Protein AF-Q6NKF1-F1 (afdb_monomer)

Mean predicted aligned error: 7.84 Å

Radius of gyration: 23.66 Å; Cα contacts (8 Å, |Δi|>4): 804; chains: 1; bounding box: 57×53×62 Å

pLDDT: mean 84.92, std 11.7, range [42.16, 97.06]

Structure (mmCIF, N/CA/C/O backbone):
data_AF-Q6NKF1-F1
#
_entry.id   AF-Q6NKF1-F1
#
loop_
_atom_site.group_PDB
_atom_site.id
_atom_site.type_symbol
_atom_site.label_atom_id
_atom_site.label_alt_id
_atom_site.label_comp_id
_atom_site.label_asym_id
_atom_site.label_entity_id
_atom_site.label_seq_id
_atom_site.pdbx_PDB_ins_code
_atom_site.Cartn_x
_atom_site.Cartn_y
_atom_site.Cartn_z
_atom_site.occupancy
_atom_site.B_iso_or_equiv
_atom_site.auth_seq_id
_atom_site.auth_comp_id
_atom_site.auth_asym_id
_atom_site.auth_atom_id
_atom_site.pdbx_PDB_model_num
ATOM 1 N N . MET A 1 1 ? 0.883 -4.882 -24.527 1.00 44.94 1 MET A N 1
ATOM 2 C CA . MET A 1 1 ? 2.018 -5.667 -25.067 1.00 44.94 1 MET A CA 1
ATOM 3 C C . MET A 1 1 ? 2.214 -6.881 -24.178 1.00 44.94 1 MET A C 1
ATOM 5 O O . MET A 1 1 ? 2.121 -6.716 -22.965 1.00 44.94 1 MET A O 1
ATOM 9 N N . LEU A 1 2 ? 2.398 -8.071 -24.751 1.00 44.00 2 LEU A N 1
ATOM 10 C CA . LEU A 1 2 ? 2.644 -9.297 -23.987 1.00 44.00 2 LEU A CA 1
ATOM 11 C C . LEU A 1 2 ? 4.151 -9.446 -23.743 1.00 44.00 2 LEU A C 1
ATOM 13 O O . LEU A 1 2 ? 4.900 -9.515 -24.715 1.00 44.00 2 LEU A O 1
ATOM 17 N N . PRO A 1 3 ? 4.611 -9.473 -22.487 1.00 55.88 3 PRO A N 1
ATOM 18 C CA . PRO A 1 3 ? 5.983 -9.846 -22.190 1.00 55.88 3 PRO A CA 1
ATOM 19 C C . PRO A 1 3 ? 6.159 -11.371 -22.300 1.00 55.88 3 PRO A C 1
ATOM 21 O O . PRO A 1 3 ? 5.207 -12.120 -22.072 1.00 55.88 3 PRO A O 1
ATOM 24 N N . ALA A 1 4 ? 7.365 -11.830 -22.650 1.00 65.69 4 ALA A N 1
ATOM 25 C CA . ALA A 1 4 ? 7.712 -13.252 -22.629 1.00 65.69 4 ALA A CA 1
ATOM 26 C C . ALA A 1 4 ? 7.569 -13.776 -21.192 1.00 65.69 4 ALA A C 1
ATOM 28 O O . ALA A 1 4 ? 8.237 -13.273 -20.288 1.00 65.69 4 ALA A O 1
ATOM 29 N N . VAL A 1 5 ? 6.620 -14.688 -20.977 1.00 75.88 5 VAL A N 1
ATOM 30 C CA . VAL A 1 5 ? 6.304 -15.306 -19.684 1.00 75.88 5 VAL A CA 1
ATOM 31 C C . VAL A 1 5 ? 5.778 -16.714 -19.965 1.00 75.88 5 VAL A C 1
ATOM 33 O O . VAL A 1 5 ? 4.766 -16.850 -20.653 1.00 75.88 5 VAL A O 1
ATOM 36 N N . ASP A 1 6 ? 6.443 -17.734 -19.422 1.00 74.06 6 ASP A N 1
ATOM 37 C CA . ASP A 1 6 ? 6.207 -19.143 -19.787 1.00 74.06 6 ASP A CA 1
ATOM 38 C C . ASP A 1 6 ? 4.876 -19.667 -19.242 1.00 74.06 6 ASP A C 1
ATOM 40 O O . ASP A 1 6 ? 4.162 -20.407 -19.911 1.00 74.06 6 ASP A O 1
ATOM 44 N N . ASP A 1 7 ? 4.511 -19.238 -18.034 1.00 77.06 7 ASP A N 1
ATOM 45 C CA . ASP A 1 7 ? 3.273 -19.629 -17.365 1.00 77.06 7 ASP A CA 1
ATOM 46 C C . ASP A 1 7 ? 2.523 -18.382 -16.916 1.00 77.06 7 ASP A C 1
ATOM 48 O O . ASP A 1 7 ? 3.091 -17.546 -16.215 1.00 77.06 7 ASP A O 1
ATOM 52 N N . ARG A 1 8 ? 1.248 -18.244 -17.289 1.00 75.38 8 ARG A N 1
ATOM 53 C CA . ARG A 1 8 ? 0.401 -17.095 -16.932 1.00 75.38 8 ARG A CA 1
ATOM 54 C C . ARG A 1 8 ? -0.288 -17.243 -15.575 1.00 75.38 8 ARG A C 1
ATOM 56 O O . ARG A 1 8 ? -0.628 -16.227 -14.973 1.00 75.38 8 ARG A O 1
ATOM 63 N N . CYS A 1 9 ? -0.486 -18.465 -15.085 1.00 70.38 9 CYS A N 1
ATOM 64 C CA . CYS A 1 9 ? -1.277 -18.777 -13.890 1.00 70.38 9 CYS A CA 1
ATOM 65 C C . CYS A 1 9 ? -0.641 -19.923 -13.086 1.00 70.38 9 CYS A C 1
ATOM 67 O O . CYS A 1 9 ? -1.299 -20.911 -12.767 1.00 70.38 9 CYS A O 1
ATOM 69 N N . SER A 1 10 ? 0.634 -19.762 -12.733 1.00 70.38 10 SER A N 1
ATOM 70 C CA . SER A 1 10 ? 1.394 -20.757 -11.976 1.00 70.38 10 SER A CA 1
ATOM 71 C C . SER A 1 10 ? 0.776 -21.073 -10.616 1.00 70.38 10 SER A C 1
ATOM 73 O O . SER A 1 10 ? 0.263 -20.184 -9.927 1.00 70.38 10 SER A O 1
ATOM 75 N N . GLY A 1 11 ? 0.882 -22.334 -10.189 1.00 72.44 11 GLY A N 1
ATOM 76 C CA . GLY A 1 11 ? 0.510 -22.751 -8.836 1.00 72.44 11 GLY A CA 1
ATOM 77 C C . GLY A 1 11 ? 1.185 -21.864 -7.783 1.00 72.44 11 GLY A C 1
ATOM 78 O O . GLY A 1 11 ? 2.376 -21.588 -7.875 1.00 72.44 11 GLY A O 1
ATOM 79 N N . GLY A 1 12 ? 0.412 -21.357 -6.818 1.00 76.94 12 GLY A N 1
ATOM 80 C CA . GLY A 1 12 ? 0.889 -20.391 -5.815 1.00 76.94 12 GLY A CA 1
ATOM 81 C C . GLY A 1 12 ? 0.696 -18.914 -6.189 1.00 76.94 12 GLY A C 1
ATOM 82 O O . GLY A 1 12 ? 0.844 -18.046 -5.325 1.00 76.94 12 GLY A O 1
ATOM 83 N N . TYR A 1 13 ? 0.292 -18.604 -7.429 1.00 85.88 13 TYR A N 1
ATOM 84 C CA . TYR A 1 13 ? -0.051 -17.241 -7.825 1.00 85.88 13 TYR A CA 1
ATOM 85 C C . TYR A 1 13 ? -1.477 -16.862 -7.398 1.00 85.88 13 TYR A C 1
ATOM 87 O O . TYR A 1 13 ? -2.466 -17.272 -8.008 1.00 85.88 13 TYR A O 1
ATOM 95 N N . ALA A 1 14 ? -1.585 -16.024 -6.366 1.00 84.81 14 ALA A N 1
ATOM 96 C CA . ALA A 1 14 ? -2.867 -15.572 -5.817 1.00 84.81 14 ALA A CA 1
ATOM 97 C C . ALA A 1 14 ? -3.446 -14.317 -6.507 1.00 84.81 14 ALA A C 1
ATOM 99 O O . ALA A 1 14 ? -4.400 -13.724 -5.998 1.00 84.81 14 ALA A O 1
ATOM 100 N N . GLY A 1 15 ? -2.850 -13.888 -7.627 1.00 88.88 15 GLY A N 1
ATOM 101 C CA . GLY A 1 15 ? -3.194 -12.647 -8.325 1.00 88.88 15 GLY A CA 1
ATOM 102 C C . GLY A 1 15 ? -2.493 -11.396 -7.794 1.00 88.88 15 GLY A C 1
ATOM 103 O O . GLY A 1 15 ? -2.700 -10.320 -8.346 1.00 88.88 15 GLY A O 1
ATOM 104 N N . ASP A 1 16 ? -1.672 -11.520 -6.748 1.00 92.31 16 ASP A N 1
ATOM 105 C CA . ASP A 1 16 ? -0.996 -10.388 -6.107 1.00 92.31 16 ASP A CA 1
ATOM 106 C C . ASP A 1 16 ? 0.014 -9.732 -7.053 1.00 92.31 16 ASP A C 1
ATOM 108 O O . ASP A 1 16 ? 0.754 -10.390 -7.789 1.00 92.31 16 ASP A O 1
ATOM 112 N N . VAL A 1 17 ? 0.045 -8.406 -7.044 1.00 94.50 17 VAL A N 1
ATOM 113 C CA . VAL A 1 17 ? 0.911 -7.619 -7.916 1.00 94.50 17 VAL A CA 1
ATOM 114 C C . VAL A 1 17 ? 1.599 -6.506 -7.147 1.00 94.50 17 VAL A C 1
ATOM 116 O O . VAL A 1 17 ? 1.109 -5.995 -6.134 1.00 94.50 17 VAL A O 1
ATOM 119 N N . VAL A 1 18 ? 2.740 -6.090 -7.678 1.00 95.62 18 VAL A N 1
ATOM 120 C CA . VAL A 1 18 ? 3.411 -4.862 -7.269 1.00 95.62 18 VAL A CA 1
ATOM 121 C C . VAL A 1 18 ? 3.558 -3.970 -8.487 1.00 95.62 18 VAL A C 1
ATOM 123 O O . VAL A 1 18 ? 3.841 -4.455 -9.587 1.00 95.62 18 VAL A O 1
ATOM 126 N N . ALA A 1 19 ? 3.344 -2.674 -8.296 1.00 95.25 19 ALA A N 1
ATOM 127 C CA . ALA A 1 19 ? 3.509 -1.692 -9.349 1.00 95.25 19 ALA A CA 1
ATOM 128 C C . ALA A 1 19 ? 4.366 -0.517 -8.891 1.00 95.25 19 ALA A C 1
ATOM 130 O O . ALA A 1 19 ? 4.269 -0.044 -7.757 1.00 95.25 19 ALA A O 1
ATOM 131 N N . ASP A 1 20 ? 5.211 -0.053 -9.799 1.00 94.06 20 ASP A N 1
ATOM 132 C CA . ASP A 1 20 ? 6.073 1.100 -9.587 1.00 94.06 20 ASP A CA 1
ATOM 133 C C . ASP A 1 20 ? 6.462 1.708 -10.942 1.00 94.06 20 ASP A C 1
ATOM 135 O O . ASP A 1 20 ? 6.223 1.112 -11.998 1.00 94.06 20 ASP A O 1
ATOM 139 N N . GLU A 1 21 ? 7.027 2.911 -10.927 1.00 93.19 21 GLU A N 1
ATOM 140 C CA . GLU A 1 21 ? 7.535 3.576 -12.122 1.00 93.19 21 GLU A CA 1
ATOM 141 C C . GLU A 1 21 ? 9.060 3.655 -12.111 1.00 93.19 21 GLU A C 1
ATOM 143 O O . GLU A 1 21 ? 9.700 4.034 -11.131 1.00 93.19 21 GLU A O 1
ATOM 148 N N . THR A 1 22 ? 9.658 3.370 -13.261 1.00 91.81 22 THR A N 1
ATOM 149 C CA . THR A 1 22 ? 11.068 3.635 -13.505 1.00 91.81 22 THR A CA 1
ATOM 150 C C . THR A 1 22 ? 11.249 4.609 -14.657 1.00 91.81 22 THR A C 1
ATOM 152 O O . THR A 1 22 ? 10.590 4.504 -15.684 1.00 91.81 22 THR A O 1
ATOM 155 N N . ILE A 1 23 ? 12.212 5.521 -14.520 1.00 90.38 23 ILE A N 1
ATOM 156 C CA . ILE A 1 23 ? 12.589 6.432 -15.601 1.00 90.38 23 ILE A CA 1
ATOM 157 C C . ILE A 1 23 ? 13.722 5.829 -16.427 1.00 90.38 23 ILE A C 1
ATOM 159 O O . ILE A 1 23 ? 14.735 5.383 -15.870 1.00 90.38 23 ILE A O 1
ATOM 163 N N . ILE A 1 24 ? 13.553 5.858 -17.749 1.00 89.38 24 ILE A N 1
ATOM 164 C CA . ILE A 1 24 ? 14.583 5.542 -18.740 1.00 89.38 24 ILE A CA 1
ATOM 165 C C . ILE A 1 24 ? 15.018 6.846 -19.407 1.00 89.38 24 ILE A C 1
ATOM 167 O O . ILE A 1 24 ? 14.199 7.587 -19.952 1.00 89.38 24 ILE A O 1
ATOM 171 N N . ASP A 1 25 ? 16.319 7.123 -19.370 1.00 88.25 25 ASP A N 1
ATOM 172 C CA . ASP A 1 25 ? 16.874 8.332 -19.970 1.00 88.25 25 ASP A CA 1
ATOM 173 C C . ASP A 1 25 ? 16.956 8.190 -21.494 1.00 88.25 25 ASP A C 1
ATOM 175 O O . ASP A 1 25 ? 17.529 7.226 -22.009 1.00 88.25 25 ASP A O 1
ATOM 179 N N . LEU A 1 26 ? 16.440 9.193 -22.200 1.00 85.50 26 LEU A N 1
ATOM 180 C CA . LEU A 1 26 ? 16.554 9.347 -23.652 1.00 85.50 26 LEU A CA 1
ATOM 181 C C . LEU A 1 26 ? 17.628 10.373 -24.036 1.00 85.50 26 LEU A C 1
ATOM 183 O O . LEU A 1 26 ? 18.196 10.292 -25.119 1.00 85.50 26 LEU A O 1
ATOM 187 N N . ALA A 1 27 ? 17.920 11.336 -23.159 1.00 80.75 27 ALA A N 1
ATOM 188 C CA . ALA A 1 27 ? 19.038 12.262 -23.306 1.00 80.75 27 ALA A CA 1
ATOM 189 C C . ALA A 1 27 ? 19.551 12.726 -21.935 1.00 80.75 27 ALA A C 1
ATOM 191 O O . ALA A 1 27 ? 18.797 12.803 -20.960 1.00 80.75 27 ALA A O 1
ATOM 192 N N . GLY A 1 28 ? 20.848 13.035 -21.864 1.00 76.75 28 GLY A N 1
ATOM 193 C CA . GLY A 1 28 ? 21.436 13.729 -20.717 1.00 76.75 28 GLY A CA 1
ATOM 194 C C . GLY A 1 28 ? 21.023 15.208 -20.655 1.00 76.75 28 GLY A C 1
ATOM 195 O O . GLY A 1 28 ? 20.307 15.689 -21.535 1.00 76.75 28 GLY A O 1
ATOM 196 N N . PRO A 1 29 ? 21.463 15.947 -19.624 1.00 74.38 29 PRO A N 1
ATOM 197 C CA . PRO A 1 29 ? 21.307 17.395 -19.600 1.00 74.38 29 PRO A CA 1
ATOM 198 C C . PRO A 1 29 ? 22.114 18.036 -20.736 1.00 74.38 29 PRO A C 1
ATOM 200 O O . PRO A 1 29 ? 23.290 17.734 -20.904 1.00 74.38 29 PRO A O 1
ATOM 203 N N . SER A 1 30 ? 21.489 18.937 -21.492 1.00 70.44 30 SER A N 1
ATOM 204 C CA . SER A 1 30 ? 22.133 19.729 -22.548 1.00 70.44 30 SER A CA 1
ATOM 205 C C . SER A 1 30 ? 21.562 21.143 -22.550 1.00 70.44 30 SER A C 1
ATOM 207 O O . SER A 1 30 ? 20.385 21.306 -22.231 1.00 70.44 30 SER A O 1
ATOM 209 N N . GLU A 1 31 ? 22.339 22.144 -22.966 1.00 66.12 31 GLU A N 1
ATOM 210 C CA . GLU A 1 31 ? 21.943 23.564 -22.916 1.00 66.12 31 GLU A CA 1
ATOM 211 C C . GLU A 1 31 ? 20.623 23.874 -23.638 1.00 66.12 31 GLU A C 1
ATOM 213 O O . GLU A 1 31 ? 19.872 24.748 -23.202 1.00 66.12 31 GLU A O 1
ATOM 218 N N . GLY A 1 32 ? 20.303 23.124 -24.697 1.00 70.44 32 GLY A N 1
ATOM 219 C CA . GLY A 1 32 ? 19.071 23.280 -25.471 1.00 70.44 32 GLY A CA 1
ATOM 220 C C . GLY A 1 32 ? 17.849 22.514 -24.947 1.00 70.44 32 GLY A C 1
ATOM 221 O O . GLY A 1 32 ? 16.762 22.738 -25.465 1.00 70.44 32 GLY A O 1
ATOM 222 N N . LEU A 1 33 ? 17.974 21.633 -23.944 1.00 73.00 33 LEU A N 1
ATOM 223 C CA . LEU A 1 33 ? 16.862 20.814 -23.426 1.00 73.00 33 LEU A CA 1
ATOM 224 C C . LEU A 1 33 ? 16.435 21.283 -22.032 1.00 73.00 33 LEU A C 1
ATOM 226 O O . LEU A 1 33 ? 17.261 21.488 -21.146 1.00 73.00 33 LEU A O 1
ATOM 230 N N . GLY A 1 34 ? 15.129 21.419 -21.813 1.00 73.31 34 GLY A N 1
ATOM 231 C CA . GLY A 1 34 ? 14.582 21.859 -20.533 1.00 73.31 34 GLY A CA 1
ATOM 232 C C . GLY A 1 34 ? 13.094 22.189 -20.607 1.00 73.31 34 GLY A C 1
ATOM 233 O O . GLY A 1 34 ? 12.432 21.900 -21.599 1.00 73.31 34 GLY A O 1
ATOM 234 N N . VAL A 1 35 ? 12.569 22.781 -19.532 1.00 70.06 35 VAL A N 1
ATOM 235 C CA . VAL A 1 35 ? 11.146 23.159 -19.413 1.00 70.06 35 VAL A CA 1
ATOM 236 C C . VAL A 1 35 ? 10.875 24.646 -19.671 1.00 70.06 35 VAL A C 1
ATOM 238 O O . VAL A 1 35 ? 9.720 25.058 -19.665 1.00 70.06 35 VAL A O 1
ATOM 241 N N . ARG A 1 36 ? 11.924 25.457 -19.864 1.00 73.31 36 ARG A N 1
ATOM 242 C CA . ARG A 1 36 ? 11.801 26.904 -20.093 1.00 73.31 36 ARG A CA 1
ATOM 243 C C . ARG A 1 36 ? 11.420 27.214 -21.551 1.00 73.31 36 ARG A C 1
ATOM 245 O O . ARG A 1 36 ? 11.710 26.391 -22.420 1.00 73.31 36 ARG A O 1
ATOM 252 N N . PRO A 1 37 ? 10.810 28.383 -21.836 1.00 72.12 37 PRO A N 1
ATOM 253 C CA . PRO A 1 37 ? 10.380 28.750 -23.190 1.00 72.12 37 PRO A CA 1
ATOM 254 C C . PRO A 1 37 ? 11.503 28.755 -24.237 1.00 72.12 37 PRO A C 1
ATOM 256 O O . PRO A 1 37 ? 11.249 28.456 -25.397 1.00 72.12 37 PRO A O 1
ATOM 259 N N . ASP A 1 38 ? 12.741 29.047 -23.827 1.00 74.94 38 ASP A N 1
ATOM 260 C CA . ASP A 1 38 ? 13.940 29.055 -24.676 1.00 74.94 38 ASP A CA 1
ATOM 261 C C . ASP A 1 38 ? 14.500 27.648 -24.971 1.00 74.94 38 ASP A C 1
ATOM 263 O O . ASP A 1 38 ? 15.519 27.512 -25.647 1.00 74.94 38 ASP A O 1
ATOM 267 N N . LYS A 1 39 ? 13.873 26.588 -24.444 1.00 73.69 39 LYS A N 1
ATOM 268 C CA . LYS A 1 39 ? 14.352 25.206 -24.562 1.00 73.69 39 LYS A CA 1
ATOM 269 C C . LYS A 1 39 ? 13.534 24.396 -25.561 1.00 73.69 39 LYS A C 1
ATOM 271 O O . LYS A 1 39 ? 12.317 24.519 -25.672 1.00 73.69 39 LYS A O 1
ATOM 276 N N . GLN A 1 40 ? 14.219 23.499 -26.260 1.00 66.62 40 GLN A N 1
ATOM 277 C CA . GLN A 1 40 ? 13.630 22.585 -27.227 1.00 66.62 40 GLN A CA 1
ATOM 278 C C . GLN A 1 40 ? 12.942 21.407 -26.526 1.00 66.62 40 GLN A C 1
ATOM 280 O O . GLN A 1 40 ? 13.440 20.849 -25.543 1.00 66.62 40 GLN A O 1
ATOM 285 N N . ARG A 1 41 ? 11.801 20.983 -27.078 1.00 63.06 41 ARG A N 1
ATOM 286 C CA . ARG A 1 41 ? 11.161 19.705 -26.740 1.00 63.06 41 ARG A CA 1
ATOM 287 C C . ARG A 1 41 ? 11.823 18.601 -27.568 1.00 63.06 41 ARG A C 1
ATOM 289 O O . ARG A 1 41 ? 12.056 18.790 -28.758 1.00 63.06 41 ARG A O 1
ATOM 296 N N . ALA A 1 42 ? 12.141 17.459 -26.958 1.00 67.75 42 ALA A N 1
ATOM 297 C CA . ALA A 1 42 ? 12.742 16.351 -27.700 1.00 67.75 42 ALA A CA 1
ATOM 298 C C . ALA A 1 42 ? 11.708 15.619 -28.582 1.00 67.75 42 ALA A C 1
ATOM 300 O O . ALA A 1 42 ? 10.502 15.780 -28.414 1.00 67.75 42 ALA A O 1
ATOM 301 N N . ALA A 1 43 ? 12.193 14.772 -29.496 1.00 67.19 43 ALA A N 1
ATOM 302 C CA . ALA A 1 43 ? 11.389 14.095 -30.521 1.00 67.19 43 ALA A CA 1
ATOM 303 C C . ALA A 1 43 ? 10.428 12.993 -30.013 1.00 67.19 43 ALA A C 1
ATOM 305 O O . ALA A 1 43 ? 9.622 12.491 -30.793 1.00 67.19 43 ALA A O 1
ATOM 306 N N . ALA A 1 44 ? 10.509 12.596 -28.739 1.00 78.81 44 ALA A N 1
ATOM 307 C CA . ALA A 1 44 ? 9.605 11.613 -28.138 1.00 78.81 44 ALA A CA 1
ATOM 308 C C . ALA A 1 44 ? 8.526 12.331 -27.310 1.00 78.81 44 ALA A C 1
ATOM 310 O O . ALA A 1 44 ? 8.850 12.945 -26.291 1.00 78.81 44 ALA A O 1
ATOM 311 N N . TYR A 1 45 ? 7.257 12.242 -27.722 1.00 79.19 45 TYR A N 1
ATOM 312 C CA . TYR A 1 45 ? 6.138 12.958 -27.090 1.00 79.19 45 TYR A CA 1
ATOM 313 C C . TYR A 1 45 ? 5.771 12.388 -25.717 1.00 79.19 45 TYR A C 1
ATOM 315 O O . TYR A 1 45 ? 5.385 13.143 -24.818 1.00 79.19 45 TYR A O 1
ATOM 323 N N . ALA A 1 46 ? 5.951 11.078 -25.537 1.00 83.06 46 ALA A N 1
ATOM 324 C CA . ALA A 1 46 ? 5.861 10.418 -24.239 1.00 83.06 46 ALA A CA 1
ATOM 325 C C . ALA A 1 46 ? 6.967 10.857 -23.263 1.00 83.06 46 ALA A C 1
ATOM 327 O O . ALA A 1 46 ? 6.860 10.605 -22.069 1.00 83.06 46 ALA A O 1
ATOM 328 N N . GLY A 1 47 ? 8.035 11.510 -23.732 1.00 84.62 47 GLY A N 1
ATOM 329 C CA . GLY A 1 47 ? 9.121 11.970 -22.875 1.00 84.62 47 GLY A CA 1
ATOM 330 C C . GLY A 1 47 ? 8.848 13.318 -22.211 1.00 84.62 47 GLY A C 1
ATOM 331 O O . GLY A 1 47 ? 8.078 14.151 -22.696 1.00 84.62 47 GLY A O 1
ATOM 332 N N . ALA A 1 48 ? 9.530 13.563 -21.097 1.00 86.12 48 ALA A N 1
ATOM 333 C CA . ALA A 1 48 ? 9.614 14.884 -20.497 1.00 86.12 48 ALA A CA 1
ATOM 334 C C . ALA A 1 48 ? 10.993 15.129 -19.888 1.00 86.12 48 ALA A C 1
ATOM 336 O O . ALA A 1 48 ? 11.725 14.203 -19.522 1.00 86.12 48 ALA A O 1
ATOM 337 N N . TYR A 1 49 ? 11.330 16.410 -19.758 1.00 84.25 49 TYR A N 1
ATOM 338 C CA . TYR A 1 49 ? 12.462 16.813 -18.944 1.00 84.25 49 TYR A CA 1
ATOM 339 C C . TYR A 1 49 ? 12.110 16.623 -17.470 1.00 84.25 49 TYR A C 1
ATOM 341 O O . TYR A 1 49 ? 11.042 17.048 -17.026 1.00 84.25 49 TYR A O 1
ATOM 349 N N . TYR A 1 50 ? 13.002 15.988 -16.721 1.00 84.75 50 TYR A N 1
ATOM 350 C CA . TYR A 1 50 ? 12.805 15.709 -15.308 1.00 84.75 50 TYR A CA 1
ATOM 351 C C . TYR A 1 50 ? 14.046 16.092 -14.509 1.00 84.75 50 TYR A C 1
ATOM 353 O O . TYR A 1 50 ? 15.181 16.035 -14.994 1.00 84.75 50 TYR A O 1
ATOM 361 N N . ILE A 1 51 ? 13.816 16.465 -13.256 1.00 80.81 51 ILE A N 1
ATOM 362 C CA . ILE A 1 51 ? 14.845 16.740 -12.262 1.00 80.81 51 ILE A CA 1
ATOM 363 C C . ILE A 1 51 ? 14.534 15.886 -11.036 1.00 80.81 51 ILE A C 1
ATOM 365 O O . ILE A 1 51 ? 13.376 15.760 -10.638 1.00 80.81 51 ILE A O 1
ATOM 369 N N . ARG A 1 52 ? 15.574 15.279 -10.468 1.00 78.19 52 ARG A N 1
ATOM 370 C CA . ARG A 1 52 ? 15.564 14.607 -9.174 1.00 78.19 52 ARG A CA 1
ATOM 371 C C . ARG A 1 52 ? 16.474 15.336 -8.205 1.00 78.19 52 ARG A C 1
ATOM 373 O O . ARG A 1 52 ? 17.587 15.721 -8.573 1.00 78.19 52 ARG A O 1
ATOM 380 N N . ASP A 1 53 ? 16.006 15.491 -6.978 1.00 76.12 53 ASP A N 1
ATOM 381 C CA . ASP A 1 53 ? 16.803 16.028 -5.878 1.00 76.12 53 ASP A CA 1
ATOM 382 C C . ASP A 1 53 ? 17.471 14.919 -5.040 1.00 76.12 53 ASP A C 1
ATOM 384 O O . ASP A 1 53 ? 17.375 13.728 -5.362 1.00 76.12 53 ASP A O 1
ATOM 388 N N . LYS A 1 54 ? 18.188 15.291 -3.970 1.00 67.81 54 LYS A N 1
ATOM 389 C CA . LYS A 1 54 ? 18.804 14.332 -3.026 1.00 67.81 54 LYS A CA 1
ATOM 390 C C . LYS A 1 54 ? 17.794 13.473 -2.263 1.00 67.81 54 LYS A C 1
ATOM 392 O O . LYS A 1 54 ? 18.157 12.405 -1.788 1.00 67.81 54 LYS A O 1
ATOM 397 N N . THR A 1 55 ? 16.532 13.894 -2.184 1.00 63.06 55 THR A N 1
ATOM 398 C CA . THR A 1 55 ? 15.438 13.092 -1.612 1.00 63.06 55 THR A CA 1
ATOM 399 C C . THR A 1 55 ? 14.776 12.180 -2.649 1.00 63.06 55 THR A C 1
ATOM 401 O O . THR A 1 55 ? 13.767 11.539 -2.361 1.00 63.06 55 THR A O 1
ATOM 404 N N . HIS A 1 56 ? 15.347 12.112 -3.858 1.00 63.25 56 HIS A N 1
ATOM 405 C CA . HIS A 1 56 ? 14.839 11.380 -5.016 1.00 63.25 56 HIS A CA 1
ATOM 406 C C . HIS A 1 56 ? 13.441 11.817 -5.484 1.00 63.25 56 HIS A C 1
ATOM 408 O O . HIS A 1 56 ? 12.816 11.108 -6.278 1.00 63.25 56 HIS A O 1
ATOM 414 N N . GLN A 1 57 ? 12.960 12.994 -5.068 1.00 68.81 57 GLN A N 1
ATOM 415 C CA . GLN A 1 57 ? 11.690 13.539 -5.543 1.00 68.81 57 GLN A CA 1
ATOM 416 C C . GLN A 1 57 ? 11.816 14.038 -6.979 1.00 68.81 57 GLN A C 1
ATOM 418 O O . GLN A 1 57 ? 12.855 14.560 -7.371 1.00 68.81 57 GLN A O 1
ATOM 423 N N . LEU A 1 58 ? 10.749 13.882 -7.765 1.00 69.19 58 LEU A N 1
ATOM 424 C CA . LEU A 1 58 ? 10.674 14.306 -9.164 1.00 69.19 58 LEU A CA 1
ATOM 425 C C . LEU A 1 58 ? 10.034 15.690 -9.301 1.00 69.19 58 LEU A C 1
ATOM 427 O O . LEU A 1 58 ? 8.983 15.949 -8.718 1.00 69.19 58 LEU A O 1
ATOM 431 N N . GLY A 1 59 ? 10.632 16.558 -10.119 1.00 66.75 59 GLY A N 1
ATOM 432 C CA . GLY A 1 59 ? 10.128 17.906 -10.375 1.00 66.75 59 GLY A CA 1
ATOM 433 C C . GLY A 1 59 ? 10.655 18.528 -11.668 1.00 66.75 59 GLY A C 1
ATOM 434 O O . GLY A 1 59 ? 11.438 17.927 -12.403 1.00 66.75 59 GLY A O 1
ATOM 435 N N . THR A 1 60 ? 10.202 19.753 -11.946 1.00 61.50 60 THR A N 1
ATOM 436 C CA . THR A 1 60 ? 10.493 20.509 -13.179 1.00 61.50 60 THR A CA 1
ATOM 437 C C . THR A 1 60 ? 11.493 21.658 -12.984 1.00 61.50 60 THR A C 1
ATOM 439 O O . THR A 1 60 ? 11.885 22.287 -13.959 1.00 61.50 60 THR A O 1
ATOM 442 N N . GLY A 1 61 ? 11.987 21.889 -11.760 1.00 56.03 61 GLY A N 1
ATOM 443 C CA . GLY A 1 61 ? 13.172 22.726 -11.501 1.00 56.03 61 GLY A CA 1
ATOM 444 C C . GLY A 1 61 ? 12.946 24.099 -10.870 1.00 56.03 61 GLY A C 1
ATOM 445 O O . GLY A 1 61 ? 13.919 24.698 -10.432 1.00 56.03 61 GLY A O 1
ATOM 446 N N . GLU A 1 62 ? 11.713 24.592 -10.741 1.00 56.19 62 GLU A N 1
ATOM 447 C CA . GLU A 1 62 ? 11.464 25.931 -10.166 1.00 56.19 62 GLU A CA 1
ATOM 448 C C . GLU A 1 62 ? 11.671 26.013 -8.641 1.00 56.19 62 GLU A C 1
ATOM 450 O O . GLU A 1 62 ? 11.866 27.098 -8.103 1.00 56.19 62 GLU A O 1
ATOM 455 N N . LYS A 1 63 ? 11.644 24.877 -7.926 1.00 56.06 63 LYS A N 1
ATOM 456 C CA . LYS A 1 63 ? 11.710 24.821 -6.448 1.00 56.06 63 LYS A CA 1
ATOM 457 C C . LYS A 1 63 ? 12.756 23.846 -5.883 1.00 56.06 63 LYS A C 1
ATOM 459 O O . LYS A 1 63 ? 12.756 23.589 -4.682 1.00 56.06 63 LYS A O 1
ATOM 464 N N . MET A 1 64 ? 13.633 23.279 -6.714 1.00 60.44 64 MET A N 1
ATOM 465 C CA . MET A 1 64 ? 14.581 22.238 -6.284 1.00 60.44 64 MET A CA 1
ATOM 466 C C . MET A 1 64 ? 15.954 22.825 -5.948 1.00 60.44 64 MET A C 1
ATOM 468 O O . MET A 1 64 ? 16.616 23.381 -6.819 1.00 60.44 64 MET A O 1
ATOM 472 N N . ARG A 1 65 ? 16.377 22.695 -4.682 1.00 58.12 65 ARG A N 1
ATOM 473 C CA . ARG A 1 65 ? 17.616 23.305 -4.162 1.00 58.12 65 ARG A CA 1
ATOM 474 C C . ARG A 1 65 ? 18.880 22.474 -4.414 1.00 58.12 65 ARG A C 1
ATOM 476 O O . ARG A 1 65 ? 19.949 23.052 -4.542 1.00 58.12 65 ARG A O 1
ATOM 483 N N . GLU A 1 66 ? 18.773 21.146 -4.526 1.00 70.44 66 GLU A N 1
ATOM 484 C CA . GLU A 1 66 ? 19.936 20.249 -4.645 1.00 70.44 66 GLU A CA 1
ATOM 485 C C . GLU A 1 66 ? 19.698 19.124 -5.662 1.00 70.44 66 GLU A C 1
ATOM 487 O O . GLU A 1 66 ? 19.251 18.027 -5.324 1.00 70.44 66 GLU A O 1
ATOM 492 N N . VAL A 1 67 ? 19.981 19.410 -6.934 1.00 73.62 67 VAL A N 1
ATOM 493 C CA . VAL A 1 67 ? 19.759 18.486 -8.055 1.00 73.62 67 VAL A CA 1
ATOM 494 C C . VAL A 1 67 ? 20.808 17.372 -8.067 1.00 73.62 67 VAL A C 1
ATOM 496 O O . VAL A 1 67 ? 21.997 17.646 -8.189 1.00 73.62 67 VAL A O 1
ATOM 499 N N . THR A 1 68 ? 20.368 16.115 -8.015 1.00 75.00 68 THR A N 1
ATOM 500 C CA . THR A 1 68 ? 21.237 14.927 -8.126 1.00 75.00 68 THR A CA 1
ATOM 501 C C . THR A 1 68 ? 21.217 14.314 -9.514 1.00 75.00 68 THR A C 1
ATOM 503 O O . THR A 1 68 ? 22.236 13.830 -10.000 1.00 75.00 68 THR A O 1
ATOM 506 N N . LYS A 1 69 ? 20.059 14.333 -10.178 1.00 79.62 69 LYS A N 1
ATOM 507 C CA . LYS A 1 69 ? 19.903 13.808 -11.533 1.00 79.62 69 LYS A CA 1
ATOM 508 C C . LYS A 1 69 ? 18.962 14.696 -12.323 1.00 79.62 69 LYS A C 1
ATOM 510 O O . LYS A 1 69 ? 17.934 15.131 -11.820 1.00 79.62 69 LYS A O 1
ATOM 515 N N . ARG A 1 70 ? 19.289 14.945 -13.582 1.00 81.19 70 ARG A N 1
ATOM 516 C CA . ARG A 1 70 ? 18.417 15.653 -14.519 1.00 81.19 70 ARG A CA 1
ATOM 517 C C . ARG A 1 70 ? 18.634 15.124 -15.924 1.00 81.19 70 ARG A C 1
ATOM 519 O O . ARG A 1 70 ? 19.728 14.660 -16.243 1.00 81.19 70 ARG A O 1
ATOM 526 N N . GLY A 1 71 ? 17.607 15.202 -16.752 1.00 84.38 71 GLY A N 1
ATOM 527 C CA . GLY A 1 71 ? 17.690 14.77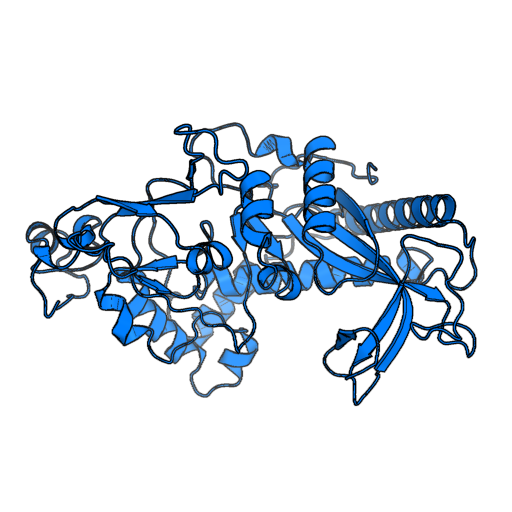4 -18.140 1.00 84.38 71 GLY A CA 1
ATOM 528 C C . GLY A 1 71 ? 16.330 14.749 -18.810 1.00 84.38 71 GLY A C 1
ATOM 529 O O . GLY A 1 71 ? 15.322 15.145 -18.227 1.00 84.38 71 GLY A O 1
ATOM 530 N N . PHE A 1 72 ? 16.311 14.260 -20.044 1.00 85.81 72 PHE A N 1
ATOM 531 C CA . PHE A 1 72 ? 15.077 13.984 -20.764 1.00 85.81 72 PHE A CA 1
ATOM 532 C C . PHE A 1 72 ? 14.834 12.478 -20.754 1.00 85.81 72 PHE A C 1
ATOM 534 O O . PHE A 1 72 ? 15.704 11.702 -21.157 1.00 85.81 72 PHE A O 1
ATOM 541 N N . GLY A 1 73 ? 13.668 12.056 -20.279 1.00 88.25 73 GLY A N 1
ATOM 542 C CA . GLY A 1 73 ? 13.363 10.644 -20.092 1.00 88.25 73 GLY A CA 1
ATOM 543 C C . GLY A 1 73 ? 11.885 10.335 -20.234 1.00 88.25 73 GLY A C 1
ATOM 544 O O . GLY A 1 73 ? 11.053 11.226 -20.390 1.00 88.25 73 GLY A O 1
ATOM 545 N N . ILE A 1 74 ? 11.585 9.049 -20.166 1.00 90.50 74 ILE A N 1
ATOM 546 C CA . ILE A 1 74 ? 10.237 8.478 -20.192 1.00 90.50 74 ILE A CA 1
ATOM 547 C C . ILE A 1 74 ? 10.005 7.700 -18.902 1.00 90.50 74 ILE A C 1
ATOM 549 O O . ILE A 1 74 ? 10.925 7.059 -18.387 1.00 90.50 74 ILE A O 1
ATOM 553 N N . GLY A 1 75 ? 8.789 7.780 -18.379 1.00 92.50 75 GLY A N 1
ATOM 554 C CA . GLY A 1 75 ? 8.313 6.946 -17.287 1.00 92.50 75 GLY A CA 1
ATOM 555 C C . GLY A 1 75 ? 7.810 5.618 -17.840 1.00 92.50 75 GLY A C 1
ATOM 556 O O . GLY A 1 75 ? 7.049 5.581 -18.805 1.00 92.50 75 GLY A O 1
ATOM 557 N N . VAL A 1 76 ? 8.250 4.521 -17.234 1.00 94.06 76 VAL A N 1
ATOM 558 C CA . VAL A 1 76 ? 7.735 3.178 -17.492 1.00 94.06 76 VAL A CA 1
ATOM 559 C C . VAL A 1 76 ? 7.097 2.682 -16.208 1.00 94.06 76 VAL A C 1
ATOM 561 O O . VAL A 1 76 ? 7.794 2.269 -15.278 1.00 94.06 76 VAL A O 1
ATOM 564 N N . THR A 1 77 ? 5.771 2.749 -16.148 1.00 95.62 77 THR A N 1
ATOM 565 C CA . THR A 1 77 ? 4.992 2.150 -15.064 1.00 95.62 77 THR A CA 1
ATOM 566 C C . THR A 1 77 ? 4.864 0.666 -15.347 1.00 95.62 77 THR A C 1
ATOM 568 O O . THR A 1 77 ? 4.299 0.289 -16.371 1.00 95.62 77 THR A O 1
ATOM 571 N N . ALA A 1 78 ? 5.386 -0.179 -14.464 1.00 95.19 78 ALA A N 1
ATOM 572 C CA . ALA A 1 78 ? 5.376 -1.625 -14.634 1.00 95.19 78 ALA A CA 1
ATOM 573 C C . ALA A 1 78 ? 4.524 -2.299 -13.562 1.00 95.19 78 ALA A C 1
ATOM 575 O O . ALA A 1 78 ? 4.597 -1.936 -12.392 1.00 95.19 78 ALA A O 1
ATOM 576 N N . VAL A 1 79 ? 3.759 -3.313 -13.967 1.00 95.56 79 VAL A N 1
ATOM 577 C CA . VAL A 1 79 ? 3.041 -4.226 -13.073 1.00 95.56 79 VAL A CA 1
ATOM 578 C C . VAL A 1 79 ? 3.754 -5.569 -13.110 1.00 95.56 79 VAL A C 1
ATOM 580 O O . VAL A 1 79 ? 3.852 -6.210 -14.162 1.00 95.56 79 VAL A O 1
ATOM 583 N N . SER A 1 80 ? 4.243 -6.007 -11.957 1.00 94.56 80 SER A N 1
ATOM 584 C CA . SER A 1 80 ? 4.886 -7.308 -11.787 1.00 94.56 80 SER A CA 1
ATOM 585 C C . SER A 1 80 ? 3.992 -8.213 -10.960 1.00 94.56 80 SER A C 1
ATOM 587 O O . SER A 1 80 ? 3.447 -7.779 -9.944 1.00 94.56 80 SER A O 1
ATOM 589 N N . ARG A 1 81 ? 3.850 -9.473 -11.372 1.00 92.62 81 ARG A N 1
ATOM 590 C CA . ARG A 1 81 ? 3.201 -10.467 -10.510 1.00 92.62 81 ARG A CA 1
ATOM 591 C C . ARG A 1 81 ? 4.123 -10.858 -9.367 1.00 92.62 81 ARG A C 1
ATOM 593 O O . ARG A 1 81 ? 5.344 -10.833 -9.519 1.00 92.62 81 ARG A O 1
ATOM 600 N N . VAL A 1 82 ? 3.533 -11.288 -8.263 1.00 91.56 82 VAL A N 1
ATOM 601 C CA . VAL A 1 82 ? 4.243 -11.893 -7.136 1.00 91.56 82 VAL A CA 1
ATOM 602 C C . VAL A 1 82 ? 3.478 -13.101 -6.616 1.00 91.56 82 VAL A C 1
ATOM 604 O O . VAL A 1 82 ? 2.303 -13.291 -6.927 1.00 91.56 82 VAL A O 1
ATOM 607 N N . GLY A 1 83 ? 4.165 -13.939 -5.846 1.00 89.50 83 GLY A N 1
ATOM 608 C CA . GLY A 1 83 ? 3.550 -15.064 -5.153 1.00 89.50 83 GLY A CA 1
ATOM 609 C C . GLY A 1 83 ? 2.589 -14.625 -4.049 1.00 89.50 83 GLY A C 1
ATOM 610 O O . GLY A 1 83 ? 2.257 -13.449 -3.907 1.00 89.50 83 GLY A O 1
ATOM 611 N N . SER A 1 84 ? 2.135 -15.588 -3.250 1.00 87.06 84 SER A N 1
ATOM 612 C CA . SER A 1 84 ? 1.247 -15.313 -2.115 1.00 87.06 84 SER A CA 1
ATOM 613 C C . SER A 1 84 ? 1.854 -14.349 -1.081 1.00 87.06 84 SER A C 1
ATOM 615 O O . SER A 1 84 ? 3.072 -14.184 -0.985 1.00 87.06 84 SER A O 1
ATOM 617 N N . ALA A 1 85 ? 0.999 -13.786 -0.225 1.00 87.44 85 ALA A N 1
ATOM 618 C CA . ALA A 1 85 ? 1.414 -12.915 0.873 1.00 87.44 85 ALA A CA 1
ATOM 619 C C . ALA A 1 85 ? 2.359 -13.569 1.899 1.00 87.44 85 ALA A C 1
ATOM 621 O O . ALA A 1 85 ? 3.012 -12.848 2.645 1.00 87.44 85 ALA A O 1
ATOM 622 N N . ASP A 1 86 ? 2.469 -14.899 1.922 1.00 87.88 86 ASP A N 1
ATOM 623 C CA . ASP A 1 86 ? 3.404 -15.624 2.788 1.00 87.88 86 ASP A CA 1
ATOM 624 C C . ASP A 1 86 ? 4.724 -15.970 2.093 1.00 87.88 86 ASP A C 1
ATOM 626 O O . ASP A 1 86 ? 5.696 -16.337 2.761 1.00 87.88 86 ASP A O 1
ATOM 630 N N . ASP A 1 87 ? 4.774 -15.883 0.762 1.00 89.94 87 ASP A N 1
ATOM 631 C CA . ASP A 1 87 ? 5.953 -16.167 -0.048 1.00 89.94 87 ASP A CA 1
ATOM 632 C C . ASP A 1 87 ? 5.861 -15.504 -1.431 1.00 89.94 87 ASP A C 1
ATOM 634 O O . ASP A 1 87 ? 5.332 -16.073 -2.391 1.00 89.94 87 ASP A O 1
ATOM 638 N N . LEU A 1 88 ? 6.433 -14.303 -1.542 1.00 90.00 88 LEU A N 1
ATOM 639 C CA . LEU A 1 88 ? 6.449 -13.521 -2.783 1.00 90.00 88 LEU A CA 1
ATOM 640 C C . LEU A 1 88 ? 7.208 -14.202 -3.927 1.00 90.00 88 LEU A C 1
ATOM 642 O O . LEU A 1 88 ? 6.968 -13.871 -5.087 1.00 90.00 88 LEU A O 1
ATOM 646 N N . TYR A 1 89 ? 8.119 -15.122 -3.603 1.00 89.06 89 TYR A N 1
ATOM 647 C CA . TYR A 1 89 ? 8.952 -15.837 -4.567 1.00 89.06 89 TYR A CA 1
ATOM 648 C C . TYR A 1 89 ? 8.449 -17.257 -4.829 1.00 89.06 89 TYR A C 1
ATOM 650 O O . TYR A 1 89 ? 9.136 -18.006 -5.510 1.00 89.06 89 TYR A O 1
ATOM 658 N N . SER A 1 90 ? 7.256 -17.621 -4.345 1.00 87.75 90 SER A N 1
ATOM 659 C CA . SER A 1 90 ? 6.611 -18.902 -4.686 1.00 87.75 90 SER A CA 1
ATOM 660 C C . SER A 1 90 ? 6.300 -19.043 -6.181 1.00 87.75 90 SER A C 1
ATOM 662 O O . SER A 1 90 ? 6.053 -20.146 -6.655 1.00 87.75 90 SER A O 1
ATOM 664 N N . VAL A 1 91 ? 6.343 -17.936 -6.927 1.00 88.81 91 VAL A N 1
ATOM 665 C CA . VAL A 1 91 ? 6.264 -17.891 -8.389 1.00 88.81 91 VAL A CA 1
ATOM 666 C C . VAL A 1 91 ? 7.326 -16.938 -8.925 1.00 88.81 91 VAL A C 1
ATOM 668 O O . VAL A 1 91 ? 7.770 -16.030 -8.217 1.00 88.81 91 VAL A O 1
ATOM 671 N N . SER A 1 92 ? 7.700 -17.092 -10.196 1.00 90.06 92 SER A N 1
ATOM 672 C CA . SER A 1 92 ? 8.638 -16.175 -10.849 1.00 90.06 92 SER A CA 1
ATOM 673 C C . SER A 1 92 ? 8.049 -14.753 -10.935 1.00 90.06 92 SER A C 1
ATOM 675 O O . SER A 1 92 ? 7.012 -14.563 -11.595 1.00 90.06 92 SER A O 1
ATOM 677 N N . PRO A 1 93 ? 8.674 -13.742 -10.296 1.00 91.06 93 PRO A N 1
ATOM 678 C CA . PRO A 1 93 ? 8.115 -12.401 -10.208 1.00 91.06 93 PRO A CA 1
ATOM 679 C C . PRO A 1 93 ? 8.482 -11.574 -11.446 1.00 91.06 93 PRO A C 1
ATOM 681 O O . PRO A 1 93 ? 9.392 -10.746 -11.434 1.00 91.06 93 PRO A O 1
ATOM 684 N N . VAL A 1 94 ? 7.806 -11.857 -12.551 1.00 92.69 94 VAL A N 1
ATOM 685 C CA . VAL A 1 94 ? 8.034 -11.222 -13.855 1.00 92.69 94 VAL A CA 1
ATOM 686 C C . VAL A 1 94 ? 7.176 -9.975 -14.051 1.00 92.69 94 VAL A C 1
ATOM 688 O O . VAL A 1 94 ? 6.088 -9.849 -13.476 1.00 92.69 94 VAL A O 1
ATOM 691 N N . ILE A 1 95 ? 7.642 -9.069 -14.913 1.00 94.69 95 ILE A N 1
ATOM 692 C CA . ILE A 1 95 ? 6.859 -7.923 -15.381 1.00 94.69 95 ILE A CA 1
ATOM 693 C C . ILE A 1 95 ? 5.805 -8.449 -16.357 1.00 94.69 95 ILE A C 1
ATOM 695 O O . ILE A 1 95 ? 6.121 -9.134 -17.323 1.00 94.69 95 ILE A O 1
ATOM 699 N N . THR A 1 96 ? 4.541 -8.134 -16.109 1.00 93.56 96 THR A N 1
ATOM 700 C CA . THR A 1 96 ? 3.382 -8.711 -16.825 1.00 93.56 96 THR A CA 1
ATOM 701 C C . THR A 1 96 ? 2.683 -7.705 -17.735 1.00 93.56 96 THR A C 1
ATOM 703 O O . THR A 1 96 ? 2.033 -8.083 -18.713 1.00 93.56 96 THR A O 1
ATOM 706 N N . ALA A 1 97 ? 2.834 -6.419 -17.427 1.00 94.81 97 ALA A N 1
ATOM 707 C CA . ALA A 1 97 ? 2.344 -5.314 -18.230 1.00 94.81 97 ALA A CA 1
ATOM 708 C C . ALA A 1 97 ? 3.102 -4.029 -17.893 1.00 94.81 97 ALA A C 1
ATOM 710 O O . ALA A 1 97 ? 3.638 -3.881 -16.792 1.00 94.81 97 ALA A O 1
ATOM 711 N N . ILE A 1 98 ? 3.100 -3.091 -18.841 1.00 95.12 98 ILE A N 1
ATOM 712 C CA . ILE A 1 98 ? 3.653 -1.749 -18.668 1.00 95.12 98 ILE A CA 1
ATOM 713 C C . ILE A 1 98 ? 2.750 -0.688 -19.297 1.00 95.12 98 ILE A C 1
ATOM 715 O O . ILE A 1 98 ? 1.983 -0.988 -20.215 1.00 95.12 98 ILE A O 1
ATOM 719 N N . SER A 1 99 ? 2.922 0.554 -18.857 1.00 95.44 99 SER A N 1
ATOM 720 C CA . SER A 1 99 ? 2.522 1.765 -19.573 1.00 95.44 99 SER A CA 1
ATOM 721 C C . SER A 1 99 ? 3.744 2.668 -19.740 1.00 95.44 99 SER A C 1
ATOM 723 O O . SER A 1 99 ? 4.579 2.749 -18.837 1.00 95.44 99 SER A O 1
ATOM 725 N N . ILE A 1 100 ? 3.864 3.307 -20.904 1.00 93.56 100 ILE A N 1
ATOM 726 C CA . ILE A 1 100 ? 4.930 4.265 -21.215 1.00 93.56 100 ILE A CA 1
ATOM 727 C C . ILE A 1 100 ? 4.290 5.645 -21.271 1.00 93.56 100 ILE A C 1
ATOM 729 O O . ILE A 1 100 ? 3.391 5.887 -22.074 1.00 93.56 100 ILE A O 1
ATOM 733 N N . ASP A 1 101 ? 4.755 6.540 -20.413 1.00 91.69 101 ASP A N 1
ATOM 734 C CA . ASP A 1 101 ? 4.206 7.879 -20.247 1.00 91.69 101 ASP A CA 1
ATOM 735 C C . ASP A 1 101 ? 5.327 8.864 -19.887 1.00 91.69 101 ASP A C 1
ATOM 737 O O . ASP A 1 101 ? 6.504 8.507 -19.780 1.00 91.69 101 ASP A O 1
ATOM 741 N N . LYS A 1 102 ? 4.964 10.129 -19.668 1.00 90.44 102 LYS A N 1
ATOM 742 C CA . LYS A 1 102 ? 5.900 11.105 -19.106 1.00 90.44 102 LYS A CA 1
ATOM 743 C C . LYS A 1 102 ? 6.313 10.681 -17.693 1.00 90.44 102 LYS A C 1
ATOM 745 O O . LYS A 1 102 ? 5.449 10.219 -16.949 1.00 90.44 102 LYS A O 1
ATOM 750 N N . PRO A 1 103 ? 7.583 10.897 -17.300 1.00 89.69 103 PRO A N 1
ATOM 751 C CA . PRO A 1 103 ? 8.039 10.659 -15.937 1.00 89.69 103 PRO A CA 1
ATOM 752 C C . PRO A 1 103 ? 7.112 11.279 -14.891 1.00 89.69 103 PRO A C 1
ATOM 754 O O . PRO A 1 103 ? 6.792 12.469 -14.966 1.00 89.69 103 PRO A O 1
ATOM 757 N N . SER A 1 104 ? 6.715 10.488 -13.901 1.00 88.56 104 SER A N 1
ATOM 758 C CA . SER A 1 104 ? 5.781 10.869 -12.851 1.00 88.56 104 SER A CA 1
ATOM 759 C C . SER A 1 104 ? 6.214 10.292 -11.499 1.00 88.56 104 SER A C 1
ATOM 761 O O . SER A 1 104 ? 6.762 9.198 -11.425 1.00 88.56 104 SER A O 1
ATOM 763 N N . PRO A 1 105 ? 5.922 10.974 -10.376 1.00 81.94 105 PRO A N 1
ATOM 764 C CA . PRO A 1 105 ? 6.068 10.383 -9.046 1.00 81.94 105 PRO A CA 1
ATOM 765 C C . PRO A 1 105 ? 5.076 9.240 -8.757 1.00 81.94 105 PRO A C 1
ATOM 767 O O . PRO A 1 105 ? 5.073 8.728 -7.649 1.00 81.94 105 PRO A O 1
ATOM 770 N N . GLY A 1 106 ? 4.169 8.908 -9.679 1.00 88.44 106 GLY A N 1
ATOM 771 C CA . GLY A 1 106 ? 3.133 7.891 -9.487 1.00 88.44 106 GLY A CA 1
ATOM 772 C C . GLY A 1 106 ? 1.880 8.247 -10.275 1.00 88.44 106 GLY A C 1
ATOM 773 O O . GLY A 1 106 ? 0.966 8.872 -9.738 1.00 88.44 106 GLY A O 1
ATOM 774 N N . SER A 1 107 ? 1.872 7.932 -11.573 1.00 93.75 107 SER A N 1
ATOM 775 C CA . SER A 1 107 ? 0.746 8.204 -12.475 1.00 93.75 107 SER A CA 1
ATOM 776 C C . SER A 1 107 ? -0.344 7.139 -12.322 1.00 93.75 107 SER A C 1
ATOM 778 O O . SER A 1 107 ? -0.155 5.984 -12.700 1.00 93.75 107 SER A O 1
ATOM 780 N N . THR A 1 108 ? -1.509 7.524 -11.804 1.00 95.38 108 THR A N 1
ATOM 781 C CA . THR A 1 108 ? -2.689 6.648 -11.678 1.00 95.38 108 THR A CA 1
ATOM 782 C C . THR A 1 108 ? -3.256 6.231 -13.030 1.00 95.38 108 THR A C 1
ATOM 784 O O . THR A 1 108 ? -3.714 5.101 -13.179 1.00 95.38 108 THR A O 1
ATOM 787 N N . VAL A 1 109 ? -3.156 7.097 -14.041 1.00 95.69 109 VAL A N 1
ATOM 788 C CA . VAL A 1 109 ? -3.558 6.787 -15.420 1.00 95.69 109 VAL A CA 1
ATOM 789 C C . VAL A 1 109 ? -2.666 5.695 -16.014 1.00 95.69 109 VAL A C 1
ATOM 791 O O . VAL A 1 109 ? -3.171 4.727 -16.583 1.00 95.69 109 VAL A O 1
ATOM 794 N N . ALA A 1 110 ? -1.344 5.827 -15.865 1.00 95.50 110 ALA A N 1
ATOM 795 C CA . ALA A 1 110 ? -0.390 4.831 -16.351 1.00 95.50 110 ALA A CA 1
ATOM 796 C C . ALA A 1 110 ? -0.554 3.496 -15.605 1.00 95.50 110 ALA A C 1
ATOM 798 O O . ALA A 1 110 ? -0.571 2.432 -16.226 1.00 95.50 110 ALA A O 1
ATOM 799 N N . LEU A 1 111 ? -0.767 3.558 -14.284 1.00 97.06 111 LEU A N 1
ATOM 800 C CA . LEU A 1 111 ? -1.079 2.395 -13.455 1.00 97.06 111 LEU A CA 1
ATOM 801 C C . LEU A 1 111 ? -2.355 1.688 -13.927 1.00 97.06 111 LEU A C 1
ATOM 803 O O . LEU A 1 111 ? -2.321 0.482 -14.146 1.00 97.06 111 LEU A O 1
ATOM 807 N N . GLY A 1 112 ? -3.454 2.419 -14.134 1.00 97.00 112 GLY A N 1
ATOM 808 C CA . GLY A 1 112 ? -4.717 1.852 -14.613 1.00 97.00 112 GLY A CA 1
ATOM 809 C C . GLY A 1 112 ? -4.565 1.151 -15.964 1.00 97.00 112 GLY A C 1
ATOM 810 O O . GLY A 1 112 ? -4.982 0.005 -16.121 1.00 97.00 112 GLY A O 1
ATOM 811 N N . ARG A 1 113 ? -3.864 1.775 -16.923 1.00 96.88 113 ARG A N 1
ATOM 812 C CA . ARG A 1 113 ? -3.556 1.141 -18.219 1.00 96.88 113 ARG A CA 1
ATOM 813 C C . ARG A 1 113 ? -2.721 -0.132 -18.056 1.00 96.88 113 ARG A C 1
ATOM 815 O O . ARG A 1 113 ? -3.020 -1.144 -18.689 1.00 96.88 113 ARG A O 1
ATOM 822 N N . ALA A 1 114 ? -1.703 -0.116 -17.196 1.00 96.25 114 ALA A N 1
ATOM 823 C CA . ALA A 1 114 ? -0.876 -1.292 -16.945 1.00 96.25 114 ALA A CA 1
ATOM 824 C C . ALA A 1 114 ? -1.675 -2.425 -16.267 1.00 96.25 114 ALA A C 1
ATOM 826 O O . ALA A 1 114 ? -1.556 -3.577 -16.679 1.00 96.25 114 ALA A O 1
ATOM 827 N N . LEU A 1 115 ? -2.543 -2.115 -15.296 1.00 96.00 115 LEU A N 1
ATOM 828 C CA . LEU A 1 115 ? -3.441 -3.088 -14.658 1.00 96.00 115 LEU A CA 1
ATOM 829 C C . LEU A 1 115 ? -4.452 -3.668 -15.652 1.00 96.00 115 LEU A C 1
ATOM 831 O O . LEU A 1 115 ? -4.658 -4.882 -15.682 1.00 96.00 115 LEU A O 1
ATOM 835 N N . GLN A 1 116 ? -5.037 -2.829 -16.510 1.00 95.06 116 GLN A N 1
ATOM 836 C CA . GLN A 1 116 ? -5.928 -3.274 -17.581 1.00 95.06 116 GLN A CA 1
ATOM 837 C C . GLN A 1 116 ? -5.227 -4.277 -18.500 1.00 95.06 116 GLN A C 1
ATOM 839 O O . GLN A 1 116 ? -5.776 -5.335 -18.798 1.00 95.06 116 GLN A O 1
ATOM 844 N N . MET A 1 117 ? -4.000 -3.967 -18.926 1.00 94.12 117 MET A N 1
ATOM 845 C CA . MET A 1 117 ? -3.217 -4.837 -19.805 1.00 94.12 117 MET A CA 1
ATOM 846 C C . MET A 1 117 ? -2.778 -6.120 -19.101 1.00 94.12 117 MET A C 1
ATOM 848 O O . MET A 1 117 ? -2.829 -7.186 -19.704 1.00 94.12 117 MET A O 1
ATOM 852 N N . HIS A 1 118 ? -2.415 -6.055 -17.819 1.00 93.25 118 HIS A N 1
ATOM 853 C CA . HIS A 1 118 ? -2.139 -7.236 -16.999 1.00 93.25 118 HIS A CA 1
ATOM 854 C C . HIS A 1 118 ? -3.340 -8.200 -16.994 1.00 93.25 118 HIS A C 1
ATOM 856 O O . HIS A 1 118 ? -3.189 -9.399 -17.236 1.00 93.25 118 HIS A O 1
ATOM 862 N N . GLN A 1 119 ? -4.547 -7.663 -16.796 1.00 91.19 119 GLN A N 1
ATOM 863 C CA . GLN A 1 119 ? -5.792 -8.433 -16.819 1.00 91.19 119 GLN A CA 1
ATOM 864 C C . GLN A 1 119 ? -6.108 -8.979 -18.217 1.00 91.19 119 GLN A C 1
ATOM 866 O O . GLN A 1 119 ? -6.404 -10.166 -18.352 1.00 91.19 119 GLN A O 1
ATOM 871 N N . ALA A 1 120 ? -6.003 -8.143 -19.254 1.00 90.31 120 ALA A N 1
ATOM 872 C CA . ALA A 1 120 ? -6.264 -8.521 -20.644 1.00 90.31 120 ALA A CA 1
ATOM 873 C C . ALA A 1 120 ? -5.285 -9.588 -21.164 1.00 90.31 120 ALA A C 1
ATOM 875 O O . ALA A 1 120 ? -5.672 -10.452 -21.945 1.00 90.31 120 ALA A O 1
ATOM 876 N N . ASN A 1 121 ? -4.040 -9.581 -20.681 1.00 87.88 121 ASN A N 1
ATOM 877 C CA . ASN A 1 121 ? -3.030 -10.590 -21.001 1.00 87.88 121 ASN A CA 1
ATOM 878 C C . ASN A 1 121 ? -3.284 -11.949 -20.304 1.00 87.88 121 ASN A C 1
ATOM 880 O O . ASN A 1 121 ? -2.536 -12.901 -20.530 1.00 87.88 121 ASN A O 1
ATOM 884 N N . GLY A 1 122 ? -4.323 -12.064 -19.468 1.00 87.12 122 GLY A N 1
ATOM 885 C CA . GLY A 1 122 ? -4.725 -13.314 -18.816 1.00 87.12 122 GLY A CA 1
ATOM 886 C C . GLY A 1 122 ? -4.057 -13.587 -17.466 1.00 87.12 122 GLY A C 1
ATOM 887 O O . GLY A 1 122 ? -4.251 -14.662 -16.909 1.00 87.12 122 GLY A O 1
ATOM 888 N N . PHE A 1 123 ? -3.319 -12.628 -16.899 1.00 86.19 123 PHE A N 1
ATOM 889 C CA . PHE A 1 123 ? -2.657 -12.800 -15.598 1.00 86.19 123 PHE A CA 1
ATOM 890 C C . PHE A 1 123 ? -3.600 -12.609 -14.395 1.00 86.19 123 PHE A C 1
ATOM 892 O O . PHE A 1 123 ? -3.200 -12.812 -13.261 1.00 86.19 123 PHE A O 1
ATOM 899 N N . ALA A 1 124 ? -4.876 -12.279 -14.615 1.00 75.88 124 ALA A N 1
ATOM 900 C CA . ALA A 1 124 ? -5.866 -12.125 -13.541 1.00 75.88 124 ALA A CA 1
ATOM 901 C C . ALA A 1 124 ? -6.907 -13.263 -13.476 1.00 75.88 124 ALA A C 1
ATOM 903 O O . ALA A 1 124 ? -7.890 -13.161 -12.737 1.00 75.88 124 ALA A O 1
ATOM 904 N N . ALA A 1 125 ? -6.738 -14.327 -14.270 1.00 58.59 125 ALA A N 1
ATOM 905 C CA . ALA A 1 125 ? -7.763 -15.354 -14.473 1.00 58.59 125 ALA A CA 1
ATOM 906 C C . ALA A 1 125 ? -8.023 -16.232 -13.230 1.00 58.59 125 ALA A C 1
ATOM 908 O O . ALA A 1 125 ? -9.164 -16.633 -13.002 1.00 58.59 125 ALA A O 1
ATOM 909 N N . SER A 1 126 ? -7.018 -16.471 -12.379 1.00 54.41 126 SER A N 1
ATOM 910 C CA . SER A 1 126 ? -7.150 -17.322 -11.179 1.00 54.41 126 SER A CA 1
ATOM 911 C C . SER A 1 126 ? -7.959 -16.689 -10.034 1.00 54.41 126 SER A C 1
ATOM 913 O O . SER A 1 126 ? -8.373 -17.380 -9.106 1.00 54.41 126 SER A O 1
ATOM 915 N N . VAL A 1 127 ? -8.230 -15.383 -10.100 1.00 54.31 127 VAL A N 1
ATOM 916 C CA . VAL A 1 127 ? -8.780 -14.586 -8.989 1.00 54.31 127 VAL A CA 1
ATOM 917 C C . VAL A 1 127 ? -10.317 -14.550 -8.968 1.00 54.31 127 VAL A C 1
ATOM 919 O O . VAL A 1 127 ? -10.929 -14.262 -7.939 1.00 54.31 127 VAL A O 1
ATOM 922 N N . LYS A 1 128 ? -10.978 -14.836 -10.096 1.00 52.53 128 LYS A N 1
ATOM 923 C CA . LYS A 1 128 ? -12.405 -14.513 -10.302 1.00 52.53 128 LYS A CA 1
ATOM 924 C C . LYS A 1 128 ? -13.402 -15.644 -10.010 1.00 52.53 128 LYS A C 1
ATOM 926 O O . LYS A 1 128 ? -14.580 -15.488 -10.309 1.00 52.53 128 LYS A O 1
ATOM 931 N N . THR A 1 129 ? -12.987 -16.770 -9.433 1.00 53.91 129 THR A N 1
ATOM 932 C CA . THR A 1 129 ? -13.839 -17.978 -9.405 1.00 53.91 129 THR A CA 1
ATOM 933 C C . THR A 1 129 ? -14.816 -18.077 -8.230 1.00 53.91 129 THR A C 1
ATOM 935 O O . THR A 1 129 ? -15.735 -18.889 -8.295 1.00 53.91 129 THR A O 1
ATOM 938 N N . LYS A 1 130 ? -14.686 -17.271 -7.163 1.00 61.72 130 LYS A N 1
ATOM 939 C CA . LYS A 1 130 ? -15.601 -17.331 -6.002 1.00 61.72 130 LYS A CA 1
ATOM 940 C C . LYS A 1 130 ? -16.046 -15.942 -5.544 1.00 61.72 130 LYS A C 1
ATOM 942 O O . LYS A 1 130 ? -15.213 -15.060 -5.350 1.00 61.72 130 LYS A O 1
ATOM 947 N N . ALA A 1 131 ? -17.348 -15.780 -5.288 1.00 62.12 131 ALA A N 1
ATOM 948 C CA . ALA A 1 131 ? -17.962 -14.521 -4.840 1.00 62.12 131 ALA A CA 1
ATOM 949 C C . ALA A 1 131 ? -17.308 -13.937 -3.568 1.00 62.12 131 ALA A C 1
ATOM 951 O O . ALA A 1 131 ? -17.194 -12.721 -3.438 1.00 62.12 131 ALA A O 1
ATOM 952 N N . ASN A 1 132 ? -16.789 -14.808 -2.694 1.00 65.88 132 ASN A N 1
ATOM 953 C CA . ASN A 1 132 ? -16.138 -14.447 -1.429 1.00 65.88 132 ASN A CA 1
ATOM 954 C C . ASN A 1 132 ? -14.616 -14.679 -1.430 1.00 65.88 132 ASN A C 1
ATOM 956 O O . ASN A 1 132 ? -14.005 -14.730 -0.365 1.00 65.88 132 ASN A O 1
ATOM 960 N N . ALA A 1 133 ? -13.980 -14.863 -2.594 1.00 75.62 133 ALA A N 1
ATOM 961 C CA . ALA A 1 133 ? -12.522 -14.995 -2.650 1.00 75.62 133 ALA A CA 1
ATOM 962 C C . ALA A 1 133 ? -11.835 -13.756 -2.049 1.00 75.62 133 ALA A C 1
ATOM 964 O O . ALA A 1 133 ? -12.402 -12.668 -2.020 1.00 75.62 133 ALA A O 1
ATOM 965 N N . ARG A 1 134 ? -10.590 -13.869 -1.594 1.00 82.50 134 ARG A N 1
ATOM 966 C CA . ARG A 1 134 ? -9.785 -12.684 -1.264 1.00 82.50 134 ARG A CA 1
ATOM 967 C C . ARG A 1 134 ? -9.518 -11.880 -2.547 1.00 82.50 134 ARG A C 1
ATOM 969 O O . ARG A 1 134 ? -9.248 -12.478 -3.586 1.00 82.50 134 ARG A O 1
ATOM 976 N N . LEU A 1 135 ? -9.563 -10.545 -2.484 1.00 87.81 135 LEU A N 1
ATOM 977 C CA . LEU A 1 135 ? -9.033 -9.726 -3.581 1.00 87.81 135 LEU A CA 1
ATOM 978 C C . LEU A 1 135 ? -7.506 -9.842 -3.652 1.00 87.81 135 LEU A C 1
ATOM 980 O O . LEU A 1 135 ? -6.862 -9.939 -2.605 1.00 87.81 135 LEU A O 1
ATOM 984 N N . PRO A 1 136 ? -6.924 -9.785 -4.856 1.00 91.25 136 PRO A N 1
ATOM 985 C CA . PRO A 1 136 ? -5.488 -9.722 -5.013 1.00 91.25 136 PRO A CA 1
ATOM 986 C C . PRO A 1 136 ? -4.979 -8.393 -4.463 1.00 91.25 136 PRO A C 1
ATOM 988 O O . PRO A 1 136 ? -5.620 -7.348 -4.613 1.00 91.25 136 PRO A O 1
ATOM 991 N N . TYR A 1 137 ? -3.827 -8.429 -3.815 1.00 94.50 137 TYR A N 1
ATOM 992 C CA . TYR A 1 137 ? -3.155 -7.248 -3.315 1.00 94.50 137 TYR A CA 1
ATOM 993 C C . TYR A 1 137 ? -2.448 -6.510 -4.445 1.00 94.50 137 TYR A C 1
ATOM 995 O O . TYR A 1 137 ? -1.803 -7.117 -5.294 1.00 94.50 137 TYR A O 1
ATOM 1003 N N . LEU A 1 138 ? -2.543 -5.184 -4.415 1.00 95.81 138 LEU A N 1
ATOM 1004 C CA . LEU A 1 138 ? -1.730 -4.283 -5.219 1.00 95.81 138 LEU A CA 1
ATOM 1005 C C . LEU A 1 138 ? -0.841 -3.479 -4.275 1.00 95.81 138 LEU A C 1
ATOM 1007 O O . LEU A 1 138 ? -1.324 -2.599 -3.559 1.00 95.81 138 LEU A O 1
ATOM 1011 N N . CYS A 1 139 ? 0.453 -3.786 -4.274 1.00 96.19 139 CYS A N 1
ATOM 1012 C CA . CYS A 1 139 ? 1.440 -2.996 -3.548 1.00 96.19 139 CYS A CA 1
ATOM 1013 C C . CYS A 1 139 ? 2.015 -1.897 -4.453 1.00 96.19 139 CYS A C 1
ATOM 1015 O O . CYS A 1 139 ? 2.365 -2.156 -5.603 1.00 96.19 139 CYS A O 1
ATOM 1017 N N . VAL A 1 140 ? 2.104 -0.671 -3.938 1.00 94.38 140 VAL A N 1
ATOM 1018 C CA . VAL A 1 140 ? 2.650 0.496 -4.653 1.00 94.38 140 VAL A CA 1
ATOM 1019 C C . VAL A 1 140 ? 3.468 1.373 -3.717 1.00 94.38 140 VAL A C 1
ATOM 1021 O O . VAL A 1 140 ? 3.275 1.338 -2.503 1.00 94.38 140 VAL A O 1
ATOM 1024 N N . ASP A 1 141 ? 4.353 2.198 -4.273 1.00 88.56 141 ASP A N 1
ATOM 1025 C CA . ASP A 1 141 ? 5.029 3.238 -3.497 1.00 88.56 141 ASP A CA 1
ATOM 1026 C C . ASP A 1 141 ? 4.089 4.404 -3.111 1.00 88.56 141 ASP A C 1
ATOM 1028 O O . ASP A 1 141 ? 3.038 4.638 -3.717 1.00 88.56 141 ASP A O 1
ATOM 1032 N N . MET A 1 142 ? 4.488 5.177 -2.096 1.00 87.31 142 MET A N 1
ATOM 1033 C CA . MET A 1 142 ? 3.727 6.297 -1.534 1.00 87.31 142 MET A CA 1
ATOM 1034 C C . MET A 1 142 ? 3.406 7.384 -2.563 1.00 87.31 142 MET A C 1
ATOM 1036 O O . MET A 1 142 ? 2.401 8.080 -2.407 1.00 87.31 142 MET A O 1
ATOM 1040 N N . GLY A 1 143 ? 4.211 7.515 -3.621 1.00 87.62 143 GLY A N 1
ATOM 1041 C CA . GLY A 1 143 ? 3.968 8.452 -4.717 1.00 87.62 143 GLY A CA 1
ATOM 1042 C C . GLY A 1 143 ? 2.632 8.238 -5.448 1.00 87.62 143 GLY A C 1
ATOM 1043 O O . GLY A 1 143 ? 2.052 9.197 -5.965 1.00 87.62 143 GLY A O 1
ATOM 1044 N N . TYR A 1 144 ? 2.085 7.017 -5.403 1.00 91.19 144 TYR A N 1
ATOM 1045 C CA . TYR A 1 144 ? 0.738 6.704 -5.890 1.00 91.19 144 TYR A CA 1
ATOM 1046 C C . T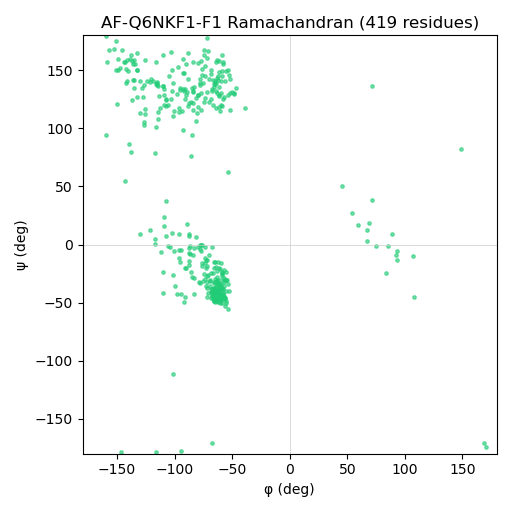YR A 1 144 ? -0.347 7.023 -4.856 1.00 91.19 144 TYR A C 1
ATOM 1048 O O . TYR A 1 144 ? -1.364 7.616 -5.202 1.00 91.19 144 TYR A O 1
ATOM 1056 N N . SER A 1 145 ? -0.120 6.697 -3.578 1.00 88.06 145 SER A N 1
ATOM 1057 C CA . SER A 1 145 ? -1.117 6.860 -2.501 1.00 88.06 145 SER A CA 1
ATOM 1058 C C . SER A 1 145 ? -1.588 8.302 -2.273 1.00 88.06 145 SER A C 1
ATOM 1060 O O . SER A 1 145 ? -2.639 8.540 -1.685 1.00 88.06 145 SER A O 1
ATOM 1062 N N . VAL A 1 146 ? -0.791 9.282 -2.707 1.00 88.50 146 VAL A N 1
ATOM 1063 C CA . VAL A 1 146 ? -1.103 10.709 -2.566 1.00 88.50 146 VAL A CA 1
ATOM 1064 C C . VAL A 1 146 ? -2.004 11.224 -3.687 1.00 88.50 146 VAL A C 1
ATOM 1066 O O . VAL A 1 146 ? -2.453 12.370 -3.631 1.00 88.50 146 VAL A O 1
ATOM 1069 N N . ARG A 1 147 ? -2.250 10.411 -4.723 1.00 91.62 147 ARG A N 1
ATOM 1070 C CA . ARG A 1 147 ? -3.078 10.793 -5.865 1.00 91.62 147 ARG A CA 1
ATOM 1071 C C . ARG A 1 147 ? -4.561 10.660 -5.510 1.00 91.62 147 ARG A C 1
ATOM 1073 O O . ARG A 1 147 ? -4.967 9.599 -5.039 1.00 91.62 147 ARG A O 1
ATOM 1080 N N . PRO A 1 148 ? -5.384 11.703 -5.734 1.00 89.88 148 PRO A N 1
ATOM 1081 C CA . PRO A 1 148 ? -6.793 11.705 -5.331 1.00 89.88 148 PRO A CA 1
ATOM 1082 C C . PRO A 1 148 ? -7.634 10.552 -5.891 1.00 89.88 148 PRO A C 1
ATOM 1084 O O . PRO A 1 148 ? -8.594 10.128 -5.258 1.00 89.88 148 PRO A O 1
ATOM 1087 N N . ASP A 1 149 ? -7.289 10.068 -7.079 1.00 92.44 149 ASP A N 1
ATOM 1088 C CA . ASP A 1 149 ? -8.003 9.047 -7.840 1.00 92.44 149 ASP A CA 1
ATOM 1089 C C . ASP A 1 149 ? -7.433 7.633 -7.651 1.00 92.44 149 ASP A C 1
ATOM 1091 O O . ASP A 1 149 ? -8.034 6.672 -8.131 1.00 92.44 149 ASP A O 1
ATOM 1095 N N . PHE A 1 150 ? -6.321 7.478 -6.921 1.00 95.12 150 PHE A N 1
ATOM 1096 C CA . PHE A 1 150 ? -5.646 6.191 -6.749 1.00 95.12 150 PHE A CA 1
ATOM 1097 C C . PHE A 1 150 ? -6.593 5.100 -6.244 1.00 95.12 150 PHE A C 1
ATOM 1099 O O . PHE A 1 150 ? -6.748 4.074 -6.903 1.00 95.12 150 PHE A O 1
ATOM 1106 N N . THR A 1 151 ? -7.274 5.329 -5.116 1.00 94.81 151 THR A N 1
ATOM 1107 C CA . THR A 1 151 ? -8.175 4.329 -4.525 1.00 94.81 151 THR A CA 1
ATOM 1108 C C . THR A 1 151 ? -9.279 3.913 -5.496 1.00 94.81 151 THR A C 1
ATOM 1110 O O . THR A 1 151 ? -9.618 2.733 -5.569 1.00 94.81 151 THR A O 1
ATOM 1113 N N . THR A 1 152 ? -9.808 4.860 -6.277 1.00 94.88 152 THR A N 1
ATOM 1114 C CA . THR A 1 152 ? -10.824 4.591 -7.303 1.00 94.88 152 THR A CA 1
ATOM 1115 C C . THR A 1 152 ? -10.273 3.693 -8.405 1.00 94.88 152 THR A C 1
ATOM 1117 O O . THR A 1 152 ? -10.904 2.694 -8.728 1.00 94.88 152 THR A O 1
ATOM 1120 N N . VAL A 1 153 ? -9.078 3.988 -8.929 1.00 95.44 153 VAL A N 1
ATOM 1121 C CA . VAL A 1 153 ? -8.425 3.148 -9.948 1.00 95.44 153 VAL A CA 1
ATOM 1122 C C . VAL A 1 153 ? -8.210 1.728 -9.418 1.00 95.44 153 VAL A C 1
ATOM 1124 O O . VAL A 1 153 ? -8.563 0.758 -10.084 1.00 95.44 153 VAL A O 1
ATOM 1127 N N . VAL A 1 154 ? -7.690 1.578 -8.198 1.00 95.00 154 VAL A N 1
ATOM 1128 C CA . VAL A 1 154 ? -7.465 0.253 -7.594 1.00 95.00 154 VAL A CA 1
ATOM 1129 C C . VAL A 1 154 ? -8.773 -0.519 -7.404 1.00 95.00 154 VAL A C 1
ATOM 1131 O O . VAL A 1 154 ? -8.829 -1.718 -7.690 1.00 95.00 154 VAL A O 1
ATOM 1134 N N . HIS A 1 155 ? -9.822 0.166 -6.942 1.00 93.88 155 HIS A N 1
ATOM 1135 C CA . HIS A 1 155 ? -11.154 -0.409 -6.758 1.00 93.88 155 HIS A CA 1
ATOM 1136 C C . HIS A 1 155 ? -11.763 -0.881 -8.079 1.00 93.88 155 HIS A C 1
ATOM 1138 O O . HIS A 1 155 ? -12.178 -2.036 -8.170 1.00 93.88 155 HIS A O 1
ATOM 1144 N N . ASP A 1 156 ? -11.744 -0.032 -9.108 1.00 93.00 156 ASP A N 1
ATOM 1145 C CA . ASP A 1 156 ? -12.326 -0.321 -10.421 1.00 93.00 156 ASP A CA 1
ATOM 1146 C C . ASP A 1 156 ? -11.598 -1.484 -11.126 1.00 93.00 156 ASP A C 1
ATOM 1148 O O . ASP A 1 156 ? -12.224 -2.269 -11.840 1.00 93.00 156 ASP A O 1
ATOM 1152 N N . HIS A 1 157 ? -10.297 -1.668 -10.867 1.00 92.94 157 HIS A N 1
ATOM 1153 C CA . HIS A 1 157 ? -9.538 -2.831 -11.339 1.00 92.94 157 HIS A CA 1
ATOM 1154 C C . HIS A 1 157 ? -9.678 -4.078 -10.452 1.00 92.94 157 HIS A C 1
ATOM 1156 O O . HIS A 1 157 ? -9.150 -5.131 -10.809 1.00 92.94 157 HIS A O 1
ATOM 1162 N N . GLY A 1 158 ? -10.399 -4.015 -9.331 1.00 91.38 158 GLY A N 1
ATOM 1163 C CA . GLY A 1 158 ? -10.664 -5.176 -8.482 1.00 91.38 158 GLY A CA 1
ATOM 1164 C C . GLY A 1 158 ? -9.446 -5.670 -7.700 1.00 91.38 158 GLY A C 1
ATOM 1165 O O . GLY A 1 158 ? -9.279 -6.876 -7.538 1.00 91.38 158 GLY A O 1
ATOM 1166 N N . PHE A 1 159 ? -8.604 -4.760 -7.210 1.00 93.00 159 PHE A N 1
ATOM 1167 C CA . PHE A 1 159 ? -7.495 -5.072 -6.304 1.00 93.00 159 PHE A CA 1
ATOM 1168 C C . PHE A 1 159 ? -7.772 -4.537 -4.893 1.00 93.00 159 PHE A C 1
ATOM 1170 O O . PHE A 1 159 ? -8.645 -3.698 -4.680 1.00 93.00 159 PHE A O 1
ATOM 1177 N N . ALA A 1 160 ? -7.033 -5.030 -3.904 1.00 93.50 160 ALA A N 1
ATOM 1178 C CA . ALA A 1 160 ? -6.967 -4.451 -2.568 1.00 93.50 160 ALA A CA 1
ATOM 1179 C C . ALA A 1 160 ? -5.619 -3.728 -2.398 1.00 93.50 160 ALA A C 1
ATOM 1181 O O . ALA A 1 160 ? -4.572 -4.365 -2.528 1.00 93.50 160 ALA A O 1
ATOM 1182 N N . PRO A 1 161 ? -5.608 -2.412 -2.128 1.00 95.00 161 PRO A N 1
ATOM 1183 C CA . PRO A 1 161 ? -4.360 -1.665 -2.030 1.00 95.00 161 PRO A CA 1
ATOM 1184 C C . PRO A 1 161 ? -3.579 -2.052 -0.769 1.00 95.00 161 PRO A C 1
ATOM 1186 O O . PRO A 1 161 ? -4.168 -2.240 0.296 1.00 95.00 161 PRO A O 1
ATOM 1189 N N . VAL A 1 162 ? -2.253 -2.116 -0.901 1.00 95.00 162 VAL A N 1
ATOM 1190 C CA . VAL A 1 162 ? -1.290 -2.202 0.203 1.00 95.00 162 VAL A CA 1
ATOM 1191 C C . VAL A 1 162 ? -0.273 -1.082 0.023 1.00 95.00 162 VAL A C 1
ATOM 1193 O O . VAL A 1 162 ? 0.591 -1.140 -0.855 1.00 95.00 162 VAL A O 1
ATOM 1196 N N . MET A 1 163 ? -0.382 -0.042 0.843 1.00 92.44 163 MET A N 1
ATOM 1197 C CA . MET A 1 163 ? 0.415 1.172 0.671 1.00 92.44 163 MET A CA 1
ATOM 1198 C C . MET A 1 163 ? 0.738 1.879 1.983 1.00 92.44 163 MET A C 1
ATOM 1200 O O . MET A 1 163 ? 0.048 1.726 2.993 1.00 92.44 163 MET A O 1
ATOM 1204 N N . ARG A 1 164 ? 1.778 2.716 1.941 1.00 91.06 164 ARG A N 1
ATOM 1205 C CA . ARG A 1 164 ? 2.100 3.694 2.986 1.00 91.06 164 ARG A CA 1
ATOM 1206 C C . ARG A 1 164 ? 1.695 5.100 2.546 1.00 91.06 164 ARG A C 1
ATOM 1208 O O . ARG A 1 164 ? 1.466 5.342 1.368 1.00 91.06 164 ARG A O 1
ATOM 1215 N N . TYR A 1 165 ? 1.666 6.026 3.499 1.00 87.56 165 TYR A N 1
ATOM 1216 C CA . TYR A 1 165 ? 1.405 7.450 3.262 1.00 87.56 165 TYR A CA 1
ATOM 1217 C C . TYR A 1 165 ? 2.628 8.284 3.636 1.00 87.56 165 TYR A C 1
ATOM 1219 O O . TYR A 1 165 ? 3.386 7.843 4.499 1.00 87.56 165 TYR A O 1
ATOM 1227 N N . PRO A 1 166 ? 2.810 9.500 3.092 1.00 85.00 166 PRO A N 1
ATOM 1228 C CA . PRO A 1 166 ? 3.803 10.447 3.597 1.00 85.00 166 PRO A CA 1
ATOM 1229 C C . PRO A 1 166 ? 3.586 10.800 5.075 1.00 85.00 166 PRO A C 1
ATOM 1231 O O . PRO A 1 166 ? 2.465 10.736 5.579 1.00 85.00 166 PRO A O 1
ATOM 1234 N N . VAL A 1 167 ? 4.656 11.219 5.760 1.00 81.25 167 VAL A N 1
ATOM 1235 C CA . VAL A 1 167 ? 4.632 11.571 7.197 1.00 81.25 167 VAL A CA 1
ATOM 1236 C C . VAL A 1 167 ? 3.646 12.696 7.506 1.00 81.25 167 VAL A C 1
ATOM 1238 O O . VAL A 1 167 ? 2.952 12.642 8.513 1.00 81.25 167 VAL A O 1
ATOM 1241 N N . SER A 1 168 ? 3.539 13.678 6.613 1.00 82.00 168 SER A N 1
ATOM 1242 C CA . SER A 1 168 ? 2.670 14.846 6.769 1.00 82.00 168 SER A CA 1
ATOM 1243 C C . SER A 1 168 ? 1.185 14.576 6.499 1.00 82.00 168 SER A C 1
ATOM 1245 O O . SER A 1 168 ? 0.364 15.477 6.660 1.00 82.00 168 SER A O 1
ATOM 1247 N N . ARG A 1 169 ? 0.807 13.371 6.051 1.00 85.44 169 ARG A N 1
ATOM 1248 C CA . ARG A 1 169 ? -0.581 13.067 5.686 1.00 85.44 169 ARG A CA 1
ATOM 1249 C C . ARG A 1 169 ? -1.412 12.790 6.941 1.00 85.44 169 ARG A C 1
ATOM 1251 O O . ARG A 1 169 ? -1.065 11.926 7.740 1.00 85.44 169 ARG A O 1
ATOM 1258 N N . GLN A 1 170 ? -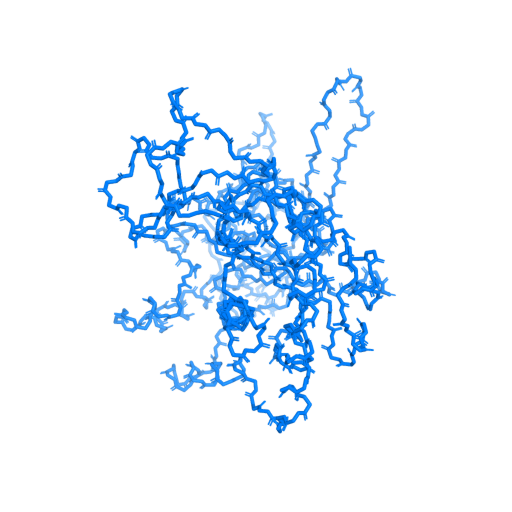2.558 13.459 7.073 1.00 87.94 170 GLN A N 1
ATOM 1259 C CA . GLN A 1 170 ? -3.551 13.125 8.095 1.00 87.94 170 GLN A CA 1
ATOM 1260 C C . GLN A 1 170 ? -4.165 11.750 7.806 1.00 87.94 170 GLN A C 1
ATOM 1262 O O . GLN A 1 170 ? -4.791 11.553 6.765 1.00 87.94 170 GLN A O 1
ATOM 1267 N N . THR A 1 171 ? -4.017 10.812 8.742 1.00 88.25 171 THR A N 1
ATOM 1268 C CA . THR A 1 171 ? -4.507 9.430 8.596 1.00 88.25 171 THR A CA 1
ATOM 1269 C C . THR A 1 171 ? -5.582 9.034 9.606 1.00 88.25 171 THR A C 1
ATOM 1271 O O . THR A 1 171 ? -6.059 7.899 9.571 1.00 88.25 171 THR A O 1
ATOM 1274 N N . VAL A 1 172 ? -5.973 9.950 10.496 1.00 90.38 172 VAL A N 1
ATOM 1275 C CA . VAL A 1 172 ? -7.039 9.738 11.480 1.00 90.38 172 VAL A CA 1
ATOM 1276 C C . VAL A 1 172 ? -8.218 10.637 11.134 1.00 90.38 172 VAL A C 1
ATOM 1278 O O . VAL A 1 172 ? -8.105 11.865 11.155 1.00 90.38 172 VAL A O 1
ATOM 1281 N N . TRP A 1 173 ? -9.347 10.006 10.829 1.00 87.44 173 TRP A N 1
ATOM 1282 C CA . TRP A 1 173 ? -10.603 10.662 10.492 1.00 87.44 173 TRP A CA 1
ATOM 1283 C C . TRP A 1 173 ? -11.691 10.137 11.413 1.00 87.44 173 TRP A C 1
ATOM 1285 O O . TRP A 1 173 ? -12.082 8.970 11.343 1.00 87.44 173 TRP A O 1
ATOM 1295 N N . ALA A 1 174 ? -12.178 11.010 12.292 1.00 79.81 174 ALA A N 1
ATOM 1296 C CA . ALA A 1 174 ? -13.374 10.718 13.062 1.00 79.81 174 ALA A CA 1
ATOM 1297 C C . ALA A 1 174 ? -14.571 10.516 12.120 1.00 79.81 174 ALA A C 1
ATOM 1299 O O . ALA A 1 174 ? -14.562 10.990 10.982 1.00 79.81 174 ALA A O 1
ATOM 1300 N N . SER A 1 175 ? -15.603 9.821 12.600 1.00 68.19 175 SER A N 1
ATOM 1301 C CA . SER A 1 175 ? -16.899 9.823 11.923 1.00 68.19 175 SER A CA 1
ATOM 1302 C C . SER A 1 175 ? -17.338 11.253 11.638 1.00 68.19 175 SER A C 1
ATOM 1304 O O . SER A 1 175 ? -17.292 12.098 12.535 1.00 68.19 175 SER A O 1
ATOM 1306 N N . GLU A 1 176 ? -17.753 11.517 10.400 1.00 60.38 176 GLU A N 1
ATOM 1307 C CA . GLU A 1 176 ? -18.270 12.828 10.027 1.00 60.38 176 GLU A CA 1
ATOM 1308 C C . GLU A 1 176 ? -19.433 13.225 10.935 1.00 60.38 176 GLU A C 1
ATOM 1310 O O . GLU A 1 176 ? -20.187 12.383 11.454 1.00 60.38 176 GLU A O 1
ATOM 1315 N N . LYS A 1 177 ? -19.559 14.539 11.151 1.00 52.19 177 LYS A N 1
ATOM 1316 C CA . LYS A 1 177 ? -20.763 15.067 11.769 1.00 52.19 177 LYS A CA 1
ATOM 1317 C C . LYS A 1 177 ? -21.923 14.760 10.814 1.00 52.19 177 LYS A C 1
ATOM 1319 O O . LYS A 1 177 ? -21.788 15.015 9.620 1.00 52.19 177 LYS A O 1
ATOM 1324 N N . PRO A 1 178 ? -23.020 14.191 11.318 1.00 49.97 178 PRO A N 1
ATOM 1325 C CA . PRO A 1 178 ? -24.214 13.972 10.519 1.00 49.97 178 PRO A CA 1
ATOM 1326 C C . PRO A 1 178 ? -24.671 15.279 9.849 1.00 49.97 178 PRO A C 1
ATOM 1328 O O . PRO A 1 178 ? -24.491 16.357 10.422 1.00 49.97 178 PRO A O 1
ATOM 1331 N N . GLU A 1 179 ? -25.308 15.185 8.677 1.00 52.03 179 GLU A N 1
ATOM 1332 C CA . GLU A 1 179 ? -26.167 16.272 8.184 1.00 52.03 179 GLU A CA 1
ATOM 1333 C C . GLU A 1 179 ? -27.184 16.633 9.282 1.00 52.03 179 GLU A C 1
ATOM 1335 O O . GLU A 1 179 ? -27.593 15.750 10.051 1.00 52.03 179 GLU A O 1
ATOM 1340 N N . PHE A 1 180 ? -27.552 17.919 9.385 1.00 42.16 180 PHE A N 1
ATOM 1341 C CA . PHE A 1 180 ? -28.396 18.467 10.457 1.00 42.16 180 PHE A CA 1
ATOM 1342 C C . PHE A 1 180 ? -29.536 17.507 10.853 1.00 42.16 180 PHE A C 1
ATOM 1344 O O . PHE A 1 180 ? -30.401 17.184 10.045 1.00 42.16 180 PHE A O 1
ATOM 1351 N N . GLY A 1 181 ? -29.521 17.048 12.112 1.00 53.00 181 GLY A N 1
ATOM 1352 C CA . GLY A 1 181 ? -30.569 16.204 12.701 1.00 53.00 181 GLY A CA 1
ATOM 1353 C C . GLY A 1 181 ? -30.363 14.684 12.625 1.00 53.00 181 GLY A C 1
ATOM 1354 O O . GLY A 1 181 ? -31.151 13.956 13.223 1.00 53.00 181 GLY A O 1
ATOM 1355 N N . SER A 1 182 ? -29.326 14.169 11.951 1.00 64.50 182 SER A N 1
ATOM 1356 C CA . SER A 1 182 ? -29.054 12.717 11.923 1.00 64.50 182 SER A CA 1
ATOM 1357 C C . SER A 1 182 ? -28.083 12.252 13.026 1.00 64.50 182 SER A C 1
ATOM 1359 O O . SER A 1 182 ? -27.370 13.045 13.630 1.00 64.50 182 SER A O 1
ATOM 1361 N N . GLN A 1 183 ? -28.084 10.954 13.352 1.00 76.12 183 GLN A N 1
ATOM 1362 C CA . GLN A 1 183 ? -27.154 10.335 14.311 1.00 76.12 183 GLN A CA 1
ATOM 1363 C C . GLN A 1 183 ? -25.785 10.106 13.647 1.00 76.12 183 GLN A C 1
ATOM 1365 O O . GLN A 1 183 ? -25.730 9.614 12.518 1.00 76.12 183 GLN A O 1
ATOM 1370 N N . SER A 1 184 ? -24.676 10.400 14.340 1.00 83.44 184 SER A N 1
ATOM 1371 C CA . SER A 1 184 ? -23.329 10.187 13.783 1.00 83.44 184 SER A CA 1
ATOM 1372 C C . SER A 1 184 ? -23.075 8.692 13.531 1.00 83.44 184 SER A C 1
ATOM 1374 O O . SER A 1 184 ? -23.461 7.864 14.365 1.00 83.44 184 SER A O 1
ATOM 1376 N N . PRO A 1 185 ? -22.434 8.305 12.409 1.00 82.31 185 PRO A N 1
ATOM 1377 C CA . PRO A 1 185 ? -22.233 6.896 12.082 1.00 82.31 185 PRO A CA 1
ATOM 1378 C C . PRO A 1 185 ? -21.440 6.154 13.170 1.00 82.31 185 PRO A C 1
ATOM 1380 O O . PRO A 1 185 ? -21.844 5.062 13.571 1.00 82.31 185 PRO A O 1
ATOM 1383 N N . GLY A 1 186 ? -20.380 6.765 13.707 1.00 87.44 186 GLY A N 1
ATOM 1384 C CA . GLY A 1 186 ? -19.579 6.259 14.827 1.00 87.44 186 GLY A CA 1
ATOM 1385 C C . GLY A 1 186 ? -18.174 5.731 14.499 1.00 87.44 186 GLY A C 1
ATOM 1386 O O . GLY A 1 186 ? -17.245 6.108 15.215 1.00 87.44 186 GLY A O 1
ATOM 1387 N N . PRO A 1 187 ? -17.952 4.919 13.442 1.00 93.00 187 PRO A N 1
ATOM 1388 C CA . PRO A 1 187 ? -16.628 4.407 13.096 1.00 93.00 187 PRO A CA 1
ATOM 1389 C C . PRO A 1 187 ? -15.580 5.498 12.890 1.00 93.00 187 PRO A C 1
ATOM 1391 O O . PRO A 1 187 ? -15.831 6.527 12.262 1.00 93.00 187 PRO A O 1
ATOM 1394 N N . VAL A 1 188 ? -14.365 5.247 13.355 1.00 93.31 188 VAL A N 1
ATOM 1395 C CA . VAL A 1 188 ? -13.218 6.132 13.130 1.00 93.31 188 VAL A CA 1
ATOM 1396 C C . VAL A 1 188 ? -12.281 5.439 12.157 1.00 93.31 188 VAL A C 1
ATOM 1398 O O . VAL A 1 188 ? -11.917 4.283 12.368 1.00 93.31 188 VAL A O 1
ATOM 1401 N N . GLN A 1 189 ? -11.890 6.128 11.088 1.00 93.56 189 GLN A N 1
ATOM 1402 C CA . GLN A 1 189 ? -10.863 5.619 10.191 1.00 93.56 189 GLN A CA 1
ATOM 1403 C C . GLN A 1 189 ? -9.487 5.980 10.755 1.00 93.56 189 GLN A C 1
ATOM 1405 O O . GLN A 1 189 ? -9.184 7.156 10.955 1.00 93.56 189 GLN A O 1
ATOM 1410 N N . ILE A 1 190 ? -8.655 4.976 11.013 1.00 92.94 190 ILE A N 1
ATOM 1411 C CA . ILE A 1 190 ? -7.296 5.125 11.539 1.00 92.94 190 ILE A CA 1
ATOM 1412 C C . ILE A 1 190 ? -6.367 4.392 10.583 1.00 92.94 190 ILE A C 1
ATOM 1414 O O . ILE A 1 190 ? -6.482 3.177 10.424 1.00 92.94 190 ILE A O 1
ATOM 1418 N N . ASN A 1 191 ? -5.458 5.128 9.937 1.00 88.62 191 ASN A N 1
ATOM 1419 C CA . ASN A 1 191 ? -4.525 4.581 8.950 1.00 88.62 191 ASN A CA 1
ATOM 1420 C C . ASN A 1 191 ? -5.240 3.648 7.960 1.00 88.62 191 ASN A C 1
ATOM 1422 O O . ASN A 1 191 ? -4.824 2.512 7.785 1.00 88.62 191 ASN A O 1
ATOM 1426 N N . SER A 1 192 ? -6.349 4.119 7.371 1.00 91.06 192 SER A N 1
ATOM 1427 C CA . SER A 1 192 ? -7.167 3.418 6.358 1.00 91.06 192 SER A CA 1
ATOM 1428 C C . SER A 1 192 ? -8.212 2.418 6.832 1.00 91.06 192 SER A C 1
ATOM 1430 O O . SER A 1 192 ? -9.174 2.192 6.092 1.00 91.06 192 SER A O 1
ATOM 1432 N N . ALA A 1 193 ? -8.055 1.828 8.015 1.00 93.38 193 ALA A N 1
ATOM 1433 C CA . ALA A 1 193 ? -8.991 0.839 8.546 1.00 93.38 193 ALA A CA 1
ATOM 1434 C C . ALA A 1 193 ? -10.005 1.481 9.506 1.00 93.38 193 ALA A C 1
ATOM 1436 O O . ALA A 1 193 ? -9.717 2.502 10.127 1.00 93.38 193 ALA A O 1
ATOM 1437 N N . PHE A 1 194 ? -11.198 0.893 9.619 1.00 94.69 194 PHE A N 1
ATOM 1438 C CA . PHE A 1 194 ? -12.242 1.384 10.518 1.00 94.69 194 PHE A CA 1
ATOM 1439 C C . PHE A 1 194 ? -12.187 0.699 11.877 1.00 94.69 194 PHE A C 1
ATOM 1441 O O . PHE A 1 194 ? -12.128 -0.526 11.969 1.00 94.69 194 PHE A O 1
ATOM 1448 N N . TYR A 1 195 ? -12.273 1.511 12.922 1.00 95.12 195 TYR A N 1
ATOM 1449 C CA . TYR A 1 195 ? -12.256 1.091 14.312 1.00 95.12 195 TYR A CA 1
ATOM 1450 C C . TYR A 1 195 ? -13.482 1.622 15.052 1.00 95.12 195 TYR A C 1
ATOM 1452 O O . TYR A 1 195 ? -14.097 2.619 14.658 1.00 95.12 195 TYR A O 1
ATOM 1460 N N . CYS A 1 196 ? -13.807 0.962 16.162 1.00 94.94 196 CYS A N 1
ATOM 1461 C CA . CYS A 1 196 ? -14.748 1.465 17.154 1.00 94.94 196 CYS A CA 1
ATOM 1462 C C . CYS A 1 196 ? -14.365 2.900 17.576 1.00 94.94 196 CYS A C 1
ATOM 1464 O O . CYS A 1 196 ? -13.174 3.173 17.748 1.00 94.94 196 CYS A O 1
ATOM 1466 N N . PRO A 1 197 ? -15.326 3.816 17.818 1.00 93.38 197 PRO A N 1
ATOM 1467 C CA . PRO A 1 197 ? -15.017 5.176 18.270 1.00 93.38 197 PRO A CA 1
ATOM 1468 C C . PRO A 1 197 ? -14.162 5.253 19.547 1.00 93.38 197 PRO A C 1
ATOM 1470 O O . PRO A 1 197 ? -13.438 6.229 19.740 1.00 93.38 197 PRO A O 1
ATOM 1473 N N . ALA A 1 198 ? -14.167 4.208 20.382 1.00 93.25 198 ALA A N 1
ATOM 1474 C CA . ALA A 1 198 ? -13.285 4.096 21.545 1.00 93.25 198 ALA A CA 1
ATOM 1475 C C . ALA A 1 198 ? -11.787 3.992 21.200 1.00 93.25 198 ALA A C 1
ATOM 1477 O O . ALA A 1 198 ? -10.949 4.210 22.067 1.00 93.25 198 ALA A O 1
ATOM 1478 N N . ALA A 1 199 ? -11.434 3.708 19.944 1.00 93.88 199 ALA A N 1
ATOM 1479 C CA . ALA A 1 199 ? -10.051 3.667 19.479 1.00 93.88 199 ALA A CA 1
ATOM 1480 C C . ALA A 1 199 ? -9.444 5.062 19.267 1.00 93.88 199 ALA A C 1
ATOM 1482 O O . ALA A 1 199 ? -8.223 5.200 19.217 1.00 93.88 199 ALA A O 1
ATOM 1483 N N . LEU A 1 200 ? -10.271 6.110 19.146 1.00 90.62 200 LEU A N 1
ATOM 1484 C CA . LEU A 1 200 ? -9.795 7.454 18.813 1.00 90.62 200 LEU A CA 1
ATOM 1485 C C . LEU A 1 200 ? -8.733 7.983 19.797 1.00 90.62 200 LEU A C 1
ATOM 1487 O O . LEU A 1 200 ? -7.713 8.477 19.317 1.00 90.62 200 LEU A O 1
ATOM 1491 N N . PRO A 1 201 ? -8.891 7.873 21.133 1.00 89.19 201 PRO A N 1
ATOM 1492 C CA . PRO A 1 201 ? -7.860 8.307 22.076 1.00 89.19 201 PRO A CA 1
ATOM 1493 C C . PRO A 1 201 ? -6.547 7.525 21.948 1.00 89.19 201 PRO A C 1
ATOM 1495 O O . PRO A 1 201 ? -5.489 8.101 22.165 1.00 89.19 201 PRO A O 1
ATOM 1498 N N . LEU A 1 202 ? -6.602 6.247 21.551 1.00 88.62 202 LEU A N 1
ATOM 1499 C CA . LEU A 1 202 ? -5.425 5.380 21.403 1.00 88.62 202 LEU A CA 1
ATOM 1500 C C . LEU A 1 202 ? -4.600 5.706 20.152 1.00 88.62 202 LEU A C 1
ATOM 1502 O O . LEU A 1 202 ? -3.404 5.427 20.109 1.00 88.62 202 LEU A O 1
ATOM 1506 N N . ALA A 1 203 ? -5.237 6.291 19.137 1.00 83.81 203 ALA A N 1
ATOM 1507 C CA . ALA A 1 203 ? -4.593 6.671 17.884 1.00 83.81 203 ALA A CA 1
ATOM 1508 C C . ALA A 1 203 ? -4.142 8.135 17.831 1.00 83.81 203 ALA A C 1
ATOM 1510 O O . ALA A 1 203 ? -3.403 8.513 16.919 1.00 83.81 203 ALA A O 1
ATOM 1511 N N . ARG A 1 204 ? -4.562 8.981 18.785 1.00 71.19 204 ARG A N 1
ATOM 1512 C CA . ARG A 1 204 ? -4.108 10.378 18.844 1.00 71.19 204 ARG A CA 1
ATOM 1513 C C . ARG A 1 204 ? -2.581 10.407 18.955 1.00 71.19 204 ARG A C 1
ATOM 1515 O O . ARG A 1 204 ? -2.012 9.776 19.835 1.00 71.19 204 ARG A O 1
ATOM 1522 N N . GLN A 1 205 ? -1.943 11.133 18.033 1.00 64.06 205 GLN A N 1
ATOM 1523 C CA . GLN A 1 205 ? -0.486 11.327 17.932 1.00 64.06 205 GLN A CA 1
ATOM 1524 C C . GLN A 1 205 ? 0.344 10.077 17.578 1.00 64.06 205 GLN A C 1
ATOM 1526 O O . GLN A 1 205 ? 1.564 10.179 17.478 1.00 64.06 205 GLN A O 1
ATOM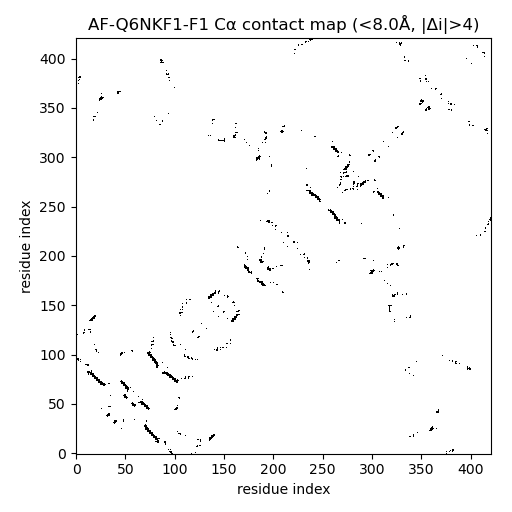 1531 N N . ARG A 1 206 ? -0.276 8.915 17.326 1.00 72.19 206 ARG A N 1
ATOM 1532 C CA . ARG A 1 206 ? 0.445 7.679 16.982 1.00 72.19 206 ARG A CA 1
ATOM 1533 C C . ARG A 1 206 ? 0.274 7.312 15.518 1.00 72.19 206 ARG A C 1
ATOM 1535 O O . ARG A 1 206 ? -0.835 7.102 15.027 1.00 72.19 206 ARG A O 1
ATOM 1542 N N . ARG A 1 207 ? 1.399 7.164 14.823 1.00 76.50 207 ARG A N 1
ATOM 1543 C CA . ARG A 1 207 ? 1.437 6.691 13.442 1.00 76.50 207 ARG A CA 1
ATOM 1544 C C . ARG A 1 207 ? 1.833 5.222 13.423 1.00 76.50 207 ARG A C 1
ATOM 1546 O O . ARG A 1 207 ? 2.971 4.894 13.713 1.00 76.50 207 ARG A O 1
ATOM 1553 N N . LEU A 1 208 ? 0.890 4.350 13.077 1.00 83.19 208 LEU A N 1
ATOM 1554 C CA . LEU A 1 208 ? 1.118 2.897 13.061 1.00 83.19 208 LEU A CA 1
ATOM 1555 C C . LEU A 1 208 ? 1.789 2.435 11.767 1.00 83.19 208 LEU A C 1
ATOM 1557 O O . LEU A 1 208 ? 2.486 1.431 11.734 1.00 83.19 208 LEU A O 1
ATOM 1561 N N . VAL A 1 209 ? 1.566 3.153 10.667 1.00 85.00 209 VAL A N 1
ATOM 1562 C CA . VAL A 1 209 ? 2.159 2.811 9.373 1.00 85.00 209 VAL A CA 1
ATOM 1563 C C . VAL A 1 209 ? 3.559 3.411 9.301 1.00 85.00 209 VAL A C 1
ATOM 1565 O O . VAL A 1 209 ? 3.717 4.579 8.943 1.00 85.00 209 VAL A O 1
ATOM 1568 N N . ARG A 1 210 ? 4.564 2.607 9.659 1.00 85.06 210 ARG A N 1
ATOM 1569 C CA . ARG A 1 210 ? 5.982 2.996 9.737 1.00 85.06 210 ARG A CA 1
ATOM 1570 C C . ARG A 1 210 ? 6.891 1.985 9.050 1.00 85.06 210 ARG A C 1
ATOM 1572 O O . ARG A 1 210 ? 6.441 0.882 8.717 1.00 85.06 210 ARG A O 1
ATOM 1579 N N . ARG A 1 211 ? 8.142 2.375 8.787 1.00 88.88 211 ARG A N 1
ATOM 1580 C CA . ARG A 1 211 ? 9.174 1.447 8.289 1.00 88.88 211 ARG A CA 1
ATOM 1581 C C . ARG A 1 211 ? 9.685 0.575 9.434 1.00 88.88 211 ARG A C 1
ATOM 1583 O O . ARG A 1 211 ? 9.802 1.063 10.550 1.00 88.88 211 ARG A O 1
ATOM 1590 N N . LEU A 1 212 ? 10.031 -0.683 9.167 1.00 90.44 212 LEU A N 1
ATOM 1591 C CA . LEU A 1 212 ? 10.586 -1.565 10.196 1.00 90.44 212 LEU A CA 1
ATOM 1592 C C . LEU A 1 212 ? 11.936 -1.048 10.703 1.00 90.44 212 LEU A C 1
ATOM 1594 O O . LEU A 1 212 ? 12.183 -1.116 11.898 1.00 90.44 212 LEU A O 1
ATOM 1598 N N . ASN A 1 213 ? 12.761 -0.457 9.834 1.00 89.38 213 ASN A N 1
ATOM 1599 C CA . ASN A 1 213 ? 14.009 0.180 10.266 1.00 89.38 213 ASN A CA 1
ATOM 1600 C C . ASN A 1 213 ? 13.756 1.395 11.172 1.00 89.38 213 ASN A C 1
ATOM 1602 O O . ASN A 1 213 ? 14.437 1.540 12.170 1.00 89.38 213 ASN A O 1
ATOM 1606 N N . GLU A 1 214 ? 12.725 2.207 10.897 1.00 89.56 214 GLU A N 1
ATOM 1607 C CA . GLU A 1 214 ? 12.374 3.337 11.777 1.00 89.56 214 GLU A CA 1
ATOM 1608 C C . GLU A 1 214 ? 11.950 2.873 13.177 1.00 89.56 214 GLU A C 1
ATOM 1610 O O . GLU A 1 214 ? 12.143 3.605 14.136 1.00 89.56 214 GLU A O 1
ATOM 1615 N N . LEU A 1 215 ? 11.334 1.692 13.290 1.00 90.50 215 LEU A N 1
ATOM 1616 C CA . LEU A 1 215 ? 10.988 1.096 14.582 1.00 90.50 215 LEU A CA 1
ATOM 1617 C C . LEU A 1 215 ? 12.207 0.461 15.263 1.00 90.50 215 LEU A C 1
ATOM 1619 O O . LEU A 1 215 ? 12.282 0.464 16.483 1.00 90.50 215 LEU A O 1
ATOM 1623 N N . LEU A 1 216 ? 13.143 -0.088 14.486 1.00 89.12 216 LEU A N 1
ATOM 1624 C CA . LEU A 1 216 ? 14.386 -0.664 15.002 1.00 89.12 216 LEU A CA 1
ATOM 1625 C C . LEU A 1 216 ? 15.330 0.411 15.559 1.00 89.12 216 LEU A C 1
ATOM 1627 O O . LEU A 1 216 ? 16.033 0.155 16.529 1.00 89.12 216 LEU A O 1
ATOM 1631 N N . ASP A 1 217 ? 15.349 1.591 14.937 1.00 90.06 217 ASP A N 1
ATOM 1632 C CA . ASP A 1 217 ? 16.191 2.720 15.346 1.00 90.06 217 ASP A CA 1
ATOM 1633 C C . ASP A 1 217 ? 15.681 3.399 16.635 1.00 90.06 217 ASP A C 1
ATOM 1635 O O . ASP A 1 217 ? 16.406 4.165 17.270 1.00 90.06 217 ASP A O 1
ATOM 1639 N N . GLU A 1 218 ? 14.432 3.137 17.029 1.00 89.81 218 GLU A N 1
ATOM 1640 C CA . GLU A 1 218 ? 13.840 3.638 18.268 1.00 89.81 218 GLU A CA 1
ATOM 1641 C C . GLU A 1 218 ? 14.109 2.700 19.443 1.00 89.81 218 GLU A C 1
ATOM 1643 O O . GLU A 1 218 ? 14.021 1.477 19.326 1.00 89.81 218 GLU A O 1
ATOM 1648 N N . GLN A 1 219 ? 14.354 3.284 20.617 1.00 88.00 219 GLN A N 1
ATOM 1649 C CA . GLN A 1 219 ? 14.461 2.520 21.855 1.00 88.00 219 GLN A CA 1
ATOM 1650 C C . GLN A 1 219 ? 13.149 1.764 22.117 1.00 88.00 219 GLN A C 1
ATOM 1652 O O . GLN A 1 219 ? 12.087 2.377 22.226 1.00 88.00 219 GLN A O 1
ATOM 1657 N N . ASP A 1 220 ? 13.237 0.434 22.184 1.00 88.44 220 ASP A N 1
ATOM 1658 C CA . ASP A 1 220 ? 12.109 -0.492 22.349 1.00 88.44 220 ASP A CA 1
ATOM 1659 C C . ASP A 1 220 ? 10.988 -0.316 21.304 1.00 88.44 220 ASP A C 1
ATOM 1661 O O . ASP A 1 220 ? 9.822 -0.633 21.559 1.00 88.44 220 ASP A O 1
ATOM 1665 N N . GLY A 1 221 ? 11.312 0.184 20.105 1.00 91.62 221 GLY A N 1
ATOM 1666 C CA . GLY A 1 221 ? 10.304 0.574 19.117 1.00 91.62 221 GLY A CA 1
ATOM 1667 C C . GLY A 1 221 ? 9.416 -0.581 18.638 1.00 91.62 221 GLY A C 1
ATOM 1668 O O . GLY A 1 221 ? 8.218 -0.383 18.419 1.00 91.62 221 GLY A O 1
ATOM 1669 N N . PHE A 1 222 ? 9.946 -1.806 18.538 1.00 93.69 222 PHE A N 1
ATOM 1670 C CA . PHE A 1 222 ? 9.128 -2.985 18.231 1.00 93.69 222 PHE A CA 1
ATOM 1671 C C . PHE A 1 222 ? 8.157 -3.342 19.361 1.00 93.69 222 PHE A C 1
ATOM 1673 O O . PHE A 1 222 ? 6.984 -3.588 19.079 1.00 93.69 222 PHE A O 1
ATOM 1680 N N . GLU A 1 223 ? 8.601 -3.323 20.619 1.00 94.31 223 GLU A N 1
ATOM 1681 C CA . GLU A 1 223 ? 7.749 -3.609 21.781 1.00 94.31 223 GLU A CA 1
ATOM 1682 C C . GLU A 1 223 ? 6.655 -2.541 21.924 1.00 94.31 223 GLU A C 1
ATOM 1684 O O . GLU A 1 223 ? 5.474 -2.864 22.065 1.00 94.31 223 GLU A O 1
ATOM 1689 N N . ALA A 1 224 ? 7.014 -1.260 21.792 1.00 92.75 224 ALA A N 1
ATOM 1690 C CA . ALA A 1 224 ? 6.067 -0.150 21.836 1.00 92.75 224 ALA A CA 1
ATOM 1691 C C . ALA A 1 224 ? 5.015 -0.234 20.714 1.00 92.75 224 ALA A C 1
ATOM 1693 O O . ALA A 1 224 ? 3.832 0.057 20.939 1.00 92.75 224 ALA A O 1
ATOM 1694 N N . HIS A 1 225 ? 5.427 -0.649 19.510 1.00 93.88 225 HIS A N 1
ATOM 1695 C CA . HIS A 1 225 ? 4.520 -0.867 18.383 1.00 93.88 225 HIS A CA 1
ATOM 1696 C C . HIS A 1 225 ? 3.593 -2.062 18.620 1.00 93.88 225 HIS A C 1
ATOM 1698 O O . HIS A 1 225 ? 2.380 -1.932 18.446 1.00 93.88 225 HIS A O 1
ATOM 1704 N N . ASP A 1 226 ? 4.123 -3.196 19.086 1.00 94.75 226 ASP A N 1
ATOM 1705 C CA . ASP A 1 226 ? 3.329 -4.391 19.393 1.00 94.75 226 ASP A CA 1
ATOM 1706 C C . ASP A 1 226 ? 2.286 -4.109 20.486 1.00 94.75 226 ASP A C 1
ATOM 1708 O O . ASP A 1 226 ? 1.103 -4.399 20.308 1.00 94.75 226 ASP A O 1
ATOM 1712 N N . GLN A 1 227 ? 2.668 -3.420 21.566 1.00 93.06 227 GLN A N 1
ATOM 1713 C CA . GLN A 1 227 ? 1.739 -2.991 22.617 1.00 93.06 227 GLN A CA 1
ATOM 1714 C C . GLN A 1 227 ? 0.663 -2.022 22.104 1.00 93.06 227 GLN A C 1
ATOM 1716 O O . GLN A 1 227 ? -0.480 -2.035 22.574 1.00 93.06 227 GLN A O 1
ATOM 1721 N N . ALA A 1 228 ? 0.998 -1.153 21.146 1.00 92.75 228 ALA A N 1
ATOM 1722 C CA . ALA A 1 228 ? 0.009 -0.288 20.513 1.00 92.75 228 ALA A CA 1
ATOM 1723 C C . ALA A 1 228 ? -0.997 -1.108 19.688 1.00 92.75 228 ALA A C 1
ATOM 1725 O O . ALA A 1 228 ? -2.202 -0.853 19.773 1.00 92.75 228 ALA A O 1
ATOM 1726 N N . LEU A 1 229 ? -0.526 -2.115 18.946 1.00 94.44 229 LEU A N 1
ATOM 1727 C CA . LEU A 1 229 ? -1.382 -3.035 18.198 1.00 94.44 229 LEU A CA 1
ATOM 1728 C C . LEU A 1 229 ? -2.279 -3.866 19.121 1.00 94.44 229 LEU A C 1
ATOM 1730 O O . LEU A 1 229 ? -3.472 -3.971 18.842 1.00 94.44 229 LEU A O 1
ATOM 1734 N N . GLN A 1 230 ? -1.758 -4.371 20.242 1.00 93.44 230 GLN A N 1
ATOM 1735 C CA . GLN A 1 230 ? -2.537 -5.114 21.242 1.00 93.44 230 GLN A CA 1
ATOM 1736 C C . GLN A 1 230 ? -3.717 -4.300 21.790 1.00 93.44 230 GLN A C 1
ATOM 1738 O O . GLN A 1 230 ? -4.792 -4.843 22.026 1.00 93.44 230 GLN A O 1
ATOM 1743 N N . LYS A 1 231 ? -3.554 -2.980 21.955 1.00 93.00 231 LYS A N 1
ATOM 1744 C CA . LYS A 1 231 ? -4.635 -2.091 22.417 1.00 93.00 231 LYS A CA 1
ATOM 1745 C C . LYS A 1 231 ? -5.621 -1.731 21.307 1.00 93.00 231 LYS A C 1
ATOM 1747 O O . LYS A 1 231 ? -6.797 -1.503 21.580 1.00 93.00 231 LYS A O 1
ATOM 1752 N N . LEU A 1 232 ? -5.151 -1.631 20.064 1.00 94.31 232 LEU A N 1
ATOM 1753 C CA . LEU A 1 232 ? -5.942 -1.086 18.963 1.00 94.31 232 LEU A CA 1
ATOM 1754 C C . LEU A 1 232 ? -6.681 -2.150 18.144 1.00 94.31 232 LEU A C 1
ATOM 1756 O O . LEU A 1 232 ? -7.841 -1.947 17.793 1.00 94.31 232 LEU A O 1
ATOM 1760 N N . LEU A 1 233 ? -6.036 -3.275 17.828 1.00 95.00 233 LEU A N 1
ATOM 1761 C CA . LEU A 1 233 ? -6.604 -4.314 16.964 1.00 95.00 233 LEU A CA 1
ATOM 1762 C C . LEU A 1 233 ? -7.878 -4.973 17.520 1.00 95.00 233 LEU A C 1
ATOM 1764 O O . LEU A 1 233 ? -8.765 -5.244 16.710 1.00 95.00 233 LEU A O 1
ATOM 1768 N N . PRO A 1 234 ? -8.073 -5.146 18.844 1.00 95.50 234 PRO A N 1
ATOM 1769 C CA . PRO A 1 234 ? -9.365 -5.590 19.378 1.00 95.50 234 PRO A CA 1
ATOM 1770 C C . PRO A 1 234 ? -10.528 -4.653 19.015 1.00 95.50 234 PRO A C 1
ATOM 1772 O O . PRO A 1 234 ? -11.669 -5.088 18.881 1.00 95.50 234 PRO A O 1
ATOM 1775 N N . LEU A 1 235 ? -10.245 -3.363 18.796 1.00 95.94 235 LEU A N 1
ATOM 1776 C CA . LEU A 1 235 ? -11.229 -2.347 18.415 1.00 95.94 235 LEU A CA 1
ATOM 1777 C C . LEU A 1 235 ? -11.449 -2.246 16.901 1.00 95.94 235 LEU A C 1
ATOM 1779 O O . LEU A 1 235 ? -12.281 -1.441 16.469 1.00 95.94 235 LEU A O 1
ATOM 1783 N N . LEU A 1 236 ? -10.713 -3.016 16.094 1.00 96.19 236 LEU A N 1
ATOM 1784 C CA . LEU A 1 236 ? -10.886 -3.070 14.646 1.00 96.19 236 LEU A CA 1
ATOM 1785 C C . LEU A 1 236 ? -12.293 -3.576 14.322 1.00 96.19 236 LEU A C 1
ATOM 1787 O O . LEU A 1 236 ? -12.707 -4.633 14.799 1.00 96.19 236 LEU A O 1
ATOM 1791 N N . MET A 1 237 ? -13.028 -2.841 13.491 1.00 95.69 237 MET A N 1
ATOM 1792 C CA . MET A 1 237 ? -14.360 -3.264 13.068 1.00 95.69 237 MET A CA 1
ATOM 1793 C C . MET A 1 237 ? -14.269 -4.380 12.028 1.00 95.69 237 MET A C 1
ATOM 1795 O O . MET A 1 237 ? -13.443 -4.338 11.107 1.00 95.69 237 MET A O 1
ATOM 1799 N N . GLY A 1 238 ? -15.155 -5.368 12.158 1.00 93.56 238 GLY A N 1
ATOM 1800 C CA . GLY A 1 238 ? -15.362 -6.372 11.121 1.00 93.56 238 GLY A CA 1
ATOM 1801 C C . GLY A 1 238 ? -15.901 -5.749 9.838 1.00 93.56 238 GLY A C 1
ATOM 1802 O O . GLY A 1 238 ? -16.497 -4.672 9.867 1.00 93.56 238 GLY A O 1
ATOM 1803 N N . THR A 1 239 ? -15.694 -6.425 8.715 1.00 88.62 239 THR A N 1
ATOM 1804 C CA . THR A 1 239 ? -16.167 -5.999 7.395 1.00 88.62 239 THR A CA 1
ATOM 1805 C C . THR A 1 239 ? -16.887 -7.148 6.719 1.00 88.62 239 THR A C 1
ATOM 1807 O O . THR A 1 239 ? -16.228 -8.103 6.337 1.00 88.62 239 THR A O 1
ATOM 1810 N N . ASN A 1 240 ? -18.199 -7.040 6.513 1.00 80.12 240 ASN A N 1
ATOM 1811 C CA . ASN A 1 240 ? -18.983 -8.080 5.821 1.00 80.12 240 ASN A CA 1
ATOM 1812 C C . ASN A 1 240 ? -19.003 -7.894 4.299 1.00 80.12 240 ASN A C 1
ATOM 1814 O O . ASN A 1 240 ? -19.513 -8.734 3.563 1.00 80.12 240 ASN A O 1
ATOM 1818 N N . SER A 1 241 ? -18.464 -6.776 3.820 1.00 79.19 241 SER A N 1
ATOM 1819 C CA . SER A 1 241 ? -18.358 -6.469 2.404 1.00 79.19 241 SER A CA 1
ATOM 1820 C C . SER A 1 241 ? -17.051 -5.749 2.100 1.00 79.19 241 SER A C 1
ATOM 1822 O O . SER A 1 241 ? -16.420 -5.126 2.956 1.00 79.19 241 SER A O 1
ATOM 1824 N N . ARG A 1 242 ? -16.638 -5.847 0.837 1.00 85.38 242 ARG A N 1
ATOM 1825 C CA . ARG A 1 242 ? -15.665 -4.924 0.245 1.00 85.38 242 ARG A CA 1
ATOM 1826 C C . ARG A 1 242 ? -16.365 -3.586 -0.011 1.00 85.38 242 ARG A C 1
ATOM 1828 O O . ARG A 1 242 ? -17.595 -3.572 -0.091 1.00 85.38 242 ARG A O 1
ATOM 1835 N N . PRO A 1 243 ? -15.628 -2.483 -0.219 1.00 90.62 243 PRO A N 1
ATOM 1836 C CA . PRO A 1 243 ? -16.255 -1.238 -0.628 1.00 90.62 243 PRO A CA 1
ATOM 1837 C C . PRO A 1 243 ? -17.118 -1.426 -1.879 1.00 90.62 243 PRO A C 1
ATOM 1839 O O . PRO A 1 243 ? -16.674 -1.978 -2.887 1.00 90.62 243 PRO A O 1
ATOM 1842 N N . LEU A 1 244 ? -18.361 -0.977 -1.798 1.00 90.56 244 LEU A N 1
ATOM 1843 C CA . LEU A 1 244 ? -19.352 -1.010 -2.861 1.00 90.56 244 LEU A CA 1
ATOM 1844 C C . LEU A 1 244 ? -19.455 0.382 -3.479 1.00 90.56 244 LEU A C 1
ATOM 1846 O O . LEU A 1 244 ? -19.585 1.374 -2.759 1.00 90.56 244 LEU A O 1
ATOM 1850 N N . LYS A 1 245 ? -19.414 0.448 -4.810 1.00 90.81 245 LYS A N 1
ATOM 1851 C CA . LYS A 1 245 ? -19.598 1.684 -5.577 1.00 90.81 245 LYS A CA 1
ATOM 1852 C C . LYS A 1 245 ? -21.089 1.914 -5.804 1.00 90.81 245 LYS A C 1
ATOM 1854 O O . LYS A 1 245 ? -21.765 1.072 -6.392 1.00 90.81 245 LYS A O 1
ATOM 1859 N N . PHE A 1 246 ? -21.591 3.058 -5.362 1.00 86.69 246 PHE A N 1
ATOM 1860 C CA . PHE A 1 246 ? -22.969 3.489 -5.548 1.00 86.69 246 PHE A CA 1
ATOM 1861 C C . PHE A 1 246 ? -23.013 4.717 -6.452 1.00 86.69 246 PHE A C 1
ATOM 1863 O O . PHE A 1 246 ? -22.355 5.726 -6.209 1.00 86.69 246 PHE A O 1
ATOM 1870 N N . VAL A 1 247 ? -23.835 4.635 -7.495 1.00 77.56 247 VAL A N 1
ATOM 1871 C CA . VAL A 1 247 ? -24.136 5.761 -8.380 1.00 77.56 247 VAL A CA 1
ATOM 1872 C C . VAL A 1 247 ? -25.613 6.080 -8.196 1.00 77.56 247 VAL A C 1
ATOM 1874 O O . VAL A 1 247 ? -26.472 5.243 -8.486 1.00 77.56 247 VAL A O 1
ATOM 1877 N N . SER A 1 248 ? -25.920 7.261 -7.656 1.00 67.25 248 SER A N 1
ATOM 1878 C CA . SER A 1 248 ? -27.309 7.693 -7.491 1.00 67.25 248 SER A CA 1
ATOM 1879 C C . SER A 1 248 ? -27.969 7.793 -8.863 1.00 67.25 248 SER A C 1
ATOM 1881 O O . SER A 1 248 ? -27.572 8.602 -9.692 1.00 67.25 248 SER A O 1
ATOM 1883 N N . LYS A 1 249 ? -29.013 6.997 -9.107 1.00 59.75 249 LYS A N 1
ATOM 1884 C CA . LYS A 1 249 ? -29.823 7.100 -10.332 1.00 59.75 249 LYS A CA 1
ATOM 1885 C C . LYS A 1 249 ? -30.810 8.279 -10.298 1.00 59.75 249 LYS A C 1
ATOM 1887 O O . LYS A 1 249 ? -31.586 8.450 -11.236 1.00 59.75 249 LYS A O 1
ATOM 1892 N N . ARG A 1 250 ? -30.854 9.068 -9.213 1.00 52.69 250 ARG A N 1
ATOM 1893 C CA . ARG A 1 250 ? -31.843 10.143 -9.046 1.00 52.69 250 ARG A CA 1
ATOM 1894 C C . ARG A 1 250 ? -31.310 11.501 -9.519 1.00 52.69 250 ARG A C 1
ATOM 1896 O O . ARG A 1 250 ? -30.464 12.100 -8.870 1.00 52.69 250 ARG A O 1
ATOM 1903 N N . LYS A 1 251 ? -31.980 11.975 -10.579 1.00 46.72 251 LYS A N 1
ATOM 1904 C CA . LYS A 1 251 ? -31.982 13.293 -11.240 1.00 46.72 251 LYS A CA 1
ATOM 1905 C C . LYS A 1 251 ? -30.731 13.671 -12.043 1.00 46.72 251 LYS A C 1
ATOM 1907 O O . LYS A 1 251 ? -29.601 13.486 -11.620 1.00 46.72 251 LYS A O 1
ATOM 1912 N N . ARG A 1 252 ? -31.033 14.229 -13.222 1.00 45.12 252 ARG A N 1
ATOM 1913 C CA . ARG A 1 252 ? -30.195 14.786 -14.297 1.00 45.12 252 ARG A CA 1
ATOM 1914 C C . ARG A 1 252 ? -29.206 15.864 -13.802 1.00 45.12 252 ARG A C 1
ATOM 1916 O O . ARG A 1 252 ? -29.318 17.020 -14.188 1.00 45.12 252 ARG A O 1
ATOM 1923 N N . SER A 1 253 ? -28.278 15.507 -12.921 1.00 50.94 253 SER A N 1
ATOM 1924 C CA . SER A 1 253 ? -27.058 16.282 -12.683 1.00 50.94 253 SER A CA 1
ATOM 1925 C C . SER A 1 253 ? -26.030 15.876 -13.745 1.00 50.94 253 SER A C 1
ATOM 1927 O O . SER A 1 253 ? -25.842 14.670 -13.930 1.00 50.94 253 SER A O 1
ATOM 1929 N N . PRO A 1 254 ? -25.359 16.819 -14.431 1.00 52.41 254 PRO A N 1
ATOM 1930 C CA . PRO A 1 254 ? -24.297 16.496 -15.388 1.00 52.41 254 PRO A CA 1
ATOM 1931 C C . PRO A 1 254 ? -23.136 15.711 -14.757 1.00 52.41 254 PRO A C 1
ATOM 1933 O O . PRO A 1 254 ? -22.454 14.965 -15.451 1.00 52.41 254 PRO A O 1
ATOM 1936 N N . GLU A 1 255 ? -22.950 15.813 -13.438 1.00 54.59 255 GLU A N 1
ATOM 1937 C CA . GLU A 1 255 ? -21.904 15.110 -12.701 1.00 54.59 255 GLU A CA 1
ATOM 1938 C C . GLU A 1 255 ? -22.528 14.323 -11.546 1.00 54.59 255 GLU A C 1
ATOM 1940 O O . GLU A 1 255 ? -22.933 14.872 -10.519 1.00 54.59 255 GLU A O 1
ATOM 1945 N N . THR A 1 256 ? -22.657 13.007 -11.719 1.00 62.53 256 THR A N 1
ATOM 1946 C CA . THR A 1 256 ? -23.026 12.110 -10.618 1.00 62.53 256 THR A CA 1
ATOM 1947 C C . THR A 1 256 ? -21.736 11.585 -9.998 1.00 62.53 256 THR A C 1
ATOM 1949 O O . THR A 1 256 ? -21.125 10.660 -10.530 1.00 62.53 256 THR A O 1
ATOM 1952 N N . ILE A 1 257 ? -21.291 12.188 -8.893 1.00 71.69 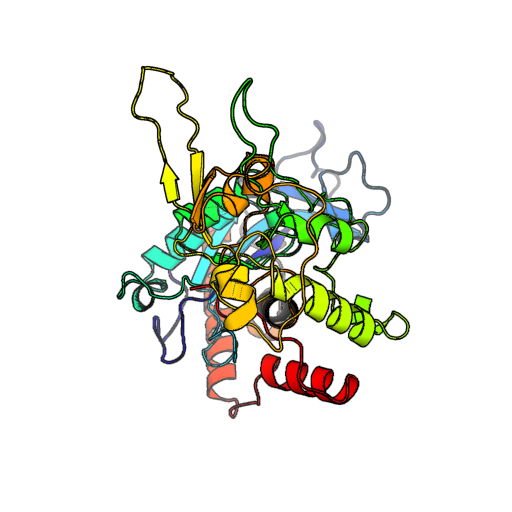257 ILE A N 1
ATOM 1953 C CA . ILE A 1 257 ? -20.09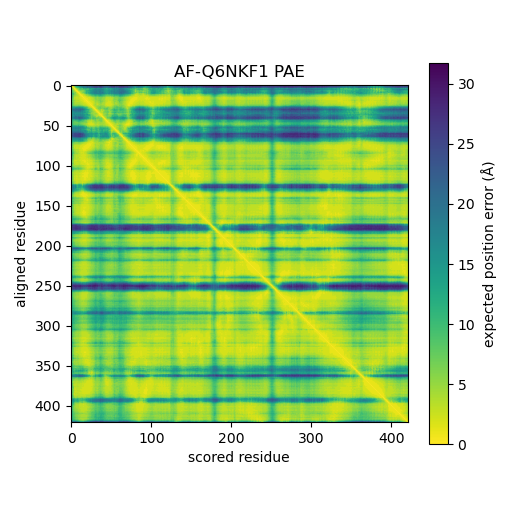0 11.727 -8.185 1.00 71.69 257 ILE A CA 1
ATOM 1954 C C . ILE A 1 257 ? -20.410 10.372 -7.526 1.00 71.69 257 ILE A C 1
ATOM 1956 O O . ILE A 1 257 ? -21.366 10.293 -6.747 1.00 71.69 257 ILE A O 1
ATOM 1960 N N . PRO A 1 258 ? -19.663 9.292 -7.829 1.00 84.06 258 PRO A N 1
ATOM 1961 C CA . PRO A 1 258 ? -19.889 8.000 -7.196 1.00 84.06 258 PRO A CA 1
ATOM 1962 C C . PRO A 1 258 ? -19.585 8.088 -5.698 1.00 84.06 258 PRO A C 1
ATOM 1964 O O . PRO A 1 258 ? -18.580 8.671 -5.291 1.00 84.06 258 PRO A O 1
ATOM 1967 N N . THR A 1 259 ? -20.435 7.471 -4.881 1.00 88.88 259 THR A N 1
ATOM 1968 C CA . THR A 1 259 ? -20.174 7.280 -3.452 1.00 88.88 259 THR A CA 1
ATOM 1969 C C . THR A 1 259 ? -19.725 5.850 -3.196 1.00 88.88 259 THR A C 1
ATOM 1971 O O . THR A 1 259 ? -20.106 4.922 -3.911 1.00 88.88 259 THR A O 1
ATOM 1974 N N . TYR A 1 260 ? -18.898 5.662 -2.173 1.00 91.75 260 TYR A N 1
ATOM 1975 C CA . TYR A 1 260 ? -18.402 4.346 -1.782 1.00 91.75 260 TYR A CA 1
ATOM 1976 C C . TYR A 1 260 ? -18.918 4.012 -0.393 1.00 91.75 260 TYR A C 1
ATOM 1978 O O . TYR A 1 260 ? -18.931 4.872 0.490 1.00 91.75 260 TYR A O 1
ATOM 1986 N N . GLN A 1 261 ? -19.350 2.771 -0.190 1.00 92.38 261 GLN A N 1
ATOM 1987 C CA . GLN A 1 261 ? -19.895 2.316 1.088 1.00 92.38 261 GLN A CA 1
ATOM 1988 C C . GLN A 1 261 ? -19.282 0.986 1.513 1.00 92.38 261 GLN A C 1
ATOM 1990 O O . GLN A 1 261 ? -18.924 0.176 0.666 1.00 92.38 261 GLN A O 1
ATOM 1995 N N . ILE A 1 262 ? -19.184 0.743 2.816 1.00 92.12 262 ILE A N 1
ATOM 1996 C CA . ILE A 1 262 ? -18.701 -0.519 3.388 1.00 92.12 262 ILE A CA 1
ATOM 1997 C C . ILE A 1 262 ? -19.591 -0.945 4.554 1.00 92.12 262 ILE A C 1
ATOM 1999 O O . ILE A 1 262 ? -20.041 -0.104 5.336 1.00 92.12 262 ILE A O 1
ATOM 2003 N N . ASP A 1 263 ? -19.851 -2.246 4.678 1.00 93.06 263 ASP A N 1
ATOM 2004 C CA . ASP A 1 263 ? -20.584 -2.791 5.819 1.00 93.06 263 ASP A CA 1
ATOM 2005 C C . ASP A 1 263 ? -19.615 -3.107 6.960 1.00 93.06 263 ASP A C 1
ATOM 2007 O O . ASP A 1 263 ? -18.683 -3.895 6.794 1.00 93.06 263 ASP A O 1
ATOM 2011 N N . LEU A 1 264 ? -19.849 -2.492 8.119 1.00 94.31 264 LEU A N 1
ATOM 2012 C CA . LEU A 1 264 ? -19.007 -2.589 9.307 1.00 94.31 264 LEU A CA 1
ATOM 2013 C C . LEU A 1 264 ? -19.748 -3.270 10.453 1.00 94.31 264 LEU A C 1
ATOM 2015 O O . LEU A 1 264 ? -20.920 -2.977 10.703 1.00 94.31 264 LEU A O 1
ATOM 2019 N N . VAL A 1 265 ? -19.036 -4.127 11.182 1.00 95.31 265 VAL A N 1
ATOM 2020 C CA . VAL A 1 265 ? -19.556 -4.882 12.329 1.00 95.31 265 VAL A CA 1
ATOM 2021 C C . VAL A 1 265 ? -18.858 -4.438 13.609 1.00 95.31 265 VAL A C 1
ATOM 2023 O O . VAL A 1 265 ? -17.639 -4.249 13.643 1.00 95.31 265 VAL A O 1
ATOM 2026 N N . CYS A 1 266 ? -19.642 -4.254 14.671 1.00 95.06 266 CYS A N 1
ATOM 2027 C CA . CYS A 1 266 ? -19.138 -3.891 15.989 1.00 95.06 266 CYS A CA 1
ATOM 2028 C C . CYS A 1 266 ? -18.196 -4.983 16.544 1.00 95.06 266 CYS A C 1
ATOM 2030 O O . CYS A 1 266 ? -18.613 -6.140 16.627 1.00 95.06 266 CYS A O 1
ATOM 2032 N N . PRO A 1 267 ? -16.973 -4.648 17.001 1.00 95.94 267 PRO A N 1
ATOM 2033 C CA . PRO A 1 267 ? -16.035 -5.641 17.535 1.00 95.94 267 PRO A CA 1
ATOM 2034 C C . PRO A 1 267 ? -16.540 -6.346 18.802 1.00 95.94 267 PRO A C 1
ATOM 2036 O O . PRO A 1 267 ? -16.203 -7.505 19.024 1.00 95.94 267 PRO A O 1
ATOM 2039 N N . ALA A 1 268 ? -17.383 -5.687 19.606 1.00 95.25 268 ALA A N 1
ATOM 2040 C CA . ALA A 1 268 ? -17.983 -6.295 20.796 1.00 95.25 268 ALA A CA 1
ATOM 2041 C C . ALA A 1 268 ? -18.939 -7.445 20.434 1.00 95.25 268 ALA A C 1
ATOM 2043 O O . ALA A 1 268 ? -18.958 -8.475 21.094 1.00 95.25 268 ALA A O 1
ATOM 2044 N N . VAL A 1 269 ? -19.686 -7.299 19.334 1.00 93.12 269 VAL A N 1
ATOM 2045 C CA . VAL A 1 269 ? -20.591 -8.342 18.819 1.00 93.12 269 VAL A CA 1
ATOM 2046 C C . VAL A 1 269 ? -19.803 -9.506 18.216 1.00 93.12 269 VAL A C 1
ATOM 2048 O O . VAL A 1 269 ? -20.261 -10.639 18.238 1.00 93.12 269 VAL A O 1
ATOM 2051 N N . GLN A 1 270 ? -18.588 -9.239 17.731 1.00 91.62 270 GLN A N 1
ATOM 2052 C CA . GLN A 1 270 ? -17.642 -10.266 17.285 1.00 91.62 270 GLN A CA 1
ATOM 2053 C C . GLN A 1 270 ? -16.865 -10.907 18.450 1.00 91.62 270 GLN A C 1
ATOM 2055 O O . GLN A 1 270 ? -15.926 -11.656 18.202 1.00 91.62 270 GLN A O 1
ATOM 2060 N N . GLY A 1 271 ? -17.205 -10.582 19.704 1.00 92.69 271 GLY A N 1
ATOM 2061 C CA . GLY A 1 271 ? -16.568 -11.149 20.890 1.00 92.69 271 GLY A CA 1
ATOM 2062 C C . GLY A 1 271 ? -15.118 -10.710 21.109 1.00 92.69 271 GLY A C 1
ATOM 2063 O O . GLY A 1 271 ? -14.406 -11.377 21.843 1.00 92.69 271 GLY A O 1
ATOM 2064 N N . ARG A 1 272 ? -14.649 -9.617 20.485 1.00 93.25 272 ARG A N 1
ATOM 2065 C CA . ARG A 1 272 ? -13.244 -9.160 20.603 1.00 93.25 272 ARG A CA 1
ATOM 2066 C C . ARG A 1 272 ? -12.981 -8.231 21.779 1.00 93.25 272 ARG A C 1
ATOM 2068 O O . ARG A 1 272 ? -11.831 -7.989 22.122 1.00 93.25 272 ARG A O 1
ATOM 2075 N N . VAL A 1 273 ? -14.035 -7.642 22.335 1.00 95.31 273 VAL A N 1
ATOM 2076 C CA . VAL A 1 273 ? -13.964 -6.728 23.478 1.00 95.31 273 VAL A CA 1
ATOM 2077 C C . VAL A 1 273 ? -15.230 -6.833 24.313 1.00 95.31 273 VAL A C 1
ATOM 2079 O O . VAL A 1 273 ? -16.316 -7.036 23.768 1.00 95.31 273 VAL A O 1
ATOM 2082 N N . LYS A 1 274 ? -15.102 -6.594 25.617 1.00 95.75 274 LYS A N 1
ATOM 2083 C CA . LYS A 1 274 ? -16.239 -6.377 26.518 1.00 95.75 274 LYS A CA 1
ATOM 2084 C C . LYS A 1 274 ? -16.707 -4.935 26.392 1.00 95.75 274 LYS A C 1
ATOM 2086 O O . LYS A 1 274 ? -15.905 -4.015 26.533 1.00 95.75 274 LYS A O 1
ATOM 2091 N N . CYS A 1 275 ? -17.988 -4.713 26.119 1.00 95.50 275 CYS A N 1
ATOM 2092 C CA . CYS A 1 275 ? -18.552 -3.372 26.012 1.00 95.50 275 CYS A CA 1
ATOM 2093 C C . CYS A 1 275 ? -19.909 -3.298 26.728 1.00 95.50 275 CYS A C 1
ATOM 2095 O O . CYS A 1 275 ? -20.826 -4.021 26.341 1.00 95.50 275 CYS A O 1
ATOM 2097 N N . PRO A 1 276 ? -20.105 -2.381 27.692 1.00 94.38 276 PRO A N 1
ATOM 2098 C CA . PRO A 1 276 ? -21.379 -2.249 28.405 1.00 94.38 276 PRO A CA 1
ATOM 2099 C C . PRO A 1 276 ? -22.534 -1.795 27.497 1.00 94.38 276 PRO A C 1
ATOM 2101 O O . PRO A 1 276 ? -23.694 -2.033 27.808 1.00 94.38 276 PRO A O 1
ATOM 2104 N N . LEU A 1 277 ? -22.236 -1.189 26.339 1.00 94.25 277 LEU A N 1
ATOM 2105 C CA . LEU A 1 277 ? -23.245 -0.836 25.330 1.00 94.25 277 LEU A CA 1
ATOM 2106 C C . LEU A 1 277 ? -23.711 -2.044 24.487 1.00 94.25 277 LEU A C 1
ATOM 2108 O O . LEU A 1 277 ? -24.571 -1.887 23.621 1.00 94.25 277 LEU A O 1
ATOM 2112 N N . LYS A 1 278 ? -23.113 -3.226 24.693 1.00 93.81 278 LYS A N 1
ATOM 2113 C CA . LYS A 1 278 ? -23.460 -4.513 24.068 1.00 93.81 278 LYS A CA 1
ATOM 2114 C C . LYS A 1 278 ? -23.401 -5.617 25.134 1.00 93.81 278 LYS A C 1
ATOM 2116 O O . LYS A 1 278 ? -22.386 -6.311 25.210 1.00 93.81 278 LYS A O 1
ATOM 2121 N N . PRO A 1 279 ? -24.434 -5.759 25.982 1.00 89.94 279 PRO A N 1
ATOM 2122 C CA . PRO A 1 279 ? -24.391 -6.619 27.166 1.00 89.94 279 PRO A CA 1
ATOM 2123 C C . PRO A 1 279 ? -23.983 -8.069 26.887 1.00 89.94 279 PRO A C 1
ATOM 2125 O O . PRO A 1 279 ? -23.247 -8.653 27.676 1.00 89.94 279 PRO A O 1
ATOM 2128 N N . GLU A 1 280 ? -24.360 -8.629 25.734 1.00 89.62 280 GLU A N 1
ATOM 2129 C CA . GLU A 1 280 ? -23.994 -9.996 25.342 1.00 89.62 280 GLU A CA 1
ATOM 2130 C C . GLU A 1 280 ? -22.469 -10.187 25.251 1.00 89.62 280 GLU A C 1
ATOM 2132 O O . GLU A 1 280 ? -21.947 -11.261 25.553 1.00 89.62 280 GLU A O 1
ATOM 2137 N N . SER A 1 281 ? -21.726 -9.128 24.904 1.00 91.75 281 SER A N 1
ATOM 2138 C CA . SER A 1 281 ? -20.260 -9.165 24.839 1.00 91.75 281 SER A CA 1
ATOM 2139 C C . SER A 1 281 ? -19.598 -9.362 26.204 1.00 91.75 281 SER A C 1
ATOM 2141 O O . SER A 1 281 ? -18.491 -9.887 26.264 1.00 91.75 281 SER A O 1
ATOM 2143 N N . LEU A 1 282 ? -20.265 -8.991 27.304 1.00 89.25 282 LEU A N 1
ATOM 2144 C CA . LEU A 1 282 ? -19.734 -9.168 28.660 1.00 89.25 282 LEU A CA 1
ATOM 2145 C C . LEU A 1 282 ? -19.649 -10.648 29.058 1.00 89.25 282 LEU A C 1
ATOM 2147 O O . LEU A 1 282 ? -18.835 -11.004 29.906 1.00 89.25 282 LEU A O 1
ATOM 2151 N N . ILE A 1 283 ? -20.473 -11.489 28.428 1.00 86.81 283 ILE A N 1
ATOM 2152 C CA . ILE A 1 283 ? -20.528 -12.934 28.657 1.00 86.81 283 ILE A CA 1
ATOM 2153 C C . ILE A 1 283 ? -19.589 -13.650 27.680 1.00 86.81 283 ILE A C 1
ATOM 2155 O O . ILE A 1 283 ? -18.770 -14.466 28.090 1.00 86.81 283 ILE A O 1
ATOM 2159 N N . ILE A 1 284 ? -19.685 -13.325 26.386 1.00 80.00 284 ILE A N 1
ATOM 2160 C CA . ILE A 1 284 ? -18.988 -14.052 25.310 1.00 80.00 284 ILE A CA 1
ATOM 2161 C C . ILE A 1 284 ? -17.486 -13.721 25.262 1.00 80.00 284 ILE A C 1
ATOM 2163 O O . ILE A 1 284 ? -16.685 -14.575 24.900 1.00 80.00 284 ILE A O 1
ATOM 2167 N N . ALA A 1 285 ? -17.091 -12.500 25.634 1.00 77.81 285 ALA A N 1
ATOM 2168 C CA . ALA A 1 285 ? -15.717 -12.003 25.527 1.00 77.81 285 ALA A CA 1
ATOM 2169 C C . ALA A 1 285 ? -15.024 -11.890 26.900 1.00 77.81 285 ALA A C 1
ATOM 2171 O O . ALA A 1 285 ? -14.321 -10.914 27.162 1.00 77.81 285 ALA A O 1
ATOM 2172 N N . PHE A 1 286 ? -15.270 -12.830 27.821 1.00 73.25 286 PHE A N 1
ATOM 2173 C CA . PHE A 1 286 ? -14.886 -12.699 29.236 1.00 73.25 286 PHE A CA 1
ATOM 2174 C C . PHE A 1 286 ? -13.395 -12.364 29.459 1.00 73.25 286 PHE A C 1
ATOM 2176 O O . PHE A 1 286 ? -13.072 -11.507 30.289 1.00 73.25 286 PHE A O 1
ATOM 2183 N N . ASP A 1 287 ? -12.501 -12.977 28.683 1.00 84.25 287 ASP A N 1
ATOM 2184 C CA . ASP A 1 287 ? -11.041 -12.818 28.739 1.00 84.25 287 ASP A CA 1
ATOM 2185 C C . ASP A 1 287 ? -10.501 -11.638 27.905 1.00 84.25 287 ASP A C 1
ATOM 2187 O O . ASP A 1 287 ? -9.303 -11.359 27.915 1.00 84.25 287 ASP A O 1
ATOM 2191 N N . GLN A 1 288 ? -11.373 -10.913 27.204 1.00 90.88 288 GLN A N 1
ATOM 2192 C CA . GLN A 1 288 ? -10.980 -9.846 26.288 1.00 90.88 288 GLN A CA 1
ATOM 2193 C C . GLN A 1 288 ? -10.860 -8.475 26.976 1.00 90.88 288 GLN A C 1
ATOM 2195 O O . GLN A 1 288 ? -11.376 -8.269 28.081 1.00 90.88 288 GLN A O 1
ATOM 2200 N N . PRO A 1 289 ? -10.222 -7.479 26.329 1.00 92.06 289 PRO A N 1
ATOM 2201 C CA . PRO A 1 289 ? -10.157 -6.118 26.851 1.00 92.06 289 PRO A CA 1
ATOM 2202 C C . PRO A 1 28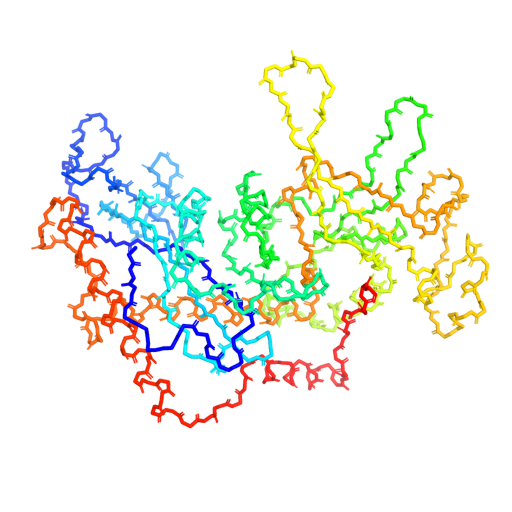9 ? -11.543 -5.487 27.034 1.00 92.06 289 PRO A C 1
ATOM 2204 O O . PRO A 1 289 ? -12.433 -5.635 26.194 1.00 92.06 289 PRO A O 1
ATOM 2207 N N . GLU A 1 290 ? -11.718 -4.735 28.121 1.00 93.75 290 GLU A N 1
ATOM 2208 C CA . GLU A 1 290 ? -12.938 -3.971 28.381 1.00 93.75 290 GLU A CA 1
ATOM 2209 C C . GLU A 1 290 ? -12.842 -2.556 27.805 1.00 93.75 290 GLU A C 1
ATOM 2211 O O . GLU A 1 290 ? -11.904 -1.803 28.072 1.00 93.75 290 GLU A O 1
ATOM 2216 N N . VAL A 1 291 ? -13.856 -2.175 27.037 1.00 92.94 291 VAL A N 1
ATOM 2217 C CA . VAL A 1 291 ? -14.065 -0.813 26.559 1.00 92.94 291 VAL A CA 1
ATOM 2218 C C . VAL A 1 291 ? -15.018 -0.112 27.512 1.00 92.94 291 VAL A C 1
ATOM 2220 O O . VAL A 1 291 ? -16.087 -0.636 27.815 1.00 92.94 291 VAL A O 1
ATOM 2223 N N . LYS A 1 292 ? -14.669 1.113 27.919 1.00 91.50 292 LYS A N 1
ATOM 2224 C CA . LYS A 1 292 ? -15.479 1.952 28.817 1.00 91.50 292 LYS A CA 1
ATOM 2225 C C . LYS A 1 292 ? -15.931 3.233 28.102 1.00 91.50 292 LYS A C 1
ATOM 2227 O O . LYS A 1 292 ? -15.293 4.275 28.260 1.00 91.50 292 LYS A O 1
ATOM 2232 N N . PRO A 1 293 ? -16.971 3.174 27.247 1.00 91.06 293 PRO A N 1
ATOM 2233 C CA . PRO A 1 293 ? -17.488 4.353 26.564 1.00 91.06 293 PRO A CA 1
ATOM 2234 C C . PRO A 1 293 ? -18.009 5.386 27.564 1.00 91.06 293 PRO A C 1
ATOM 2236 O O . PRO A 1 293 ? -18.758 5.050 28.474 1.00 91.06 293 PRO A O 1
ATOM 2239 N N . THR A 1 294 ? -17.682 6.659 27.352 1.00 90.50 294 THR A N 1
ATOM 2240 C CA . THR A 1 294 ? -18.217 7.789 28.138 1.00 90.50 294 THR A CA 1
ATOM 2241 C C . THR A 1 294 ? -19.520 8.345 27.551 1.00 90.50 294 THR A C 1
ATOM 2243 O O . THR A 1 294 ? -19.902 9.483 27.812 1.00 90.50 294 THR A O 1
ATOM 2246 N N . TRP A 1 295 ? -20.184 7.574 26.688 1.00 90.94 295 TRP A N 1
ATOM 2247 C CA . TRP A 1 295 ? -21.379 7.975 25.951 1.00 90.94 295 TRP A CA 1
ATOM 2248 C C . TRP A 1 295 ? -22.432 6.869 25.940 1.00 90.94 295 TRP A C 1
ATOM 2250 O O . TRP A 1 295 ? -22.104 5.692 26.070 1.00 90.94 295 TRP A O 1
ATOM 2260 N N . SER A 1 296 ? -23.690 7.253 25.714 1.00 90.50 296 SER A N 1
ATOM 2261 C CA . SER A 1 296 ? -24.804 6.321 25.517 1.00 90.50 296 SER A CA 1
ATOM 2262 C C . SER A 1 296 ? -24.799 5.697 24.116 1.00 90.50 296 SER A C 1
ATOM 2264 O O . SER A 1 296 ? -24.250 6.260 23.163 1.00 90.50 296 SER A O 1
ATOM 2266 N N . ALA A 1 297 ? -25.451 4.539 23.965 1.00 89.44 297 ALA A N 1
ATOM 2267 C CA . ALA A 1 297 ? -25.537 3.823 22.689 1.00 89.44 297 ALA A CA 1
ATOM 2268 C C . ALA A 1 297 ? -26.152 4.669 21.555 1.00 89.44 297 ALA A C 1
ATOM 2270 O O . ALA A 1 297 ? -25.760 4.515 20.396 1.00 89.44 297 ALA A O 1
ATOM 2271 N N . ASP A 1 298 ? -27.034 5.613 21.889 1.00 89.06 298 ASP A N 1
ATOM 2272 C CA . ASP A 1 298 ? -27.712 6.499 20.936 1.00 89.06 298 ASP A CA 1
ATOM 2273 C C . ASP A 1 298 ? -26.809 7.583 20.348 1.00 89.06 298 ASP A C 1
ATOM 2275 O O . ASP A 1 298 ? -27.162 8.209 19.351 1.00 89.06 298 ASP A O 1
ATOM 2279 N N . ARG A 1 299 ? -25.604 7.789 20.889 1.00 87.56 299 ARG A N 1
ATOM 2280 C CA . ARG A 1 299 ? -24.662 8.755 20.312 1.00 87.56 299 ARG A CA 1
ATOM 2281 C C . ARG A 1 299 ? -24.177 8.338 18.923 1.00 87.56 299 ARG A C 1
ATOM 2283 O O . ARG A 1 299 ? -24.003 9.192 18.053 1.00 87.56 299 ARG A O 1
ATOM 2290 N N . TYR A 1 300 ? -23.939 7.041 18.724 1.00 90.75 300 TYR A N 1
ATOM 2291 C CA . TYR A 1 300 ? -23.349 6.508 17.499 1.00 90.75 300 TYR A CA 1
ATOM 2292 C C . TYR A 1 300 ? -24.184 5.376 16.915 1.00 90.75 300 TYR A C 1
ATOM 2294 O O . TYR A 1 300 ? -24.559 4.425 17.608 1.00 90.75 300 TYR A O 1
ATOM 2302 N N . ARG A 1 301 ? -24.397 5.416 15.597 1.00 89.94 301 ARG A N 1
ATOM 2303 C CA . ARG A 1 301 ? -25.165 4.383 14.896 1.00 89.94 301 ARG A CA 1
ATOM 2304 C C . ARG A 1 301 ? -24.531 2.996 15.040 1.00 89.94 301 ARG A C 1
ATOM 2306 O O . ARG A 1 301 ? -25.260 2.025 15.179 1.00 89.94 301 ARG A O 1
ATOM 2313 N N . CYS A 1 302 ? -23.201 2.888 15.054 1.00 90.69 302 CYS A N 1
ATOM 2314 C CA . CYS A 1 302 ? -22.498 1.616 15.285 1.00 90.69 302 CYS A CA 1
ATOM 2315 C C . CYS A 1 302 ? -22.571 1.093 16.732 1.00 90.69 302 CYS A C 1
ATOM 2317 O O . CYS A 1 302 ? -22.171 -0.040 16.991 1.00 90.69 302 CYS A O 1
ATOM 2319 N N . CYS A 1 303 ? -22.999 1.921 17.691 1.00 92.50 303 CYS A N 1
ATOM 2320 C CA . CYS A 1 303 ? -23.232 1.497 19.072 1.00 92.50 303 CYS A CA 1
ATOM 2321 C C . CYS A 1 303 ? -24.684 1.043 19.246 1.00 92.50 303 CYS A C 1
ATOM 2323 O O . CYS A 1 303 ? -24.922 -0.035 19.781 1.00 92.50 303 CYS A O 1
ATOM 2325 N N . SER A 1 304 ? -25.650 1.803 18.726 1.00 91.50 304 SER A N 1
ATOM 2326 C CA . SER A 1 304 ? -27.063 1.396 18.716 1.00 91.50 304 SER A CA 1
ATOM 2327 C C . SER A 1 304 ? -27.295 0.150 17.849 1.00 91.50 304 SER A C 1
ATOM 2329 O O . SER A 1 304 ? -27.885 -0.826 18.307 1.00 91.50 304 SER A O 1
ATOM 2331 N N . LYS A 1 305 ? -26.733 0.100 16.636 1.00 90.69 305 LYS A N 1
ATOM 2332 C CA . LYS A 1 305 ? -26.817 -1.052 15.724 1.00 90.69 305 LYS A CA 1
ATOM 2333 C C . LYS A 1 305 ? -25.538 -1.883 15.748 1.00 90.69 305 LYS A C 1
ATOM 2335 O O . LYS A 1 305 ? -24.440 -1.343 15.736 1.00 90.69 305 LYS A O 1
ATOM 2340 N N . SER A 1 306 ? -25.679 -3.205 15.731 1.00 89.31 306 SER A N 1
ATOM 2341 C CA . SER A 1 306 ? -24.546 -4.148 15.726 1.00 89.31 306 SER A CA 1
ATOM 2342 C C . SER A 1 306 ? -23.777 -4.179 14.397 1.00 89.31 306 SER A C 1
ATOM 2344 O O . SER A 1 306 ? -22.579 -4.460 14.381 1.00 89.31 306 SER A O 1
ATOM 2346 N N . GLN A 1 307 ? -24.453 -3.836 13.297 1.00 93.12 307 GLN A N 1
ATOM 2347 C CA . GLN A 1 307 ? -23.889 -3.698 11.958 1.00 93.12 307 GLN A CA 1
ATOM 2348 C C . GLN A 1 307 ? -24.427 -2.422 11.308 1.00 93.12 307 GLN A C 1
ATOM 2350 O O . GLN A 1 307 ? -25.604 -2.081 11.463 1.00 93.12 307 GLN A O 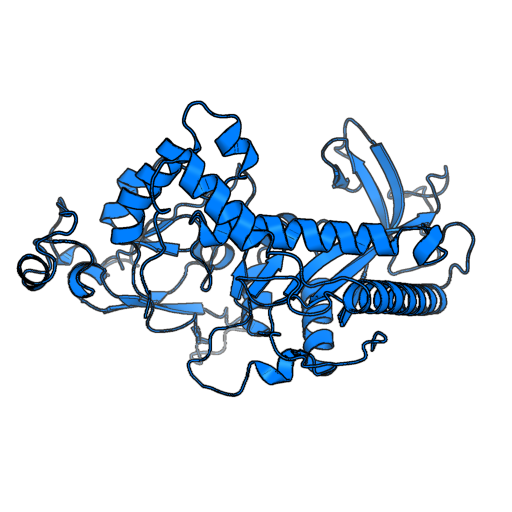1
ATOM 2355 N N . ILE A 1 308 ? -23.573 -1.717 10.569 1.00 92.56 308 ILE A N 1
ATOM 2356 C CA . ILE A 1 308 ? -23.950 -0.509 9.832 1.00 92.56 308 ILE A CA 1
ATOM 2357 C C . ILE A 1 308 ? -23.349 -0.504 8.432 1.00 92.56 308 ILE A C 1
ATOM 2359 O O . ILE A 1 308 ? -22.291 -1.081 8.203 1.00 92.56 308 ILE A O 1
ATOM 2363 N N . ARG A 1 309 ? -23.996 0.220 7.518 1.00 92.06 309 ARG A N 1
ATOM 2364 C CA . ARG A 1 309 ? -23.410 0.611 6.237 1.00 92.06 309 ARG A CA 1
ATOM 2365 C C . ARG A 1 309 ? -22.845 2.018 6.363 1.00 92.06 309 ARG A C 1
ATOM 2367 O O . ARG A 1 309 ? -23.600 2.961 6.603 1.00 92.06 309 ARG A O 1
ATOM 2374 N N . HIS A 1 310 ? -21.528 2.143 6.254 1.00 91.00 310 HIS A N 1
ATOM 2375 C CA . HIS A 1 310 ? -20.810 3.411 6.339 1.00 91.00 310 HIS A CA 1
ATOM 2376 C C . HIS A 1 310 ? -20.513 3.940 4.940 1.00 91.00 310 HIS A C 1
ATOM 2378 O O . HIS A 1 310 ? -19.968 3.205 4.119 1.00 91.00 310 HIS A O 1
ATOM 2384 N N . THR A 1 311 ? -20.845 5.203 4.678 1.00 91.44 311 THR A N 1
ATOM 2385 C CA . THR A 1 311 ? -20.455 5.900 3.445 1.00 91.44 311 THR A CA 1
ATOM 2386 C C . THR A 1 311 ? -19.129 6.604 3.683 1.00 91.44 311 THR A C 1
ATOM 2388 O O . THR A 1 311 ? -19.012 7.392 4.619 1.00 91.44 311 THR A O 1
ATOM 2391 N N . TYR A 1 312 ? -18.132 6.329 2.846 1.00 90.62 312 TYR A N 1
ATOM 2392 C CA . TYR A 1 312 ? -16.853 7.028 2.903 1.00 90.62 312 TYR A CA 1
ATOM 2393 C C . TYR A 1 312 ? -17.036 8.500 2.542 1.00 90.62 312 TYR A C 1
ATOM 2395 O O . TYR A 1 312 ? -17.657 8.820 1.527 1.00 90.62 312 TYR A O 1
ATOM 2403 N N . SER A 1 313 ? -16.402 9.383 3.309 1.00 88.88 313 SER A N 1
ATOM 2404 C CA . SER A 1 313 ? -16.126 10.730 2.821 1.00 88.88 313 SER A CA 1
ATOM 2405 C C . SER A 1 313 ? -15.053 10.724 1.733 1.00 88.88 313 SER A C 1
ATOM 2407 O O . SER A 1 313 ? -14.323 9.743 1.568 1.00 88.88 313 SER A O 1
ATOM 2409 N N . SER A 1 314 ? -14.902 11.841 1.014 1.00 88.44 314 SER A N 1
ATOM 2410 C CA . SER A 1 314 ? -13.857 11.983 -0.012 1.00 88.44 314 SER A CA 1
ATOM 2411 C C . SER A 1 314 ? -12.453 11.743 0.558 1.00 88.44 314 SER A C 1
ATOM 2413 O O . SER A 1 314 ? -11.661 10.996 -0.018 1.00 88.44 314 SER A O 1
ATOM 2415 N N . GLU A 1 315 ? -12.148 12.300 1.734 1.00 89.06 315 GLU A N 1
ATOM 2416 C CA . GLU A 1 315 ? -10.841 12.102 2.370 1.00 89.06 315 GLU A CA 1
ATOM 2417 C C . GLU A 1 315 ? -10.673 10.692 2.939 1.00 89.06 315 GLU A C 1
ATOM 2419 O O . GLU A 1 315 ? -9.589 10.116 2.822 1.00 89.06 315 GLU A O 1
ATOM 2424 N N . GLN A 1 316 ? -11.742 10.092 3.475 1.00 91.81 316 GLN A N 1
ATOM 2425 C CA . GLN A 1 316 ? -11.681 8.706 3.930 1.00 91.81 316 GLN A CA 1
ATOM 2426 C C . GLN A 1 316 ? -11.453 7.731 2.767 1.00 91.81 316 GLN A C 1
ATOM 2428 O O . GLN A 1 316 ? -10.720 6.748 2.912 1.00 91.81 316 GLN A O 1
ATOM 2433 N N . TRP A 1 317 ? -12.058 8.000 1.605 1.00 93.00 317 TRP A N 1
ATOM 2434 C CA . TRP A 1 317 ? -11.896 7.190 0.400 1.00 93.00 317 TRP A CA 1
ATOM 2435 C C . TRP A 1 317 ? -10.467 7.247 -0.143 1.00 93.00 317 TRP A C 1
ATOM 2437 O O . TRP A 1 317 ? -9.876 6.208 -0.431 1.00 93.00 317 TRP A O 1
ATOM 2447 N N . LYS A 1 318 ? -9.845 8.432 -0.180 1.00 91.62 318 LYS A N 1
ATOM 2448 C CA . LYS A 1 318 ? -8.427 8.590 -0.573 1.00 91.62 318 LYS A CA 1
ATOM 2449 C C . LYS A 1 318 ? -7.465 7.769 0.290 1.00 91.62 318 LYS A C 1
ATOM 2451 O O . LYS A 1 318 ? -6.351 7.484 -0.132 1.00 91.62 318 LYS A O 1
ATOM 2456 N N . LEU A 1 319 ? -7.887 7.394 1.496 1.00 90.44 319 LEU A N 1
ATOM 2457 C CA . LEU A 1 319 ? -7.111 6.573 2.414 1.00 90.44 319 LEU A CA 1
ATOM 2458 C C . LEU A 1 319 ? -7.592 5.126 2.482 1.00 90.44 319 LEU A C 1
ATOM 2460 O O . LEU A 1 319 ? -7.023 4.378 3.256 1.00 90.44 319 LEU A O 1
ATOM 2464 N N . ALA A 1 320 ? -8.642 4.693 1.790 1.00 92.38 320 ALA A N 1
ATOM 2465 C CA . ALA A 1 320 ? -9.231 3.384 2.063 1.00 92.38 320 ALA A CA 1
ATOM 2466 C C . ALA A 1 320 ? -8.299 2.215 1.677 1.00 92.38 320 ALA A C 1
ATOM 2468 O O . ALA A 1 320 ? -7.771 2.156 0.570 1.00 92.38 320 ALA A O 1
ATOM 2469 N N . GLN A 1 321 ? -8.147 1.249 2.591 1.00 93.06 321 GLN A N 1
ATOM 2470 C CA . GLN A 1 321 ? -7.517 -0.052 2.340 1.00 93.06 321 GLN A CA 1
ATOM 2471 C C . GLN A 1 321 ? -8.416 -1.152 2.924 1.00 93.06 321 GLN A C 1
ATOM 2473 O O . GLN A 1 321 ? -8.822 -1.087 4.086 1.00 93.06 321 GLN A O 1
ATOM 2478 N N . TRP A 1 322 ? -8.773 -2.145 2.105 1.00 90.50 322 TRP A N 1
ATOM 2479 C CA . TRP A 1 322 ? -9.735 -3.212 2.446 1.00 90.50 322 TRP A CA 1
ATOM 2480 C C . TRP A 1 322 ? -9.145 -4.626 2.350 1.00 90.50 322 TRP A C 1
ATOM 2482 O O . TRP A 1 322 ? -9.886 -5.605 2.365 1.00 90.50 322 TRP A O 1
ATOM 2492 N N . GLY A 1 323 ? -7.820 -4.733 2.242 1.00 87.31 323 GLY A N 1
ATOM 2493 C CA . GLY A 1 323 ? -7.081 -5.989 2.354 1.00 87.31 323 GLY A CA 1
ATOM 2494 C C . GLY A 1 323 ? -6.437 -6.108 3.732 1.00 87.31 323 GLY A C 1
ATOM 2495 O O . GLY A 1 323 ? -7.124 -6.213 4.750 1.00 87.31 323 GLY A O 1
ATOM 2496 N N . MET A 1 324 ? -5.106 -6.040 3.751 1.00 91.75 324 MET A N 1
ATOM 2497 C CA . MET A 1 324 ? -4.319 -5.977 4.982 1.00 91.75 324 MET A CA 1
ATOM 2498 C C . MET A 1 324 ? -4.656 -4.726 5.805 1.00 91.75 324 MET A C 1
ATOM 2500 O O . MET A 1 324 ? -4.987 -3.679 5.249 1.00 91.75 324 MET A O 1
ATOM 2504 N N . VAL A 1 325 ? -4.555 -4.823 7.133 1.00 93.75 325 VAL A N 1
ATOM 2505 C CA . VAL A 1 325 ? -4.800 -3.694 8.043 1.00 93.75 325 VAL A CA 1
ATOM 2506 C C . VAL A 1 325 ? -3.532 -2.852 8.152 1.00 93.75 325 VAL A C 1
ATOM 2508 O O . VAL A 1 325 ? -2.526 -3.359 8.657 1.00 93.75 325 VAL A O 1
ATOM 2511 N N . PRO A 1 326 ? -3.522 -1.583 7.714 1.00 92.56 326 PRO A N 1
ATOM 2512 C CA . PRO A 1 326 ? -2.275 -0.834 7.702 1.00 92.56 326 PRO A CA 1
ATOM 2513 C C . PRO A 1 326 ? -1.758 -0.544 9.106 1.00 92.56 326 PRO A C 1
ATOM 2515 O O . PRO A 1 326 ? -2.493 -0.122 9.998 1.00 92.56 326 PRO A O 1
ATOM 2518 N N . GLY A 1 327 ? -0.460 -0.782 9.281 1.00 90.25 327 GLY A N 1
ATOM 2519 C CA . GLY A 1 327 ? 0.235 -0.668 10.562 1.00 90.25 327 GLY A CA 1
ATOM 2520 C C . GLY A 1 327 ? 0.312 -1.976 11.348 1.00 90.25 327 GLY A C 1
ATOM 2521 O O . GLY A 1 327 ? 1.128 -2.066 12.258 1.00 90.25 327 GLY A O 1
ATOM 2522 N N . SER A 1 328 ? -0.455 -3.003 10.971 1.00 95.00 328 SER A N 1
ATOM 2523 C CA . SER A 1 328 ? -0.239 -4.366 11.474 1.00 95.00 328 SER A CA 1
ATOM 2524 C C . SER A 1 328 ? 1.132 -4.912 11.057 1.00 95.00 328 SER A C 1
ATOM 2526 O O . SER A 1 328 ? 1.726 -4.451 10.070 1.00 95.00 328 SER A O 1
ATOM 2528 N N . TRP A 1 329 ? 1.623 -5.920 11.781 1.00 95.31 329 TRP A N 1
ATOM 2529 C CA . TRP A 1 329 ? 2.857 -6.613 11.417 1.00 95.31 329 TRP A CA 1
ATOM 2530 C C . TRP A 1 329 ? 2.745 -7.290 10.049 1.00 95.31 329 TRP A C 1
ATOM 2532 O O . TRP A 1 329 ? 3.680 -7.199 9.253 1.00 95.31 329 TRP A O 1
ATOM 2542 N N . GLU A 1 330 ? 1.592 -7.889 9.729 1.00 94.25 330 GLU A N 1
ATOM 2543 C CA . GLU A 1 330 ? 1.360 -8.517 8.426 1.00 94.25 330 GLU A CA 1
ATOM 2544 C C . GLU A 1 330 ? 1.499 -7.498 7.289 1.00 94.25 330 GLU A C 1
ATOM 2546 O O . GLU A 1 330 ? 2.215 -7.742 6.317 1.00 94.25 330 GLU A O 1
ATOM 2551 N N . HIS A 1 331 ? 0.888 -6.318 7.445 1.00 95.25 331 HIS A N 1
ATOM 2552 C CA . HIS A 1 331 ? 1.006 -5.235 6.473 1.00 95.25 331 HIS A CA 1
ATOM 2553 C C . HIS A 1 331 ? 2.447 -4.725 6.345 1.00 95.25 331 HIS A C 1
ATOM 2555 O O . HIS A 1 331 ? 2.937 -4.550 5.230 1.00 95.25 331 HIS A O 1
ATOM 2561 N N . ALA A 1 332 ? 3.125 -4.444 7.462 1.00 94.62 332 ALA A N 1
ATOM 2562 C CA . ALA A 1 332 ? 4.466 -3.862 7.445 1.00 94.62 332 ALA A CA 1
ATOM 2563 C C . ALA A 1 332 ? 5.493 -4.794 6.781 1.00 94.62 332 ALA A C 1
ATOM 2565 O O . ALA A 1 332 ? 6.241 -4.351 5.909 1.00 94.62 332 ALA A O 1
ATOM 2566 N N . ILE A 1 333 ? 5.483 -6.080 7.147 1.00 95.06 333 ILE A N 1
ATOM 2567 C CA . ILE A 1 333 ? 6.408 -7.084 6.608 1.00 95.06 333 ILE A CA 1
ATOM 2568 C C . ILE A 1 333 ? 6.146 -7.308 5.115 1.00 95.06 333 ILE A C 1
ATOM 2570 O O . ILE A 1 333 ? 7.085 -7.283 4.316 1.00 95.06 333 ILE A O 1
ATOM 2574 N N . TYR A 1 334 ? 4.881 -7.504 4.725 1.00 94.94 334 TYR A N 1
ATOM 2575 C CA . TYR A 1 334 ? 4.533 -7.734 3.323 1.00 94.94 334 TYR A CA 1
ATOM 2576 C C . TYR A 1 334 ? 4.867 -6.519 2.453 1.00 94.94 334 TYR A C 1
ATOM 2578 O O . TYR A 1 334 ? 5.501 -6.679 1.411 1.00 94.94 334 TYR A O 1
ATOM 2586 N N . TYR A 1 335 ? 4.498 -5.305 2.885 1.00 94.62 335 TYR A N 1
ATOM 2587 C CA . TYR A 1 335 ? 4.764 -4.079 2.128 1.00 94.62 335 TYR A CA 1
ATOM 2588 C C . TYR A 1 335 ? 6.260 -3.902 1.841 1.00 94.62 335 TYR A C 1
ATOM 2590 O O . TYR A 1 335 ? 6.637 -3.617 0.707 1.00 94.62 335 TYR A O 1
ATOM 2598 N N . GLU A 1 336 ? 7.128 -4.092 2.839 1.00 93.06 336 GLU A N 1
ATOM 2599 C CA . GLU A 1 336 ? 8.576 -3.935 2.647 1.00 93.06 336 GLU A CA 1
ATOM 2600 C C . GLU A 1 336 ? 9.173 -5.005 1.741 1.00 93.06 336 GLU A C 1
ATOM 2602 O O . GLU A 1 336 ? 9.980 -4.688 0.863 1.00 93.06 336 GLU A O 1
ATOM 2607 N N . ALA A 1 337 ? 8.737 -6.256 1.895 1.00 93.00 337 ALA A N 1
ATOM 2608 C CA . ALA A 1 337 ? 9.178 -7.341 1.032 1.00 93.00 337 ALA A CA 1
ATOM 2609 C C . ALA A 1 337 ? 8.745 -7.115 -0.432 1.00 93.00 337 ALA A C 1
ATOM 2611 O O . ALA A 1 337 ? 9.554 -7.277 -1.349 1.00 93.00 337 ALA A O 1
ATOM 2612 N N . ALA A 1 338 ? 7.499 -6.686 -0.655 1.00 92.88 338 ALA A N 1
ATOM 2613 C CA . ALA A 1 338 ? 6.942 -6.418 -1.980 1.00 92.88 338 ALA A CA 1
ATOM 2614 C C . ALA A 1 338 ? 7.598 -5.201 -2.658 1.00 92.88 338 ALA A C 1
ATOM 2616 O O . ALA A 1 338 ? 7.938 -5.247 -3.845 1.00 92.88 338 ALA A O 1
ATOM 2617 N N . ARG A 1 339 ? 7.852 -4.127 -1.899 1.00 90.31 339 ARG A N 1
ATOM 2618 C CA . ARG A 1 339 ? 8.595 -2.948 -2.369 1.00 90.31 339 ARG A CA 1
ATOM 2619 C C . ARG A 1 339 ? 10.015 -3.295 -2.800 1.00 90.31 339 ARG A C 1
ATOM 2621 O O . ARG A 1 339 ? 10.403 -2.970 -3.922 1.00 90.31 339 ARG A O 1
ATOM 2628 N N . SER A 1 340 ? 10.752 -4.012 -1.951 1.00 89.44 340 SER A N 1
ATOM 2629 C CA . SER A 1 340 ? 12.124 -4.437 -2.247 1.00 89.44 340 SER A CA 1
ATOM 2630 C C . SER A 1 340 ? 12.197 -5.303 -3.510 1.00 89.44 340 SER A C 1
ATOM 2632 O O . SER A 1 340 ? 13.098 -5.132 -4.334 1.00 89.44 340 SER A O 1
ATOM 2634 N N . LEU A 1 341 ? 11.208 -6.179 -3.721 1.00 87.75 341 LEU A N 1
ATOM 2635 C CA . LEU A 1 341 ? 11.126 -7.003 -4.925 1.00 87.75 341 LEU A CA 1
ATOM 2636 C C . LEU A 1 341 ? 11.075 -6.149 -6.198 1.00 87.75 341 LEU A C 1
ATOM 2638 O O . LEU A 1 341 ? 11.754 -6.467 -7.176 1.00 87.75 341 LEU A O 1
ATOM 2642 N N . THR A 1 342 ? 10.294 -5.069 -6.192 1.00 84.94 342 THR A N 1
ATOM 2643 C CA . THR A 1 342 ? 10.101 -4.215 -7.377 1.00 84.94 342 THR A CA 1
ATOM 2644 C C . THR A 1 342 ? 11.343 -3.404 -7.706 1.00 84.94 342 THR A C 1
ATOM 2646 O O . THR A 1 342 ? 11.755 -3.348 -8.865 1.00 84.94 342 THR A O 1
ATOM 2649 N N . GLU A 1 343 ? 12.006 -2.860 -6.686 1.00 86.00 343 GLU A N 1
ATOM 2650 C CA . GLU A 1 343 ? 13.305 -2.198 -6.843 1.00 86.00 343 GLU A CA 1
ATOM 2651 C C . GLU A 1 343 ? 14.339 -3.154 -7.450 1.00 86.00 343 GLU A C 1
ATOM 2653 O O . GLU A 1 343 ? 15.057 -2.793 -8.386 1.00 86.00 343 GLU A O 1
ATOM 2658 N N . GLN A 1 344 ? 14.348 -4.413 -7.001 1.00 87.50 344 GLN A N 1
ATOM 2659 C CA . GLN A 1 344 ? 15.199 -5.444 -7.582 1.00 87.50 344 GLN A CA 1
ATOM 2660 C C . GLN A 1 344 ? 14.861 -5.711 -9.057 1.00 87.50 344 GLN A C 1
ATOM 2662 O O . GLN A 1 344 ? 15.778 -5.883 -9.857 1.00 87.50 344 GLN A O 1
ATOM 2667 N N . ARG A 1 345 ? 13.577 -5.724 -9.454 1.00 88.62 345 ARG A N 1
ATOM 2668 C CA . ARG A 1 345 ? 13.188 -5.929 -10.865 1.00 88.62 345 ARG A CA 1
ATOM 2669 C C . ARG A 1 345 ? 13.710 -4.814 -11.759 1.00 88.62 345 ARG A C 1
ATOM 2671 O O . ARG A 1 345 ? 14.276 -5.092 -12.813 1.00 88.62 345 ARG A O 1
ATOM 2678 N N . PHE A 1 346 ? 13.582 -3.563 -11.329 1.00 88.19 346 PHE A N 1
ATOM 2679 C CA . PHE A 1 346 ? 14.127 -2.435 -12.080 1.00 88.19 346 PHE A CA 1
ATOM 2680 C C . PHE A 1 346 ? 15.652 -2.399 -12.085 1.00 88.19 346 PHE A C 1
ATOM 2682 O O . PHE A 1 346 ? 16.230 -1.964 -13.078 1.00 88.19 346 PHE A O 1
ATOM 2689 N N . SER A 1 347 ? 16.304 -2.876 -11.024 1.00 86.69 347 SER A N 1
ATOM 2690 C CA . SER A 1 347 ? 17.758 -3.049 -11.001 1.00 86.69 347 SER A CA 1
ATOM 2691 C C . SER A 1 347 ? 18.219 -4.103 -12.015 1.00 86.69 347 SER A C 1
ATOM 2693 O O . SER A 1 347 ? 19.135 -3.831 -12.786 1.00 86.69 347 SER A O 1
ATOM 2695 N N . ILE A 1 348 ? 17.539 -5.255 -12.091 1.00 86.38 348 ILE A N 1
ATOM 2696 C CA . ILE A 1 348 ? 17.802 -6.292 -13.105 1.00 86.38 348 ILE A CA 1
ATOM 2697 C C . ILE A 1 348 ? 17.571 -5.728 -14.504 1.00 86.38 348 ILE A C 1
ATOM 2699 O O . ILE A 1 348 ? 18.440 -5.859 -15.362 1.00 86.38 348 ILE A O 1
ATOM 2703 N N . MET A 1 349 ? 16.436 -5.055 -14.717 1.00 86.75 349 MET A N 1
ATOM 2704 C CA . MET A 1 349 ? 16.128 -4.422 -15.995 1.00 86.75 349 MET A CA 1
ATOM 2705 C C . MET A 1 349 ? 17.255 -3.463 -16.389 1.00 86.75 349 MET A C 1
ATOM 2707 O O . MET A 1 349 ? 17.797 -3.582 -17.472 1.00 86.75 349 MET A O 1
ATOM 2711 N N . LYS A 1 350 ? 17.714 -2.584 -15.497 1.00 85.25 350 LYS A N 1
ATOM 2712 C CA . LYS A 1 350 ? 18.800 -1.625 -15.778 1.00 85.25 350 LYS A CA 1
ATOM 2713 C C . LYS A 1 350 ? 20.211 -2.209 -15.796 1.00 85.25 350 LYS A C 1
ATOM 2715 O O . LYS A 1 350 ? 21.159 -1.463 -16.024 1.00 85.25 350 LYS A O 1
ATOM 2720 N N . SER A 1 351 ? 20.371 -3.508 -15.563 1.00 83.81 351 SER A N 1
ATOM 2721 C CA . SER A 1 351 ? 21.680 -4.147 -15.583 1.00 83.81 351 SER A CA 1
ATOM 2722 C C . SER A 1 351 ? 22.159 -4.362 -17.014 1.00 83.81 351 SER A C 1
ATOM 2724 O O . SER A 1 351 ? 21.600 -5.178 -17.749 1.00 83.81 351 SER A O 1
ATOM 2726 N N . GLN A 1 352 ? 23.257 -3.698 -17.383 1.00 80.00 352 GLN A N 1
ATOM 2727 C CA . GLN A 1 352 ? 23.903 -3.885 -18.683 1.00 80.00 352 GLN A CA 1
ATOM 2728 C C . GLN A 1 352 ? 24.302 -5.350 -18.932 1.00 80.00 352 GLN A C 1
ATOM 2730 O O . GLN A 1 352 ? 24.240 -5.807 -20.067 1.00 80.00 352 GLN A O 1
ATOM 2735 N N . HIS A 1 353 ? 24.655 -6.102 -17.886 1.00 81.38 353 HIS A N 1
ATOM 2736 C CA . HIS A 1 353 ? 25.067 -7.504 -18.009 1.00 81.38 353 HIS A CA 1
ATOM 2737 C C . HIS A 1 353 ? 23.912 -8.468 -18.292 1.00 81.38 353 HIS A C 1
ATOM 2739 O O . HIS A 1 353 ? 24.135 -9.506 -18.904 1.00 81.38 353 HIS A O 1
ATOM 2745 N N . LEU A 1 354 ? 22.698 -8.154 -17.833 1.00 79.31 354 LEU A N 1
ATOM 2746 C CA . LEU A 1 354 ? 21.549 -9.058 -17.961 1.00 79.31 354 LEU A CA 1
ATOM 2747 C C . LEU A 1 354 ? 20.676 -8.703 -19.157 1.00 79.31 354 LEU A C 1
ATOM 2749 O O . LEU A 1 354 ? 20.221 -9.577 -19.883 1.00 79.31 354 LEU A O 1
ATOM 2753 N N . SER A 1 355 ? 20.434 -7.414 -19.362 1.00 72.44 355 SER A N 1
ATOM 2754 C CA . SER A 1 355 ? 19.480 -6.936 -20.356 1.00 72.44 355 SER A CA 1
ATOM 2755 C C . SER A 1 355 ? 20.138 -6.213 -21.536 1.00 72.44 355 SER A C 1
ATOM 2757 O O . SER A 1 355 ? 19.461 -5.834 -22.493 1.00 72.44 355 SER A O 1
ATOM 2759 N N . GLY A 1 356 ? 21.454 -5.982 -21.458 1.00 72.06 356 GLY A N 1
ATOM 2760 C CA . GLY A 1 356 ? 22.237 -5.278 -22.471 1.00 72.06 356 GLY A CA 1
ATOM 2761 C C . GLY A 1 356 ? 22.042 -3.760 -22.487 1.00 72.06 356 GLY A C 1
ATOM 2762 O O . GLY A 1 356 ? 22.663 -3.087 -23.311 1.00 72.06 356 GLY A O 1
ATOM 2763 N N . ARG A 1 357 ? 21.179 -3.188 -21.629 1.00 75.31 357 ARG A N 1
ATOM 2764 C CA . ARG A 1 357 ? 20.848 -1.752 -21.656 1.00 75.31 357 ARG A CA 1
ATOM 2765 C C . ARG A 1 357 ? 20.685 -1.156 -20.261 1.00 75.31 357 ARG A C 1
ATOM 2767 O O . ARG A 1 357 ? 20.062 -1.739 -19.385 1.00 75.31 357 ARG A O 1
ATOM 2774 N N . GLU A 1 358 ? 21.182 0.068 -20.101 1.00 75.94 358 GLU A N 1
ATOM 2775 C CA . GLU A 1 358 ? 20.926 0.913 -18.924 1.00 75.94 358 GLU A CA 1
ATOM 2776 C C . GLU A 1 358 ? 20.031 2.114 -19.283 1.00 75.94 358 GLU A C 1
ATOM 2778 O O . GLU A 1 358 ? 19.098 2.467 -18.555 1.00 75.94 358 GLU A O 1
ATOM 2783 N N . HIS A 1 359 ? 20.289 2.738 -20.439 1.00 81.12 359 HIS A N 1
ATOM 2784 C CA . HIS A 1 359 ? 19.605 3.927 -20.955 1.00 81.12 359 HIS A CA 1
ATOM 2785 C C . HIS A 1 359 ? 19.492 3.890 -22.489 1.00 81.12 359 HIS A C 1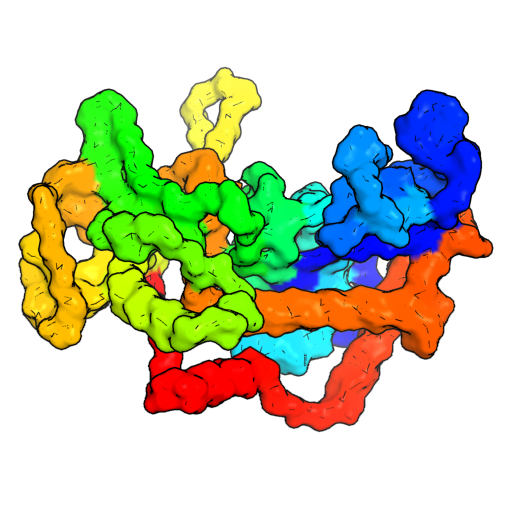
ATOM 2787 O O . HIS A 1 359 ? 20.175 3.109 -23.151 1.00 81.12 359 HIS A O 1
ATOM 2793 N N . LEU A 1 360 ? 18.674 4.779 -23.069 1.00 83.00 360 LEU A N 1
ATOM 2794 C CA . LEU A 1 360 ? 18.454 4.895 -24.520 1.00 83.00 360 LEU A CA 1
ATOM 2795 C C . LEU A 1 360 ? 19.074 6.161 -25.133 1.00 83.00 360 LEU A C 1
ATOM 2797 O O . LEU A 1 360 ? 18.660 6.599 -26.205 1.00 83.00 360 LEU A O 1
ATOM 2801 N N . LYS A 1 361 ? 20.100 6.723 -24.481 1.00 80.44 361 LYS A N 1
ATOM 2802 C CA . LYS A 1 361 ? 20.749 7.997 -24.855 1.00 80.44 361 LYS A CA 1
ATOM 2803 C C . LYS A 1 361 ? 21.394 8.011 -26.251 1.00 80.44 361 LYS A C 1
ATOM 2805 O O . LYS A 1 361 ? 21.621 9.085 -26.797 1.00 80.44 361 LYS A O 1
ATOM 2810 N N . TRP A 1 362 ? 21.687 6.842 -26.821 1.00 70.62 362 TRP A N 1
ATOM 2811 C CA . TRP A 1 362 ? 22.436 6.673 -28.074 1.00 70.62 362 TRP A CA 1
ATOM 2812 C C . TRP A 1 362 ? 21.622 6.018 -29.209 1.00 70.62 362 TRP A C 1
ATOM 2814 O O . TRP A 1 362 ? 22.173 5.733 -30.266 1.00 70.62 362 TRP A O 1
ATOM 2824 N N . SER A 1 363 ? 20.321 5.761 -29.012 1.00 63.03 363 SER A N 1
ATOM 2825 C CA . SER A 1 363 ? 19.497 4.928 -29.913 1.00 63.03 363 SER A CA 1
ATOM 2826 C C . SER A 1 363 ? 18.349 5.714 -30.595 1.00 63.03 363 SER A C 1
ATOM 2828 O O . SER A 1 363 ? 18.252 6.929 -30.387 1.00 63.03 363 SER A O 1
ATOM 2830 N N . PRO A 1 364 ? 17.484 5.079 -31.423 1.00 65.88 364 PRO A N 1
ATOM 2831 C CA . PRO A 1 364 ? 16.394 5.751 -32.134 1.00 65.88 364 PRO A CA 1
ATOM 2832 C C . PRO A 1 364 ? 15.564 6.689 -31.252 1.00 65.88 364 PRO A C 1
ATOM 2834 O O . PRO A 1 364 ? 15.144 6.326 -30.157 1.00 65.88 364 PRO A O 1
ATOM 2837 N N . ARG A 1 365 ? 15.287 7.895 -31.762 1.00 70.94 365 ARG A N 1
ATOM 2838 C CA . ARG A 1 365 ? 14.582 8.957 -31.016 1.00 70.94 365 ARG A CA 1
ATOM 2839 C C . ARG A 1 365 ? 13.073 9.006 -31.251 1.00 70.94 365 ARG A C 1
ATOM 2841 O O . ARG A 1 365 ? 12.391 9.815 -30.630 1.00 70.94 365 ARG A O 1
ATOM 2848 N N . ARG A 1 366 ? 12.552 8.174 -32.159 1.00 81.25 366 ARG A N 1
ATOM 2849 C CA . ARG A 1 366 ? 11.115 8.109 -32.449 1.00 81.25 366 ARG A CA 1
ATOM 2850 C C . ARG A 1 366 ? 10.420 7.175 -31.468 1.00 81.25 366 ARG A C 1
ATOM 2852 O O . ARG A 1 366 ? 10.868 6.054 -31.236 1.00 81.25 366 ARG A O 1
ATOM 2859 N N . GLU A 1 367 ? 9.294 7.636 -30.949 1.00 83.06 367 GLU A N 1
ATOM 2860 C CA . GLU A 1 367 ? 8.534 6.975 -29.887 1.00 83.06 367 GLU A CA 1
ATOM 2861 C C . GLU A 1 367 ? 8.132 5.514 -30.173 1.00 83.06 367 GLU A C 1
ATOM 2863 O O . GLU A 1 367 ? 8.300 4.686 -29.272 1.00 83.06 367 GLU A O 1
ATOM 2868 N N . PRO A 1 368 ? 7.710 5.125 -31.397 1.00 86.62 368 PRO A N 1
ATOM 2869 C CA . PRO A 1 368 ? 7.412 3.722 -31.685 1.00 86.62 368 PRO A CA 1
ATOM 2870 C C . PRO A 1 368 ? 8.631 2.808 -31.509 1.00 86.62 368 PRO A C 1
ATOM 2872 O O . PRO A 1 368 ? 8.531 1.753 -30.888 1.00 86.62 368 PRO A O 1
ATOM 2875 N N . MET A 1 369 ? 9.805 3.243 -31.979 1.00 87.69 369 MET A N 1
ATOM 2876 C CA . MET A 1 369 ? 11.046 2.469 -31.856 1.00 87.69 369 MET A CA 1
ATOM 2877 C C . MET A 1 369 ? 11.488 2.356 -30.397 1.00 87.69 369 MET A C 1
ATOM 2879 O O . MET A 1 369 ? 11.877 1.279 -29.954 1.00 87.69 369 MET A O 1
ATOM 2883 N N . ILE A 1 370 ? 11.378 3.450 -29.637 1.00 87.88 370 ILE A N 1
ATOM 2884 C CA . ILE A 1 370 ? 11.649 3.465 -28.193 1.00 87.88 370 ILE A CA 1
ATOM 2885 C C . ILE A 1 370 ? 10.748 2.452 -27.472 1.00 87.88 370 ILE A C 1
ATOM 2887 O O . ILE A 1 370 ? 11.233 1.660 -26.666 1.00 87.88 370 ILE A O 1
ATOM 2891 N N . SER A 1 371 ? 9.457 2.429 -27.804 1.00 89.62 371 SER A N 1
ATOM 2892 C CA . SER A 1 371 ? 8.478 1.527 -27.187 1.00 89.62 371 SER A CA 1
ATOM 2893 C C . SER A 1 371 ? 8.775 0.054 -27.482 1.00 89.62 371 SER A C 1
ATOM 2895 O O . SER A 1 371 ? 8.766 -0.770 -26.568 1.00 89.62 371 SER A O 1
ATOM 2897 N N . VAL A 1 372 ? 9.111 -0.275 -28.736 1.00 90.25 372 VAL A N 1
ATOM 2898 C CA . VAL A 1 372 ? 9.520 -1.636 -29.133 1.00 90.25 372 VAL A CA 1
ATOM 2899 C C . VAL A 1 372 ? 10.788 -2.065 -28.395 1.00 90.25 372 VAL A C 1
ATOM 2901 O O . VAL A 1 372 ? 10.851 -3.172 -27.867 1.00 90.25 372 VAL A O 1
ATOM 2904 N N . ILE A 1 373 ? 11.780 -1.179 -28.299 1.00 89.94 373 ILE A N 1
ATOM 2905 C CA . ILE A 1 373 ? 13.021 -1.446 -27.568 1.00 89.94 373 ILE A CA 1
ATOM 2906 C C . ILE A 1 373 ? 12.740 -1.757 -26.094 1.00 89.94 373 ILE A C 1
ATOM 2908 O O . ILE A 1 373 ? 13.291 -2.717 -25.566 1.00 89.94 373 ILE A O 1
ATOM 2912 N N . ILE A 1 374 ? 11.890 -0.973 -25.426 1.00 91.06 374 ILE A N 1
ATOM 2913 C CA . ILE A 1 374 ? 11.535 -1.190 -24.012 1.00 91.06 374 ILE A CA 1
ATOM 2914 C C . ILE A 1 374 ? 10.814 -2.520 -23.826 1.00 91.06 374 ILE A C 1
ATOM 2916 O O . ILE A 1 374 ? 11.049 -3.224 -22.849 1.00 91.06 374 ILE A O 1
ATOM 2920 N N . ALA A 1 375 ? 9.965 -2.897 -24.773 1.00 90.69 375 ALA A N 1
ATOM 2921 C CA . ALA A 1 375 ? 9.282 -4.177 -24.724 1.00 90.69 375 ALA A CA 1
ATOM 2922 C C . ALA A 1 375 ? 10.243 -5.365 -24.835 1.00 90.69 375 ALA A C 1
ATOM 2924 O O . ALA A 1 375 ? 10.161 -6.290 -24.029 1.00 90.69 375 ALA A O 1
ATOM 2925 N N . LEU A 1 376 ? 11.181 -5.316 -25.787 1.00 90.38 376 LEU A N 1
ATOM 2926 C CA . LEU A 1 376 ? 12.237 -6.325 -25.924 1.00 90.38 376 LEU A CA 1
ATOM 2927 C C . LEU A 1 376 ? 13.131 -6.364 -24.681 1.00 90.38 376 LEU A C 1
ATOM 2929 O O . LEU A 1 376 ? 13.507 -7.434 -24.211 1.00 90.38 376 LEU A O 1
ATOM 2933 N N . TRP A 1 377 ? 13.415 -5.194 -24.113 1.00 90.50 377 TRP A N 1
ATOM 2934 C CA . TRP A 1 377 ? 14.176 -5.054 -22.883 1.00 90.50 377 TRP A CA 1
ATOM 2935 C C . TRP A 1 377 ? 13.488 -5.761 -21.700 1.00 90.50 377 TRP A C 1
ATOM 2937 O O . TRP A 1 377 ? 14.118 -6.521 -20.959 1.00 90.50 377 TRP A O 1
ATOM 2947 N N . ILE A 1 378 ? 12.176 -5.588 -21.549 1.00 92.06 378 ILE A N 1
ATOM 2948 C CA . ILE A 1 378 ? 11.389 -6.287 -20.528 1.00 92.06 378 ILE A CA 1
ATOM 2949 C C . ILE A 1 378 ? 11.305 -7.787 -20.810 1.00 92.06 378 ILE A C 1
ATOM 2951 O O . ILE A 1 378 ? 11.404 -8.575 -19.874 1.00 92.06 378 ILE A O 1
ATOM 2955 N N . ALA A 1 379 ? 11.175 -8.201 -22.072 1.00 91.38 379 ALA A N 1
ATOM 2956 C CA . ALA A 1 379 ? 11.177 -9.616 -22.434 1.00 91.38 379 ALA A CA 1
ATOM 2957 C C . ALA A 1 379 ? 12.497 -10.300 -22.033 1.00 91.38 379 ALA A C 1
ATOM 2959 O O . ALA A 1 379 ? 12.465 -11.324 -21.356 1.00 91.38 379 ALA A O 1
ATOM 2960 N N . ALA A 1 380 ? 13.647 -9.693 -22.348 1.00 91.06 380 ALA A N 1
ATOM 2961 C CA . ALA A 1 380 ? 14.959 -10.187 -21.917 1.00 91.06 380 ALA A CA 1
ATOM 2962 C C . ALA A 1 380 ? 15.093 -10.220 -20.384 1.00 91.06 380 ALA A C 1
ATOM 2964 O O . ALA A 1 380 ? 15.596 -11.185 -19.812 1.00 91.06 380 ALA A O 1
ATOM 2965 N N . THR A 1 381 ? 14.582 -9.186 -19.708 1.00 91.25 381 THR A N 1
ATOM 2966 C CA . THR A 1 381 ? 14.545 -9.117 -18.240 1.00 91.25 381 THR A CA 1
ATOM 2967 C C . THR A 1 381 ? 13.743 -10.278 -17.652 1.00 91.25 381 THR A C 1
ATOM 2969 O O . THR A 1 381 ? 14.197 -10.919 -16.709 1.00 91.25 381 THR A O 1
ATOM 2972 N N . ASN A 1 382 ? 12.566 -10.575 -18.202 1.00 93.19 382 ASN A N 1
ATOM 2973 C CA . ASN A 1 382 ? 11.725 -11.666 -17.724 1.00 93.19 382 ASN A CA 1
ATOM 2974 C C . ASN A 1 382 ? 12.369 -13.038 -17.921 1.00 93.19 382 ASN A C 1
ATOM 2976 O O . ASN A 1 382 ? 12.361 -13.817 -16.971 1.00 93.19 382 ASN A O 1
ATOM 2980 N N . LEU A 1 383 ? 12.982 -13.293 -19.082 1.00 91.00 383 LEU A N 1
ATOM 2981 C CA . LEU A 1 383 ? 13.719 -14.536 -19.339 1.00 91.00 383 LEU A CA 1
ATOM 2982 C C . LEU A 1 383 ? 14.804 -14.753 -18.277 1.00 91.00 383 LEU A C 1
ATOM 2984 O O . LEU A 1 383 ? 14.793 -15.764 -17.583 1.00 91.00 383 LEU A O 1
ATOM 2988 N N . ALA A 1 384 ? 15.639 -13.740 -18.020 1.00 89.94 384 ALA A N 1
ATOM 2989 C CA . ALA A 1 384 ? 16.667 -13.818 -16.982 1.00 89.94 384 ALA A CA 1
ATOM 2990 C C . ALA A 1 384 ? 16.088 -14.057 -15.570 1.00 89.94 384 ALA A C 1
ATOM 2992 O O . ALA A 1 384 ? 16.690 -14.746 -14.741 1.00 89.94 384 ALA A O 1
ATOM 2993 N N . ILE A 1 385 ? 14.916 -13.486 -15.266 1.00 90.81 385 ILE A N 1
ATOM 2994 C CA . ILE A 1 385 ? 14.222 -13.709 -13.991 1.00 90.81 385 ILE A CA 1
ATOM 2995 C C . ILE A 1 385 ? 13.723 -15.153 -13.890 1.00 90.81 385 ILE A C 1
ATOM 2997 O O . ILE A 1 385 ? 13.876 -15.761 -12.829 1.00 90.81 385 ILE A O 1
ATOM 3001 N N . GLN A 1 386 ? 13.133 -15.686 -14.959 1.00 90.56 386 GLN A N 1
ATOM 3002 C CA . GLN A 1 386 ? 12.608 -17.048 -15.028 1.00 90.56 386 GLN A CA 1
ATOM 3003 C C . GLN A 1 386 ? 13.732 -18.077 -14.926 1.00 90.56 386 GLN A C 1
ATOM 3005 O O . GLN A 1 386 ? 13.665 -18.927 -14.041 1.00 90.56 386 GLN A O 1
ATOM 3010 N N . ASP A 1 387 ? 14.807 -17.923 -15.698 1.00 89.81 387 ASP A N 1
ATOM 3011 C CA . ASP A 1 387 ? 15.983 -18.799 -15.641 1.00 89.81 387 ASP A CA 1
ATOM 3012 C C . ASP A 1 387 ? 16.582 -18.825 -14.232 1.00 89.81 387 ASP A C 1
ATOM 3014 O O . ASP A 1 387 ? 16.834 -19.882 -13.652 1.00 89.81 387 ASP A O 1
ATOM 3018 N N . SER A 1 388 ? 16.742 -17.645 -13.620 1.00 88.31 388 SER A N 1
ATOM 3019 C CA . SER A 1 388 ? 17.258 -17.541 -12.254 1.00 88.31 388 SER A CA 1
ATOM 3020 C C . SER A 1 388 ? 16.316 -18.152 -11.218 1.00 88.31 388 SER A C 1
ATOM 3022 O O . SER A 1 388 ? 16.781 -18.638 -10.187 1.00 88.31 388 SER A O 1
ATOM 3024 N N . HIS A 1 389 ? 15.005 -18.085 -11.443 1.00 88.31 389 HIS A N 1
ATOM 3025 C CA . HIS A 1 389 ? 14.012 -18.665 -10.550 1.00 88.31 389 HIS A CA 1
ATOM 3026 C C . HIS A 1 389 ? 14.025 -20.195 -10.628 1.00 88.31 389 HIS A C 1
ATOM 3028 O O . HIS A 1 389 ? 14.070 -20.833 -9.582 1.00 88.31 389 HIS A O 1
ATOM 3034 N N . VAL A 1 390 ? 14.082 -20.764 -11.836 1.00 86.19 390 VAL A N 1
ATOM 3035 C CA . VAL A 1 390 ? 14.164 -22.217 -12.065 1.00 86.19 390 VAL A CA 1
ATOM 3036 C C . VAL A 1 390 ? 15.477 -22.795 -11.532 1.00 86.19 390 VAL A C 1
ATOM 3038 O O . VAL A 1 390 ? 15.476 -23.844 -10.895 1.00 86.19 390 VAL A O 1
ATOM 3041 N N . ALA A 1 391 ? 16.599 -22.101 -11.735 1.00 85.88 391 ALA A N 1
ATOM 3042 C CA . ALA A 1 391 ? 17.914 -22.575 -11.301 1.00 85.88 391 ALA A CA 1
ATOM 3043 C C . ALA A 1 391 ? 18.126 -22.526 -9.775 1.00 85.88 391 ALA A C 1
ATOM 3045 O O . ALA A 1 391 ? 19.053 -23.149 -9.251 1.00 85.88 391 ALA A O 1
ATOM 3046 N N . LYS A 1 392 ? 17.324 -21.751 -9.035 1.00 81.88 392 LYS A N 1
ATOM 3047 C CA . LYS A 1 392 ? 17.492 -21.585 -7.586 1.00 81.88 392 LYS A CA 1
ATOM 3048 C C . LYS A 1 392 ? 16.706 -22.642 -6.823 1.00 81.88 392 LYS A C 1
ATOM 3050 O O . LYS A 1 392 ? 15.502 -22.778 -6.995 1.00 81.88 392 LYS A O 1
ATOM 3055 N N . MET A 1 393 ? 17.370 -23.296 -5.869 1.00 72.00 393 MET A N 1
ATOM 3056 C CA . MET A 1 393 ? 16.666 -24.110 -4.877 1.00 72.00 393 MET A CA 1
ATOM 3057 C C . MET A 1 393 ? 15.660 -23.266 -4.073 1.00 72.00 393 MET A C 1
ATOM 3059 O O . MET A 1 393 ? 15.932 -22.081 -3.823 1.00 72.00 393 MET A O 1
ATOM 3063 N N . PRO A 1 394 ? 14.547 -23.868 -3.607 1.00 71.88 394 PRO A N 1
ATOM 3064 C CA . PRO A 1 394 ? 13.571 -23.195 -2.759 1.00 71.88 394 PRO A CA 1
ATOM 3065 C C . PRO A 1 394 ? 14.252 -22.543 -1.553 1.00 71.88 394 PRO A C 1
ATOM 3067 O O . PRO A 1 394 ? 14.845 -23.212 -0.706 1.00 71.88 394 PRO A O 1
ATOM 3070 N N . ARG A 1 395 ? 14.195 -21.210 -1.478 1.00 70.56 395 ARG A N 1
ATOM 3071 C CA . ARG A 1 395 ? 14.701 -20.455 -0.327 1.00 70.56 395 ARG A CA 1
ATOM 3072 C C . ARG A 1 395 ? 13.572 -20.242 0.678 1.00 70.56 395 ARG A C 1
ATOM 3074 O O . ARG A 1 395 ? 12.428 -20.058 0.270 1.00 70.56 395 ARG A O 1
ATOM 3081 N N . PRO A 1 396 ? 13.867 -20.205 1.988 1.00 76.25 396 PRO A N 1
ATOM 3082 C CA . PRO A 1 396 ? 12.863 -19.830 2.971 1.00 76.25 396 PRO A CA 1
ATOM 3083 C C . PRO A 1 396 ? 12.357 -18.410 2.686 1.00 76.25 396 PRO A C 1
ATOM 3085 O O . PRO A 1 396 ? 13.157 -17.487 2.514 1.00 76.25 396 PRO A O 1
ATOM 3088 N N . SER A 1 397 ? 11.031 -18.251 2.656 1.00 86.19 397 SER A N 1
ATOM 3089 C CA . SER A 1 397 ? 10.354 -16.971 2.417 1.00 86.19 397 SER A CA 1
ATOM 3090 C C . SER A 1 397 ? 10.932 -15.849 3.288 1.00 86.19 397 SER A C 1
ATOM 3092 O O . SER A 1 397 ? 11.054 -15.988 4.512 1.00 86.19 397 SER A O 1
ATOM 3094 N N . SER A 1 398 ? 11.254 -14.715 2.658 1.00 87.75 398 SER A N 1
ATOM 3095 C CA . SER A 1 398 ? 11.732 -13.511 3.348 1.00 87.75 398 SER A CA 1
ATOM 3096 C C . SER A 1 398 ? 10.710 -12.994 4.361 1.00 87.75 398 SER A C 1
ATOM 3098 O O . SER A 1 398 ? 11.099 -12.547 5.437 1.00 87.75 398 SER A O 1
ATOM 3100 N N . ILE A 1 399 ? 9.416 -13.141 4.064 1.00 91.88 399 ILE A N 1
ATOM 3101 C CA . ILE A 1 399 ? 8.310 -12.773 4.954 1.00 91.88 399 ILE A CA 1
ATOM 3102 C C . ILE A 1 399 ? 8.332 -13.647 6.209 1.00 91.88 399 ILE A C 1
ATOM 3104 O O . ILE A 1 399 ? 8.354 -13.128 7.325 1.00 91.88 399 ILE A O 1
ATOM 3108 N N . LYS A 1 400 ? 8.433 -14.974 6.048 1.00 92.06 400 LYS A N 1
ATOM 3109 C CA . LYS A 1 400 ? 8.526 -15.909 7.184 1.00 92.06 400 LYS A CA 1
ATOM 3110 C C . LYS A 1 400 ? 9.790 -15.673 8.012 1.00 92.06 400 LYS A C 1
ATOM 3112 O O . LYS A 1 400 ? 9.738 -15.724 9.239 1.00 92.06 400 LYS A O 1
ATOM 3117 N N . LYS A 1 401 ? 10.923 -15.397 7.357 1.00 92.12 401 LYS A N 1
ATOM 3118 C CA . LYS A 1 401 ? 12.189 -15.083 8.034 1.00 92.12 401 LYS A CA 1
ATOM 3119 C C . LYS A 1 401 ? 12.076 -13.802 8.861 1.00 92.12 401 LYS A C 1
ATOM 3121 O O . LYS A 1 401 ? 12.511 -13.794 10.009 1.00 92.12 401 LYS A O 1
ATOM 3126 N N . GLN A 1 402 ? 11.477 -12.751 8.301 1.00 92.94 402 GLN A N 1
ATOM 3127 C CA . GLN A 1 402 ? 11.301 -11.479 8.995 1.00 92.94 402 GLN A CA 1
ATOM 3128 C C . GLN A 1 402 ? 10.321 -11.602 10.164 1.00 92.94 402 GLN A C 1
ATOM 3130 O O . GLN A 1 402 ? 10.619 -11.107 11.246 1.00 92.94 402 GLN A O 1
ATOM 3135 N N . LYS A 1 403 ? 9.212 -12.333 9.990 1.00 93.50 403 LYS A N 1
ATOM 3136 C CA . LYS A 1 403 ? 8.276 -12.637 11.080 1.00 93.50 403 LYS A CA 1
ATOM 3137 C C . LYS A 1 403 ? 8.984 -13.324 12.252 1.00 93.50 403 LYS A C 1
ATOM 3139 O O . LYS A 1 403 ? 8.953 -12.807 13.360 1.00 93.50 403 LYS A O 1
ATOM 3144 N N . ARG A 1 404 ? 9.720 -14.412 11.989 1.00 93.12 404 ARG A N 1
ATOM 3145 C CA . ARG A 1 404 ? 10.490 -15.135 13.022 1.00 93.12 404 ARG A CA 1
ATOM 3146 C C . ARG A 1 404 ? 11.551 -14.269 13.699 1.00 93.12 404 ARG A C 1
ATOM 3148 O O . ARG A 1 404 ? 11.856 -14.479 14.867 1.00 93.12 404 ARG A O 1
ATOM 3155 N N . ARG A 1 405 ? 12.159 -13.333 12.960 1.00 92.50 405 ARG A N 1
ATOM 3156 C CA . ARG A 1 405 ? 13.121 -12.380 13.526 1.00 92.50 405 ARG A CA 1
ATOM 3157 C C . ARG A 1 405 ? 12.435 -11.459 14.534 1.00 92.50 405 ARG A C 1
ATOM 3159 O O . ARG A 1 405 ? 12.965 -11.307 15.624 1.00 92.50 405 ARG A O 1
ATOM 3166 N N . LEU A 1 406 ? 11.280 -10.896 14.182 1.00 93.19 406 LEU A N 1
ATOM 3167 C CA . LEU A 1 406 ? 10.515 -10.016 15.069 1.00 93.19 406 LEU A CA 1
ATOM 3168 C C . LEU A 1 406 ? 9.977 -10.768 16.298 1.00 93.19 406 LEU A C 1
ATOM 3170 O O . LEU A 1 406 ? 10.063 -10.256 17.403 1.00 93.19 406 LEU A O 1
ATOM 3174 N N . GLU A 1 407 ? 9.494 -12.003 16.133 1.00 94.88 407 GLU A N 1
ATOM 3175 C CA . GLU A 1 407 ? 9.035 -12.836 17.262 1.00 94.88 407 GLU A CA 1
ATOM 3176 C C . GLU A 1 407 ? 10.169 -13.148 18.245 1.00 94.88 407 GLU A C 1
ATOM 3178 O O . GLU A 1 407 ? 9.970 -13.152 19.457 1.00 94.88 407 GLU A O 1
ATOM 3183 N N . ARG A 1 408 ? 11.378 -13.392 17.723 1.00 93.69 408 ARG A N 1
ATOM 3184 C CA . ARG A 1 408 ? 12.569 -13.603 18.552 1.00 93.69 408 ARG A CA 1
ATOM 3185 C C . ARG A 1 408 ? 12.956 -12.346 19.323 1.00 93.69 408 ARG A C 1
ATOM 3187 O O . ARG A 1 408 ? 13.370 -12.469 20.466 1.00 93.69 408 ARG A O 1
ATOM 3194 N N . ASP A 1 409 ? 12.848 -11.187 18.686 1.00 91.25 409 ASP A N 1
ATOM 3195 C CA . ASP A 1 409 ? 13.172 -9.893 19.288 1.00 91.25 409 ASP A CA 1
ATOM 3196 C C . ASP A 1 409 ? 12.211 -9.555 20.440 1.00 91.25 409 ASP A C 1
ATOM 3198 O O . ASP A 1 409 ? 12.646 -9.243 21.541 1.00 91.25 409 ASP A O 1
ATOM 3202 N N . LEU A 1 410 ? 10.907 -9.760 20.225 1.00 93.25 410 LEU A N 1
ATOM 3203 C CA . LEU A 1 410 ? 9.862 -9.530 21.231 1.00 93.25 410 LEU A CA 1
ATOM 3204 C C . LEU A 1 410 ? 9.777 -10.623 22.311 1.00 93.25 410 LEU A C 1
ATOM 3206 O O . LEU A 1 410 ? 9.084 -10.453 23.313 1.00 93.25 410 LEU A O 1
ATOM 3210 N N . GLY A 1 411 ? 10.391 -11.789 22.088 1.00 94.50 411 GLY A N 1
ATOM 3211 C CA . GLY A 1 411 ? 10.270 -12.956 22.969 1.00 94.50 411 GLY A CA 1
ATOM 3212 C C . GLY A 1 411 ? 8.872 -13.596 22.998 1.00 94.50 411 GLY A C 1
ATOM 3213 O O . GLY A 1 411 ? 8.595 -14.422 23.867 1.00 94.50 411 GLY A O 1
ATOM 3214 N N . ARG A 1 412 ? 7.978 -13.231 22.067 1.00 93.62 412 ARG A N 1
ATOM 3215 C CA . ARG A 1 412 ? 6.595 -13.732 21.967 1.00 93.62 412 ARG A CA 1
ATOM 3216 C C . ARG A 1 412 ? 6.074 -13.688 20.529 1.00 93.62 412 ARG A C 1
ATOM 3218 O O . ARG A 1 412 ? 6.674 -13.074 19.650 1.00 93.62 412 ARG A O 1
ATOM 3225 N N . ALA A 1 413 ? 4.935 -14.338 20.290 1.00 94.31 413 ALA A N 1
ATOM 3226 C CA . ALA A 1 413 ? 4.240 -14.241 19.009 1.00 94.31 413 ALA A CA 1
ATOM 3227 C C . ALA A 1 413 ? 3.797 -12.794 18.730 1.00 94.31 413 ALA A C 1
ATOM 3229 O O . ALA A 1 413 ? 3.349 -12.094 19.639 1.00 94.31 413 ALA A O 1
ATOM 3230 N N . LEU A 1 414 ? 3.901 -12.368 17.467 1.00 94.19 414 LEU A N 1
ATOM 3231 C CA . LEU A 1 414 ? 3.467 -11.032 17.045 1.00 94.19 414 LEU A CA 1
ATOM 3232 C C . LEU A 1 414 ? 1.967 -10.854 17.256 1.00 94.19 414 LEU A C 1
ATOM 3234 O O . LEU A 1 414 ? 1.193 -11.780 16.987 1.00 94.19 414 LEU A O 1
ATOM 3238 N N . MET A 1 415 ? 1.545 -9.641 17.619 1.00 94.12 415 MET A N 1
ATOM 3239 C CA . MET A 1 415 ? 0.126 -9.314 17.607 1.00 94.12 415 MET A CA 1
ATOM 3240 C C . MET A 1 415 ? -0.448 -9.508 16.197 1.00 94.12 415 MET A C 1
ATOM 3242 O O . MET A 1 415 ? -0.023 -8.854 15.241 1.00 94.12 415 MET A O 1
ATOM 3246 N N . SER A 1 416 ? -1.424 -10.407 16.077 1.00 92.00 416 SER A N 1
ATOM 3247 C CA . SER A 1 416 ? -2.048 -10.745 14.798 1.00 92.00 416 SER A CA 1
ATOM 3248 C C . SER A 1 416 ? -3.293 -9.910 14.535 1.00 92.00 416 SER A C 1
ATOM 3250 O O . SER A 1 416 ? -4.037 -9.536 15.446 1.00 92.00 416 SER A O 1
ATOM 3252 N N . THR A 1 417 ? -3.538 -9.620 13.263 1.00 92.88 417 THR A N 1
ATOM 3253 C CA . THR A 1 417 ? -4.786 -8.980 12.854 1.00 92.88 417 THR A CA 1
ATOM 3254 C C . THR A 1 417 ? -5.954 -9.958 13.047 1.00 92.88 417 THR A C 1
ATOM 3256 O O . THR A 1 417 ? -5.921 -11.051 12.479 1.00 92.88 417 THR A O 1
ATOM 3259 N N . PRO A 1 418 ? -7.019 -9.596 13.791 1.00 91.38 418 PRO A N 1
ATOM 3260 C CA . PRO A 1 418 ? -8.133 -10.508 14.007 1.00 91.38 418 PRO A CA 1
ATOM 3261 C C . PRO A 1 418 ? -8.920 -10.758 12.703 1.00 91.38 418 PRO A C 1
ATOM 3263 O O . PRO A 1 418 ? -9.007 -9.855 11.861 1.00 91.38 418 PRO A O 1
ATOM 3266 N N . PRO A 1 419 ? -9.548 -11.940 12.531 1.00 87.44 419 PRO A N 1
ATOM 3267 C CA . PRO A 1 419 ? -10.368 -12.243 11.354 1.00 87.44 419 PRO A CA 1
ATOM 3268 C C . PRO A 1 419 ? -11.485 -11.214 11.194 1.00 87.44 419 PRO A C 1
ATOM 3270 O O . PRO A 1 419 ? -12.211 -10.986 12.151 1.00 87.44 419 PRO A O 1
ATOM 3273 N N . ARG A 1 420 ? -11.630 -10.569 10.028 1.00 82.69 420 ARG A N 1
ATOM 3274 C CA . ARG A 1 420 ? -12.557 -9.428 9.846 1.00 82.69 420 ARG A CA 1
ATOM 3275 C C . ARG A 1 420 ? -13.966 -9.815 9.382 1.00 82.69 420 ARG A C 1
ATOM 3277 O O . ARG A 1 420 ? -14.872 -9.003 9.569 1.00 82.69 420 ARG A O 1
ATOM 3284 N N . THR A 1 421 ? -14.128 -11.002 8.808 1.00 66.31 421 THR A N 1
ATOM 3285 C CA . THR A 1 421 ? -15.383 -11.591 8.307 1.00 66.31 421 THR A CA 1
ATOM 3286 C C . THR A 1 421 ? -15.725 -12.827 9.103 1.00 66.31 421 THR A C 1
ATOM 3288 O O . THR A 1 421 ? -14.800 -13.667 9.217 1.00 66.31 421 THR A O 1
#

Sequence (421 aa):
MLPAVDDRCSGGYAGDVVADETIIDLAGPSEGLGVRPDKQRAAAYAGAYYIRDKTHQLGTGEKMREVTKRGFGIGVTAVSRVGSADDLYSVSPVITAISIDKPSPGSTVALGRALQMHQANGFAASVKTKANARLPYLCVDMGYSVRPDFTTVVHDHGFAPVMRYPVSRQTVWASEKPEFGSQSPGPVQINSAFYCPAALPLARQRRLVRRLNELLDEQDGFEAHDQALQKLLPLLMGTNSRPLKFVSKRKRSPETIPTYQIDLVCPAVQGRVKCPLKPESLIIAFDQPEVKPTWSADRYRCCSKSQIRHTYSSEQWKLAQWGMVPGSWEHAIYYEAARSLTEQRFSIMKSQHLSGREHLKWSPRREPMISVIIALWIAATNLAIQDSHVAKMPRPSSIKKQKRRLERDLGRALMSTPPRT

Solvent-accessible surface area (backbone atoms only — not comparable to full-atom values): 23222 Å² total; per-residue (Å²): 121,85,47,61,66,97,66,66,79,49,77,58,47,55,48,20,31,37,39,53,70,46,76,42,40,48,34,69,75,46,96,54,54,48,85,53,93,92,30,48,81,70,80,28,81,47,40,37,58,43,30,23,34,82,86,66,50,74,45,80,63,92,83,68,90,52,78,70,46,58,25,30,21,28,16,37,27,36,31,23,43,31,10,31,89,67,27,52,74,60,30,68,64,34,62,48,18,60,25,80,34,51,61,60,68,44,52,57,69,38,45,45,53,8,53,51,42,25,44,74,74,47,49,47,64,85,49,74,83,47,98,82,53,75,64,22,41,37,35,43,55,43,52,33,55,74,37,79,57,33,44,55,50,42,50,78,71,57,39,18,50,44,72,53,72,62,89,87,56,88,44,72,42,70,44,60,79,44,66,92,92,54,68,25,56,31,49,21,34,49,52,33,31,48,21,42,56,84,42,52,77,74,46,60,97,54,78,58,71,59,56,70,65,66,29,66,76,34,89,62,27,59,58,57,48,42,57,49,44,63,69,44,51,43,35,38,38,24,38,84,46,70,78,42,83,43,71,78,88,75,73,98,54,99,72,76,76,71,44,42,33,33,35,38,30,35,24,33,83,70,38,40,16,18,27,81,74,42,64,69,10,56,68,71,9,66,93,38,59,74,52,82,76,97,66,64,38,80,61,19,46,42,47,63,30,66,59,40,79,44,70,54,50,75,70,54,41,43,44,50,36,82,56,59,54,56,40,38,58,70,33,45,47,42,50,53,54,51,52,53,51,52,57,49,50,55,49,49,41,42,26,51,89,70,36,70,38,65,61,46,62,88,55,74,60,46,52,71,57,43,51,53,51,52,50,52,36,49,23,43,31,23,48,57,47,43,54,54,46,72,74,46,76,92,69,83,34,66,49,53,52,50,51,55,50,52,24,61,73,66,72,42,84,70,64,71,85,69,83,44,108

Nearest PDB structures (foldseek):
  9fxi-assembly1_A  TM=1.467E-01  e=2.739E+00  Homo sapiens
  9fxi-assembly3_C  TM=1.466E-01  e=6.224E+00  Homo sapiens

Organism: Corynebacterium diphtheriae (strain ATCC 700971 / NCTC 13129 / Biotype gravis) (NCBI:txid257309)

Foldseek 3Di:
DFFDDPDLEDPQFQLAKEKEKDKFAQAADDPQDADDPSHDDFQEPQKDKWWAAPVRDIDRPPPHDGTDGIHITKIKMWIWTAGDLQFRLPDQTATGFIFIHYDALADLVRVLVRLVSSVVSPNNVNNPDDPPGAFHEYFYEQSLLPDLCSLVSCVVSRHFYQYDHDPPDDQWAAFDDDDPPDAGQQWIGHQQFTFGNLCNVLRVPDDLQDAPVVQVPDDCSLVVLLVSCLVTLLRGWFWPDDWDWDFDPDDDDVDGDIWIKTKTFGSLVVLSEAEPLDNVSVVSNVVHHYRDDPDHLRNHSVSVDRMDIDIDDSSSSSRHGDHDDRSALSSNLSNVVNVVVVVVLVVLLLDCVQQVHNHNNPHDRHNVVVVVSVSSSSNSSSVSSNVVSVPDDDDNGSSVVVQVVSCVVNVHHGSDNDNRD

Secondary structure (DSSP, 8-state):
-----S-SS-TT--S-EEEEEEEEEEE---TTBSSSTTSBPPS-TT-EEEEEETT--EE-SSS-SSEEEEEEEEEEEEEEE--BTTBTTSS---EEEEEEES--S--HHHHHHHHHHHIIIIITGGG-S-TTPPPPEEEE-HHHHTSTTHHHHHHHTT-EEE----TTS--EEPPPPPSTTPPB---EEETTEEE-GGGHHHHTT------HHHHHSSTTHHHHHHHHHHHHGGGBPEESSPPEEE---SS--S--PPEEEEEEE-TTTTTSSBBTTBTTHHHHTTTSPBP--SS-GGGBHHHHSSEEEEEPPHHHHHT---SS-TTSHHHHHHHHHHHHHHHHHHHHHT-HHHHS-S--TTS--SHHHHHHHHHHHHHHHHHHHHHHHHHS--PPPHHHHHHHHHHHHHTSPPPPPPP--